Protein AF-A0A965K8I3-F1 (afdb_monomer)

Radius of gyration: 24.64 Å; Cα contacts (8 Å, |Δi|>4): 904; chains: 1; bounding box: 89×52×78 Å

Secondary structure (DSSP, 8-state):
-TTT--B-TTS-B-SHHHHHTHHHHH-B--EEEEEE-TTT-PEEEEEEEEE--BPPPPP-BS--HHHHHHHHHHHHHHHHHTTEEEEEEEEE-TTT-BEEEEEEES---TT-GGG--TTTTS-HHHH-EE--GGGGHHHHHHHHHHTTS--TT-EEE-TTSSEEEETTEEEEPPTT---SEEEHHHHHHTT-HHHHHHHHHHHTTHHHHHHHHTTTTS----SSSS----EE--GGG--TTHHHHHHTT-SEEEEHHHHHHHHHHHHTTSBPPPPBSB--SS------B-S-HHHHHHHHHHHHHHHHTSTTGGG--TTSEEEEEEEEEEEEETTEEEEEEEEEEEEEEEEETTEEEEEEEEEEEESS---GGGTHHHHHHHHHHHHHHHTTPPPPPTT---S--------

Nearest PDB structures (foldseek):
  5ksh-assembly2_B  TM=9.068E-01  e=1.281E-31  Neisseria gonorrhoeae
  5ksh-assembly1_A  TM=9.200E-01  e=1.058E-30  Neisseria gonorrhoeae
  8gpw-assembly1_A  TM=9.018E-01  e=2.435E-30  Klebsiella pneumoniae
  8vep-assembly1_A  TM=9.266E-01  e=6.345E-26  Neisseria gonorrhoeae
  6hzj-assembly1_A  TM=9.253E-01  e=4.436E-25  Neisseria gonorrhoeae FA6140

Sequence (411 aa):
GPIIGCTDIDNNGLFGLEQKYNEQLSGTPSIQKLQQDAKSKHFYFEEEVIDSGTPGTPVTLSIDANLQFMIQKHLDTFLQEIDAKEGGAIVMDPYTGQITAMVAYPIFDPNNLSAIDLETTKCRPVTQAFELGSVIKVFSAFAAIEEGVVTPDELIDCENKLETRVDGIRVRTAQGSENGIIPFSQVIEQSNNIGTVKVVKRVGKALYDYYKKVGFGDYTHIELSGEHKGFVNHPDNWSALSIYSLSYGYEITTTLIQLARAISVFANGGYLVQPSIMKKDTYPLLQNKIVSDLTLQQLNEILELSVRQGTGKRAHVHGYRVKGKTGTANVLENGQYNERKNLYTFIGWIEKDEYKKVIVTYVKEANRKSYAAQITAPLFKKIAESVLVNDRIIPMPQDYPLTLDANVKEH

Foldseek 3Di:
DQACAAADPVQQGDFHPSPLCVVQQVWFDWDWDWDADPPPRDTDPPIDGPGGTTHHDDFAFLADPQLQVLLQVLVVVQCVVLVFQKKWKWKADLQFLGTHYTYIPPADDNVDPVPDDPVRNHSQLFQDKFQFFLQLLLLLLQLLVQVVLFDQADWFALPLDQWDQDVNHIDGFDPVLRDGTGGNLVCSLQSRLSRLLVRSVSSPQCSQVSCVLLQFQAFLPESIPNGDRWFADHNVRDDPCRSSQSSGGHSTIDGNSSLLQSQSCLVNVQAGHRHYRGDDPDGPRRPRRHGDNVSSVRSQVSQQCSCVPGLLVLLDDALKGKGKDKTKDFGQDPNDGDPQKIKIKMWIWIDDDSDIMTMIMITIGGVDDDGNSVRVSNSNNSSNVSVCVVVVPDGHPPPDPPDPPDDDDDD

Structure (mmCIF, N/CA/C/O backbone):
data_AF-A0A965K8I3-F1
#
_entry.id   AF-A0A965K8I3-F1
#
loop_
_atom_site.group_PDB
_atom_site.id
_atom_site.type_symbol
_atom_site.label_atom_id
_atom_site.label_alt_id
_atom_site.label_comp_id
_atom_site.label_asym_id
_atom_site.label_entity_id
_atom_site.label_seq_id
_atom_site.pdbx_PDB_ins_code
_atom_site.Cartn_x
_atom_site.Cartn_y
_atom_site.Cartn_z
_atom_site.occupancy
_atom_site.B_iso_or_equiv
_atom_site.auth_seq_id
_atom_site.auth_comp_id
_atom_site.auth_asym_id
_atom_site.auth_atom_id
_atom_site.pdbx_PDB_model_num
ATOM 1 N N . GLY A 1 1 ? 17.757 1.136 -11.641 1.00 86.88 1 GLY A N 1
ATOM 2 C CA . GLY A 1 1 ? 18.199 -0.153 -11.087 1.00 86.88 1 GLY A CA 1
ATOM 3 C C . GLY A 1 1 ? 17.032 -1.104 -10.886 1.00 86.88 1 GLY A C 1
ATOM 4 O O . GLY A 1 1 ? 16.751 -1.856 -11.803 1.00 86.88 1 GLY A O 1
ATOM 5 N N . PRO A 1 2 ? 16.307 -1.056 -9.752 1.00 90.31 2 PRO A N 1
ATOM 6 C CA . PRO A 1 2 ? 15.493 -2.192 -9.279 1.00 90.31 2 PRO A CA 1
ATOM 7 C C . PRO A 1 2 ? 14.340 -2.679 -10.174 1.00 90.31 2 PRO A C 1
ATOM 9 O O . PRO A 1 2 ? 13.941 -3.832 -10.055 1.00 90.31 2 PRO A O 1
ATOM 12 N N . ILE A 1 3 ? 13.782 -1.826 -11.043 1.00 94.56 3 ILE A N 1
ATOM 13 C CA . ILE A 1 3 ? 12.758 -2.237 -12.023 1.00 94.56 3 ILE A CA 1
ATOM 14 C C . ILE A 1 3 ? 13.427 -2.875 -13.243 1.00 94.56 3 ILE A C 1
ATOM 16 O O . ILE A 1 3 ? 13.195 -4.041 -13.537 1.00 94.56 3 ILE A O 1
ATOM 20 N N . ILE A 1 4 ? 14.257 -2.098 -13.947 1.00 94.75 4 ILE A N 1
ATOM 21 C CA . ILE A 1 4 ? 14.858 -2.503 -15.225 1.00 94.75 4 ILE A CA 1
ATOM 22 C C . ILE A 1 4 ? 15.815 -3.681 -15.020 1.00 94.75 4 ILE A C 1
ATOM 24 O O . ILE A 1 4 ? 15.684 -4.684 -15.705 1.00 94.75 4 ILE A O 1
ATOM 28 N N . GLY A 1 5 ? 16.692 -3.615 -14.019 1.00 93.00 5 GLY A N 1
ATOM 29 C CA . GLY A 1 5 ? 17.759 -4.591 -13.820 1.00 93.00 5 GLY A CA 1
ATOM 30 C C . GLY A 1 5 ? 19.043 -4.209 -14.553 1.00 93.00 5 GLY A C 1
ATOM 31 O O . GLY A 1 5 ? 19.333 -3.022 -14.706 1.00 93.00 5 GLY A O 1
ATOM 32 N N . CYS A 1 6 ? 19.821 -5.220 -14.929 1.00 92.94 6 CYS A N 1
ATOM 33 C CA . CYS A 1 6 ? 21.050 -5.106 -15.715 1.00 92.94 6 CYS A CA 1
ATOM 34 C C . CYS A 1 6 ? 21.355 -6.436 -16.423 1.00 92.94 6 CYS A C 1
ATOM 36 O O . CYS A 1 6 ? 20.731 -7.459 -16.117 1.00 92.94 6 CYS A O 1
ATOM 38 N N . THR A 1 7 ? 22.332 -6.416 -17.328 1.00 94.00 7 THR A N 1
ATOM 39 C CA . THR A 1 7 ? 22.845 -7.582 -18.058 1.00 94.00 7 THR A CA 1
ATOM 40 C C . THR A 1 7 ? 24.258 -7.962 -17.605 1.00 94.00 7 THR A C 1
ATOM 42 O O . THR A 1 7 ? 24.923 -7.194 -16.905 1.00 94.00 7 THR A O 1
ATOM 45 N N . ASP A 1 8 ? 24.723 -9.150 -17.988 1.00 92.00 8 ASP A N 1
ATOM 46 C CA . ASP A 1 8 ? 26.136 -9.531 -17.909 1.00 92.00 8 ASP A CA 1
ATOM 47 C C . ASP A 1 8 ? 26.945 -9.004 -19.113 1.00 92.00 8 ASP A C 1
ATOM 49 O O . ASP A 1 8 ? 26.445 -8.247 -19.950 1.00 92.00 8 ASP A O 1
ATOM 53 N N . ILE A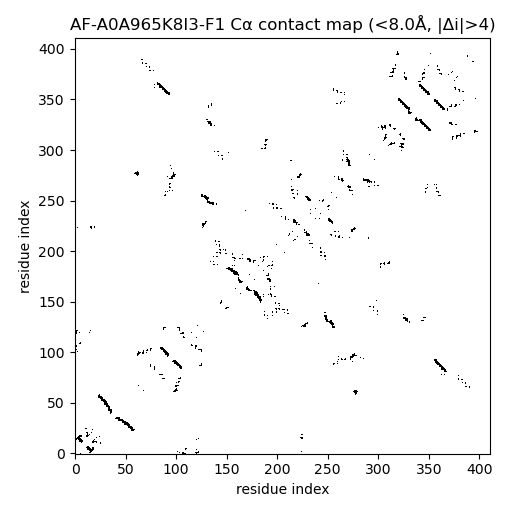 1 9 ? 28.223 -9.392 -19.184 1.00 92.31 9 ILE A N 1
ATOM 54 C CA . ILE A 1 9 ? 29.138 -9.021 -20.276 1.00 92.31 9 ILE A CA 1
ATOM 55 C C . ILE A 1 9 ? 28.743 -9.617 -21.636 1.00 92.31 9 ILE A C 1
ATOM 57 O O . ILE A 1 9 ? 29.205 -9.126 -22.663 1.00 92.31 9 ILE A O 1
ATOM 61 N N . ASP A 1 10 ? 27.890 -10.642 -21.633 1.00 91.75 10 ASP A N 1
ATOM 62 C CA . ASP A 1 10 ? 27.387 -11.347 -22.810 1.00 91.75 10 ASP A CA 1
ATOM 63 C C . ASP A 1 10 ? 25.968 -10.867 -23.189 1.00 91.75 10 ASP A C 1
ATOM 65 O O . ASP A 1 10 ? 25.325 -11.446 -24.064 1.00 91.75 10 ASP A O 1
ATOM 69 N N . ASN A 1 11 ? 25.487 -9.780 -22.566 1.00 91.44 11 ASN A N 1
ATOM 70 C CA . ASN A 1 11 ? 24.145 -9.205 -22.713 1.00 91.44 11 ASN A CA 1
ATOM 71 C C . ASN A 1 11 ? 22.990 -10.118 -22.264 1.00 91.44 11 ASN A C 1
ATOM 73 O O . ASN A 1 11 ? 21.851 -9.909 -22.681 1.00 91.44 11 ASN A O 1
ATOM 77 N N . ASN A 1 12 ? 23.236 -11.082 -21.375 1.00 93.69 12 ASN A N 1
ATOM 78 C CA . ASN A 1 12 ? 22.156 -11.839 -20.743 1.00 93.69 12 ASN A CA 1
ATOM 79 C C . ASN A 1 12 ? 21.614 -11.078 -19.530 1.00 93.69 12 ASN A C 1
ATOM 81 O O . ASN A 1 12 ? 22.368 -10.652 -18.653 1.00 93.69 12 ASN A O 1
ATOM 85 N N . GLY A 1 13 ? 20.297 -10.933 -19.443 1.00 93.50 13 GLY A N 1
ATOM 86 C CA . GLY A 1 13 ? 19.612 -10.287 -18.331 1.00 93.50 13 GLY A CA 1
ATOM 87 C C . GLY A 1 13 ? 19.814 -11.007 -16.995 1.00 93.50 13 GLY A C 1
ATOM 88 O O . GLY A 1 13 ? 19.452 -12.172 -16.833 1.00 93.50 13 GLY A O 1
ATOM 89 N N . LEU A 1 14 ? 20.339 -10.285 -16.002 1.00 90.38 14 LEU A N 1
ATOM 90 C CA . LEU A 1 14 ? 20.657 -10.817 -14.672 1.00 90.38 14 LEU A CA 1
ATOM 91 C C . LEU A 1 14 ? 19.556 -10.564 -13.641 1.00 90.38 14 LEU A C 1
ATOM 93 O O . LEU A 1 14 ? 19.257 -11.432 -12.822 1.00 90.38 14 LEU A O 1
ATOM 97 N N . PHE A 1 15 ? 18.943 -9.379 -13.676 1.00 88.75 15 PHE A N 1
ATOM 98 C CA . PHE A 1 15 ? 17.912 -8.965 -12.720 1.00 88.75 15 PHE A CA 1
ATOM 99 C C . PHE A 1 15 ? 16.780 -8.201 -13.408 1.00 88.75 15 PHE A C 1
ATOM 101 O O . PHE A 1 15 ? 16.904 -7.790 -14.558 1.00 88.75 15 PHE A O 1
ATOM 108 N N . GLY A 1 16 ? 15.691 -7.962 -12.675 1.00 91.69 16 GLY A N 1
ATOM 109 C CA . GLY A 1 16 ? 14.613 -7.073 -13.107 1.00 91.69 16 GLY A CA 1
ATOM 110 C C . GLY A 1 16 ? 13.923 -7.523 -14.395 1.00 91.69 16 GLY A C 1
ATOM 111 O O . GLY A 1 16 ? 13.713 -8.716 -14.630 1.00 91.69 16 GLY A O 1
ATOM 112 N N . LEU A 1 17 ? 13.541 -6.545 -15.209 1.00 95.19 17 LEU A N 1
ATOM 113 C CA . LEU A 1 17 ? 12.929 -6.761 -16.515 1.00 95.19 17 LEU A CA 1
ATOM 114 C C . LEU A 1 17 ? 13.910 -7.333 -17.539 1.00 95.19 17 LEU A C 1
ATOM 116 O O . LEU A 1 17 ? 13.472 -8.150 -18.341 1.00 95.19 17 LEU A O 1
ATOM 120 N N . GLU A 1 18 ? 15.199 -6.982 -17.471 1.00 95.19 18 GLU A N 1
ATOM 121 C CA . GLU A 1 18 ? 16.233 -7.572 -18.337 1.00 95.19 18 GLU A CA 1
ATOM 122 C C . GLU A 1 18 ? 16.231 -9.097 -18.205 1.00 95.19 18 GLU A C 1
ATOM 124 O O . GLU A 1 18 ? 16.158 -9.815 -19.195 1.00 95.19 18 GLU A O 1
ATOM 129 N N . GLN A 1 19 ? 16.212 -9.618 -16.973 1.00 93.56 19 GLN A N 1
ATOM 130 C CA . GLN A 1 19 ? 16.121 -11.062 -16.743 1.00 93.56 19 GLN A CA 1
ATOM 131 C C . GLN A 1 19 ? 14.771 -11.634 -17.179 1.00 93.56 19 GLN A C 1
ATOM 133 O O . GLN A 1 19 ? 14.709 -12.683 -17.818 1.00 93.56 19 GLN A O 1
ATOM 138 N N . LYS A 1 20 ? 13.671 -10.975 -16.799 1.00 93.69 20 LYS A N 1
ATOM 139 C CA . LYS A 1 20 ? 12.321 -11.504 -17.028 1.00 93.69 20 LYS A CA 1
ATOM 140 C C . LYS A 1 20 ? 11.957 -11.582 -18.509 1.00 93.69 20 LYS A C 1
ATOM 142 O O . LYS A 1 20 ? 11.250 -12.504 -18.902 1.00 93.69 20 LYS A O 1
ATOM 147 N N . TYR A 1 21 ? 12.426 -10.625 -19.301 1.00 95.00 21 TYR A N 1
ATOM 148 C CA . TYR A 1 21 ? 12.152 -10.515 -20.730 1.00 95.00 21 TYR A CA 1
ATOM 149 C C . TYR A 1 21 ? 13.385 -10.816 -21.585 1.00 95.00 21 TYR A C 1
ATOM 151 O O . TYR A 1 21 ? 13.388 -10.463 -22.758 1.00 95.00 21 TYR A O 1
ATOM 159 N N . ASN A 1 22 ? 14.404 -11.493 -21.037 1.00 95.62 22 ASN A N 1
ATOM 160 C CA . ASN A 1 22 ? 15.665 -11.751 -21.736 1.00 95.62 22 ASN A CA 1
ATOM 161 C C . ASN A 1 22 ? 15.444 -12.363 -23.125 1.00 95.62 22 ASN A C 1
ATOM 163 O O . ASN A 1 22 ? 15.979 -11.857 -24.096 1.00 95.62 22 ASN A O 1
ATOM 167 N N . GLU A 1 23 ? 14.588 -13.385 -23.231 1.00 93.38 23 GLU A N 1
ATOM 168 C CA . GLU A 1 23 ? 14.261 -14.043 -24.507 1.00 93.38 23 GLU A CA 1
ATOM 169 C C . GLU A 1 23 ? 13.629 -13.086 -25.531 1.00 93.38 23 GLU A C 1
ATOM 171 O O . GLU A 1 23 ? 13.936 -13.140 -26.719 1.00 93.38 23 GLU A O 1
ATOM 176 N N . GLN A 1 24 ? 12.764 -12.178 -25.076 1.00 94.00 24 GLN A N 1
ATOM 177 C CA . GLN A 1 24 ? 12.137 -11.187 -25.945 1.00 94.00 24 GLN A CA 1
ATOM 178 C C . GLN A 1 24 ? 13.137 -10.093 -26.358 1.00 94.00 24 GLN A C 1
ATOM 180 O O . GLN A 1 24 ? 13.102 -9.629 -27.498 1.00 94.00 24 GLN A O 1
ATOM 185 N N . LEU A 1 25 ? 14.001 -9.662 -25.436 1.00 95.81 25 LEU A N 1
ATOM 186 C CA . LEU A 1 25 ? 14.908 -8.523 -25.599 1.00 95.81 25 LEU A CA 1
ATOM 187 C C . LEU A 1 25 ? 16.207 -8.875 -26.335 1.00 95.81 25 LEU A C 1
ATOM 189 O O . LEU A 1 25 ? 16.768 -8.001 -26.993 1.00 95.81 25 LEU A O 1
ATOM 193 N N . SER A 1 26 ? 16.683 -10.119 -26.250 1.00 94.06 26 SER A N 1
ATOM 194 C CA . SER A 1 26 ? 17.978 -10.530 -26.808 1.00 94.06 26 SER A CA 1
ATOM 195 C C . SER A 1 26 ? 17.953 -10.739 -28.323 1.00 94.06 26 SER A C 1
ATOM 197 O O . SER A 1 26 ? 18.958 -10.504 -28.994 1.00 94.06 26 SER A O 1
ATOM 199 N N . GLY A 1 27 ? 16.815 -11.165 -28.878 1.00 92.12 27 GLY A N 1
ATOM 200 C CA . GLY A 1 27 ? 16.742 -11.579 -30.277 1.00 92.12 27 GLY A CA 1
ATOM 201 C C . GLY A 1 27 ? 17.617 -12.808 -30.562 1.00 92.12 27 GLY A C 1
ATOM 202 O O . GLY A 1 27 ? 17.865 -13.633 -29.683 1.00 92.12 27 GLY A O 1
ATOM 203 N N . THR A 1 28 ? 18.087 -12.945 -31.801 1.00 92.44 28 THR A N 1
ATOM 204 C CA . THR A 1 28 ? 19.004 -14.018 -32.216 1.00 92.44 28 THR A CA 1
ATOM 205 C C . THR A 1 28 ? 20.233 -13.433 -32.919 1.00 92.44 28 THR A C 1
ATOM 207 O O . THR A 1 28 ? 20.097 -12.467 -33.676 1.00 92.44 28 THR A O 1
ATOM 210 N N . PRO A 1 29 ? 21.443 -13.969 -32.668 1.00 91.06 29 PRO A N 1
ATOM 211 C CA . PRO A 1 29 ? 22.675 -13.432 -33.236 1.00 91.06 29 PRO A CA 1
ATOM 212 C C . PRO A 1 29 ? 22.781 -13.717 -34.738 1.00 91.06 29 PRO A C 1
ATOM 214 O O . PRO A 1 29 ? 22.357 -14.770 -35.210 1.00 91.06 29 PRO A O 1
ATOM 217 N N . SER A 1 30 ? 23.427 -12.816 -35.482 1.00 92.25 30 SER A N 1
ATOM 218 C CA . SER A 1 30 ? 23.815 -13.086 -36.868 1.00 92.25 30 SER A CA 1
ATOM 219 C C . SER A 1 30 ? 25.024 -14.021 -36.918 1.00 92.25 30 SER A C 1
ATOM 221 O O . SER A 1 30 ? 26.031 -13.765 -36.249 1.00 92.25 30 SER A O 1
ATOM 223 N N . ILE A 1 31 ? 24.970 -15.056 -37.752 1.00 92.19 31 ILE A N 1
ATOM 224 C CA . ILE A 1 31 ? 26.076 -15.986 -37.985 1.00 92.19 31 ILE A CA 1
ATOM 225 C C . ILE A 1 31 ? 26.701 -15.668 -39.339 1.00 92.19 31 ILE A C 1
ATOM 227 O O . ILE A 1 31 ? 26.070 -15.807 -40.388 1.00 92.19 31 ILE A O 1
ATOM 231 N N . GLN A 1 32 ? 27.970 -15.275 -39.311 1.00 90.06 32 GLN A N 1
ATOM 232 C CA . GLN A 1 32 ? 28.747 -14.951 -40.500 1.00 90.06 32 GLN A CA 1
ATOM 233 C C . GLN A 1 32 ? 29.959 -15.867 -40.602 1.00 90.06 32 GLN A C 1
ATOM 235 O O . GLN A 1 32 ? 30.596 -16.204 -39.600 1.00 90.06 32 GLN A O 1
ATOM 240 N N . LYS A 1 33 ? 30.298 -16.250 -41.827 1.00 88.06 33 LYS A N 1
ATOM 241 C CA . LYS A 1 33 ? 31.497 -17.017 -42.135 1.00 88.06 33 LYS A CA 1
ATOM 242 C C . LYS A 1 33 ? 32.486 -16.119 -42.858 1.00 88.06 33 LYS A C 1
ATOM 244 O O . LYS A 1 33 ? 32.183 -15.549 -43.900 1.00 88.06 33 LYS A O 1
ATOM 249 N N . LEU A 1 34 ? 33.675 -16.019 -42.270 1.00 86.62 34 LEU A N 1
ATOM 250 C CA . LEU A 1 34 ? 34.791 -15.218 -42.761 1.00 86.62 34 LEU A CA 1
ATOM 251 C C . LEU A 1 34 ? 35.991 -16.130 -43.012 1.00 86.62 34 LEU A C 1
ATOM 253 O O . LEU A 1 34 ? 36.260 -17.049 -42.235 1.00 86.62 34 LEU A O 1
ATOM 257 N N . GLN A 1 35 ? 36.737 -15.865 -44.080 1.00 83.31 35 GLN A N 1
ATOM 258 C CA . GLN A 1 35 ? 38.001 -16.549 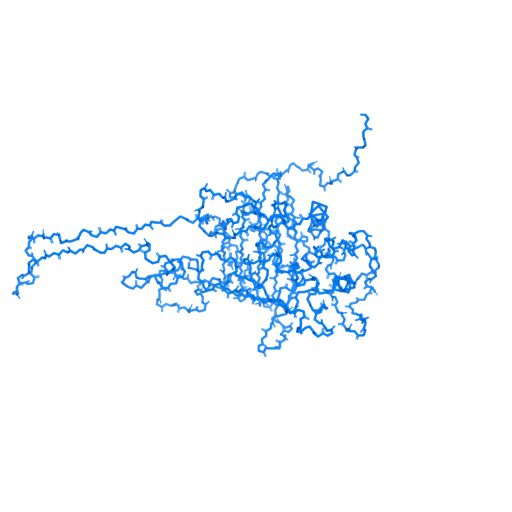-44.341 1.00 83.31 35 GLN A CA 1
ATOM 259 C C . GLN A 1 35 ? 39.140 -15.787 -43.654 1.00 83.31 35 GLN A C 1
ATOM 261 O O . GLN A 1 35 ? 39.283 -14.584 -43.851 1.00 83.31 35 GLN A O 1
ATOM 266 N N . GLN A 1 36 ? 39.962 -16.467 -42.851 1.00 83.25 36 GLN A N 1
ATOM 267 C CA . GLN A 1 36 ? 41.091 -15.855 -42.140 1.00 83.25 36 GLN A CA 1
ATOM 268 C C . GLN A 1 36 ? 42.424 -16.443 -42.617 1.00 83.25 36 GLN A C 1
ATOM 270 O O . GLN A 1 36 ? 42.586 -17.662 -42.674 1.00 83.25 36 GLN A O 1
ATOM 275 N N . ASP A 1 37 ? 43.400 -15.585 -42.916 1.00 80.94 37 ASP A N 1
ATOM 276 C CA . ASP A 1 37 ? 44.777 -16.010 -43.183 1.00 80.94 37 ASP A CA 1
ATOM 277 C C . ASP A 1 37 ? 45.452 -16.516 -41.898 1.00 80.94 37 ASP A C 1
ATOM 279 O O . ASP A 1 37 ? 45.578 -15.786 -40.908 1.00 80.94 37 ASP A O 1
ATOM 283 N N . ALA A 1 38 ? 45.974 -17.743 -41.940 1.00 77.38 38 ALA A N 1
ATOM 284 C CA . ALA A 1 38 ? 46.673 -18.378 -40.828 1.00 77.38 38 ALA A CA 1
ATOM 285 C C . ALA A 1 38 ? 47.950 -17.637 -40.378 1.00 77.38 38 ALA A C 1
ATOM 287 O O . ALA A 1 38 ? 48.324 -17.740 -39.208 1.00 77.38 38 ALA A O 1
ATOM 288 N N . LYS A 1 39 ? 48.642 -16.908 -41.269 1.00 78.50 39 LYS A N 1
ATOM 289 C CA . LYS A 1 39 ? 49.904 -16.213 -40.935 1.00 78.50 39 LYS A CA 1
ATOM 290 C C . LYS A 1 39 ? 49.701 -14.764 -40.515 1.00 78.50 39 LYS A C 1
ATOM 292 O O . LYS A 1 39 ? 50.341 -14.318 -39.565 1.00 78.50 39 LYS A O 1
ATOM 297 N N . SER A 1 40 ? 48.851 -14.023 -41.223 1.00 78.00 40 SER A N 1
ATOM 298 C CA . SER A 1 40 ? 48.667 -12.587 -40.983 1.00 78.00 40 SER A CA 1
ATOM 299 C C . SER A 1 40 ? 47.541 -12.267 -39.996 1.00 78.00 40 SER A C 1
ATOM 301 O O . SER A 1 40 ? 47.433 -11.115 -39.578 1.00 78.00 40 SER A O 1
ATOM 303 N N . LYS A 1 41 ? 46.703 -13.252 -39.625 1.00 74.31 41 LYS A N 1
ATOM 304 C CA . LYS A 1 41 ? 45.453 -13.082 -38.856 1.00 74.31 41 LYS A CA 1
ATOM 305 C C . LYS A 1 41 ? 44.444 -12.113 -39.488 1.00 74.31 41 LYS A C 1
ATOM 307 O O . LYS A 1 41 ? 43.446 -11.794 -38.843 1.00 74.31 41 LYS A O 1
ATOM 312 N N . HIS A 1 42 ? 44.677 -11.656 -40.719 1.00 74.00 42 HIS A N 1
ATOM 313 C CA . HIS A 1 42 ? 43.748 -10.789 -41.432 1.00 74.00 42 HIS A CA 1
ATOM 314 C C . HIS A 1 42 ? 42.569 -11.612 -41.957 1.00 74.00 42 HIS A C 1
ATOM 316 O O . HIS A 1 42 ? 42.737 -12.750 -42.401 1.00 74.00 42 HIS A O 1
ATOM 322 N N . PHE A 1 43 ? 41.378 -11.023 -41.896 1.00 74.12 43 PHE A N 1
ATOM 323 C CA . PHE A 1 43 ? 40.175 -11.574 -42.507 1.00 74.12 43 PHE A CA 1
ATOM 324 C C . PHE A 1 43 ? 40.102 -11.118 -43.969 1.00 74.12 43 PHE A C 1
ATOM 326 O O . PHE A 1 43 ? 40.270 -9.933 -44.258 1.00 74.12 43 PHE A O 1
ATOM 333 N N . TYR A 1 44 ? 39.876 -12.054 -44.889 1.00 67.62 44 TYR A N 1
ATOM 334 C CA . TYR A 1 44 ? 39.547 -11.763 -46.280 1.00 67.62 44 TYR A CA 1
ATOM 335 C C . TYR A 1 44 ? 38.033 -11.563 -46.401 1.00 67.62 44 TYR A C 1
ATOM 337 O O . TYR A 1 44 ? 37.250 -12.336 -45.853 1.00 67.62 44 TYR A O 1
ATOM 345 N N . PHE A 1 45 ? 37.633 -10.510 -47.112 1.00 64.25 45 PHE A N 1
ATOM 346 C CA . PHE A 1 45 ? 36.280 -9.938 -47.104 1.00 64.25 45 PHE A CA 1
ATOM 347 C C . PHE A 1 45 ? 35.216 -10.717 -47.904 1.00 64.25 45 PHE A C 1
ATOM 349 O O . PHE A 1 45 ? 34.213 -10.128 -48.301 1.00 64.25 45 PHE A O 1
ATOM 356 N N . GLU A 1 46 ? 35.395 -12.014 -48.165 1.00 67.56 46 GLU A N 1
ATOM 357 C CA . GLU A 1 46 ? 34.273 -12.840 -48.635 1.00 67.56 46 GLU A CA 1
ATOM 358 C C . GLU A 1 46 ? 33.374 -13.159 -47.434 1.00 67.56 46 GLU A C 1
ATOM 360 O O . GLU A 1 46 ? 33.514 -14.192 -46.780 1.00 67.56 46 GLU A O 1
ATOM 365 N N . GLU A 1 47 ? 32.508 -12.201 -47.103 1.00 77.12 47 GLU A N 1
ATOM 366 C CA . GLU A 1 47 ? 31.500 -12.313 -46.053 1.00 77.12 47 GLU A CA 1
ATOM 367 C C . GLU A 1 47 ? 30.325 -13.154 -46.558 1.00 77.12 47 GLU A C 1
ATOM 369 O O . GLU A 1 47 ? 29.544 -12.727 -47.409 1.00 77.12 47 GLU A O 1
ATOM 374 N N . GLU A 1 48 ? 30.202 -14.368 -46.028 1.00 87.00 48 GLU A N 1
ATOM 375 C CA . GLU A 1 48 ? 29.035 -15.220 -46.242 1.00 87.00 48 GLU A CA 1
ATOM 376 C C . GLU A 1 48 ? 28.145 -15.144 -44.996 1.00 87.00 48 GLU A C 1
ATOM 378 O O . GLU A 1 48 ? 28.486 -15.674 -43.934 1.00 87.00 48 GLU A O 1
ATOM 383 N N . VAL A 1 49 ? 26.997 -14.473 -45.111 1.00 88.50 49 VAL A N 1
ATOM 384 C CA . VAL A 1 49 ? 25.977 -14.467 -44.055 1.00 88.50 49 VAL A CA 1
ATOM 385 C C . VAL A 1 49 ? 25.245 -15.808 -44.090 1.00 88.50 49 VAL A C 1
ATOM 387 O O . VAL A 1 49 ? 24.499 -16.085 -45.027 1.00 88.50 49 VAL A O 1
ATOM 390 N N . ILE A 1 50 ? 25.473 -16.642 -43.074 1.00 91.75 50 ILE A N 1
ATOM 391 C CA . ILE A 1 50 ? 24.801 -17.940 -42.907 1.00 91.75 50 ILE A CA 1
ATOM 392 C C . ILE A 1 50 ? 23.406 -17.729 -42.313 1.00 91.75 50 ILE A C 1
ATOM 394 O O . ILE A 1 50 ? 22.445 -18.359 -42.747 1.00 91.75 50 ILE A O 1
ATOM 398 N N . ASP A 1 51 ? 23.305 -16.833 -41.332 1.00 91.06 51 ASP A N 1
ATOM 399 C CA . ASP A 1 51 ? 22.056 -16.430 -40.691 1.00 91.06 51 ASP A CA 1
ATOM 400 C C . ASP A 1 51 ? 22.137 -14.938 -40.351 1.00 91.06 51 ASP A C 1
ATOM 402 O O . ASP A 1 51 ? 23.121 -14.479 -39.767 1.00 91.06 51 ASP A O 1
ATOM 406 N N . SER A 1 52 ? 21.124 -14.159 -40.724 1.00 91.19 52 SER A N 1
ATOM 407 C CA . SER A 1 52 ? 21.067 -12.733 -40.392 1.00 91.19 52 SER A CA 1
ATOM 408 C C . SER A 1 52 ? 20.693 -12.476 -38.931 1.00 91.19 52 SER A C 1
ATOM 410 O O . SER A 1 52 ? 20.857 -11.349 -38.463 1.00 91.19 52 SER A O 1
ATOM 412 N N . GLY A 1 53 ? 20.181 -13.487 -38.223 1.00 92.81 53 GLY A N 1
ATOM 413 C CA . GLY A 1 53 ? 19.576 -13.323 -36.909 1.00 92.81 53 GLY A CA 1
ATOM 414 C C . GLY A 1 53 ? 18.329 -12.434 -36.953 1.00 92.81 53 GLY A C 1
ATOM 415 O O . GLY A 1 53 ? 17.817 -12.068 -38.018 1.00 92.81 53 GLY A O 1
ATOM 416 N N . THR A 1 54 ? 17.838 -12.067 -35.773 1.00 94.69 54 THR A N 1
ATOM 417 C CA . THR A 1 54 ? 16.657 -11.215 -35.587 1.00 94.69 54 THR A CA 1
ATOM 418 C C . THR A 1 54 ? 16.878 -10.256 -34.420 1.00 94.69 54 THR A C 1
ATOM 420 O O . THR A 1 54 ? 17.251 -10.718 -33.342 1.00 94.69 54 THR A O 1
ATOM 423 N N . PRO A 1 55 ? 16.596 -8.949 -34.563 1.00 93.69 55 PRO A N 1
ATOM 424 C CA . PRO A 1 55 ? 16.639 -8.022 -33.435 1.00 93.69 55 PRO A CA 1
ATOM 425 C C . PRO A 1 55 ? 15.669 -8.420 -32.315 1.00 93.69 55 PRO A C 1
ATOM 427 O O . PRO A 1 55 ? 14.609 -8.993 -32.574 1.00 93.69 55 PRO A O 1
ATOM 430 N N . GLY A 1 56 ? 16.012 -8.062 -31.078 1.00 94.38 56 GLY A N 1
ATOM 431 C CA . GLY A 1 56 ? 15.094 -8.161 -29.947 1.00 94.38 56 GLY A CA 1
ATOM 432 C C . GLY A 1 56 ? 13.856 -7.278 -30.114 1.00 94.38 56 GLY A C 1
ATOM 433 O O . GLY A 1 56 ? 13.872 -6.257 -30.807 1.00 94.38 56 GLY A O 1
ATOM 434 N N . THR A 1 57 ? 12.765 -7.666 -29.460 1.00 95.88 57 THR A N 1
ATOM 435 C CA . THR A 1 57 ? 11.499 -6.927 -29.476 1.00 95.88 57 THR A CA 1
ATOM 436 C C . THR A 1 57 ? 11.399 -6.021 -28.247 1.00 95.88 57 THR A C 1
ATOM 438 O O . THR A 1 57 ? 11.410 -6.524 -27.121 1.00 95.88 57 THR A O 1
ATOM 441 N N . PRO A 1 58 ? 11.245 -4.696 -28.414 1.00 94.75 58 PRO A N 1
ATOM 442 C CA . PRO A 1 58 ? 11.218 -3.776 -27.285 1.00 94.75 58 PRO A CA 1
ATOM 443 C C . PRO A 1 58 ? 9.991 -3.992 -26.393 1.00 94.75 58 PRO A C 1
ATOM 445 O O . PRO A 1 58 ? 8.902 -4.334 -26.856 1.00 94.75 58 PRO A O 1
ATOM 448 N N . VAL A 1 59 ? 10.161 -3.713 -25.103 1.00 94.44 59 VAL A N 1
ATOM 449 C CA . VAL A 1 59 ? 9.065 -3.593 -24.137 1.00 94.44 59 VAL A CA 1
ATOM 450 C C . VAL A 1 59 ? 8.764 -2.123 -23.875 1.00 94.44 59 VAL A C 1
ATOM 452 O O . VAL A 1 59 ? 9.672 -1.304 -23.761 1.00 94.44 59 VAL A O 1
ATOM 455 N N . THR A 1 60 ? 7.483 -1.775 -23.752 1.00 95.94 60 THR A N 1
ATOM 456 C CA . THR A 1 60 ? 7.067 -0.423 -23.351 1.00 95.94 60 THR A CA 1
ATOM 457 C C . THR A 1 60 ? 6.475 -0.470 -21.951 1.00 95.94 60 THR A C 1
ATOM 459 O O . THR A 1 60 ? 5.531 -1.217 -21.694 1.00 95.94 60 THR A O 1
ATOM 462 N N . LEU A 1 61 ? 7.024 0.331 -21.041 1.00 97.31 61 LEU A N 1
ATOM 463 C CA . LEU A 1 61 ? 6.568 0.404 -19.653 1.00 97.31 61 LEU A CA 1
ATOM 464 C C . LEU A 1 61 ? 5.485 1.467 -19.481 1.00 97.31 61 LEU A C 1
ATOM 466 O O . LEU A 1 61 ? 5.439 2.450 -20.220 1.00 97.31 61 LEU A O 1
ATOM 470 N N . SER A 1 62 ? 4.635 1.285 -18.472 1.00 97.12 62 SER A N 1
ATOM 471 C CA . SER A 1 62 ? 3.689 2.311 -18.019 1.00 97.12 62 SER A CA 1
ATOM 472 C C . SER A 1 62 ? 4.351 3.385 -17.147 1.00 97.12 62 SER A C 1
ATOM 474 O O . SER A 1 62 ? 3.714 4.380 -16.814 1.00 97.12 62 SER A O 1
ATOM 476 N N . ILE A 1 63 ? 5.619 3.183 -16.773 1.00 98.00 63 ILE A N 1
ATOM 477 C CA . ILE A 1 63 ? 6.404 4.118 -15.969 1.00 98.00 63 ILE A CA 1
ATOM 478 C C . ILE A 1 63 ? 6.658 5.407 -16.750 1.00 98.00 63 ILE A C 1
ATOM 480 O O . ILE A 1 63 ? 7.249 5.388 -17.830 1.00 98.00 63 ILE A O 1
ATOM 484 N N . ASP A 1 64 ? 6.279 6.535 -16.157 1.00 97.88 64 ASP A N 1
ATOM 485 C CA . ASP A 1 64 ? 6.686 7.856 -16.619 1.00 97.88 64 ASP A CA 1
ATOM 486 C C . ASP A 1 64 ? 8.077 8.161 -16.048 1.00 97.88 64 ASP A C 1
ATOM 488 O O . ASP A 1 64 ? 8.262 8.273 -14.835 1.00 97.88 64 ASP A O 1
ATOM 492 N N . ALA A 1 65 ? 9.075 8.280 -16.926 1.00 97.06 65 ALA A N 1
ATOM 493 C CA . ALA A 1 65 ? 10.464 8.481 -16.524 1.00 97.06 65 ALA A CA 1
ATOM 494 C C . ALA A 1 65 ? 10.693 9.803 -15.765 1.00 97.06 65 ALA A C 1
ATOM 496 O O . ALA A 1 65 ? 11.515 9.840 -14.846 1.00 97.06 65 ALA A O 1
ATOM 497 N N . ASN A 1 66 ? 9.962 10.870 -16.105 1.00 97.31 66 ASN A N 1
ATOM 498 C CA . ASN A 1 66 ? 10.086 12.159 -15.422 1.00 97.31 66 ASN A CA 1
ATOM 499 C C . ASN A 1 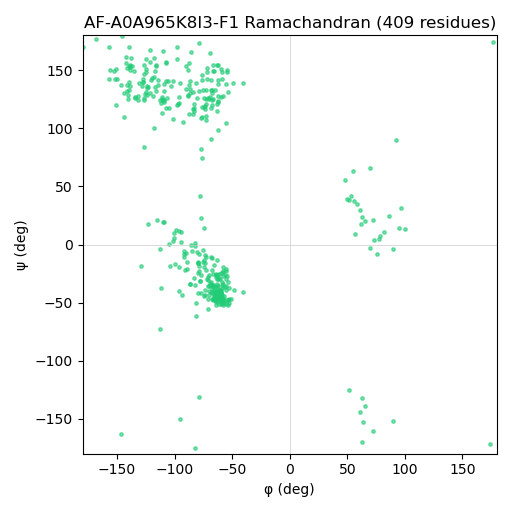66 ? 9.492 12.066 -14.019 1.00 97.31 66 ASN A C 1
ATOM 501 O O . ASN A 1 66 ? 10.132 12.465 -13.042 1.00 97.31 66 ASN A O 1
ATOM 505 N N . LEU A 1 67 ? 8.295 11.487 -13.908 1.00 98.06 67 LEU A N 1
ATOM 506 C CA . LEU A 1 67 ? 7.635 11.275 -12.625 1.00 98.06 67 LEU A CA 1
ATOM 507 C C . LEU A 1 67 ? 8.459 10.353 -11.718 1.00 98.06 67 LEU A C 1
ATOM 509 O O . LEU A 1 67 ? 8.693 10.680 -10.553 1.00 98.06 67 LEU A O 1
ATOM 513 N N . GLN A 1 68 ? 8.956 9.241 -12.263 1.00 98.19 68 GLN A N 1
ATOM 514 C CA . GLN A 1 68 ? 9.847 8.303 -11.583 1.00 98.19 68 GLN A CA 1
ATOM 515 C C . GLN A 1 68 ? 11.080 9.018 -11.013 1.00 98.19 68 GLN A C 1
ATOM 517 O O . GLN A 1 68 ? 11.414 8.823 -9.844 1.00 98.19 68 GLN A O 1
ATOM 522 N N . PHE A 1 69 ? 11.737 9.869 -11.810 1.00 97.31 69 PHE A N 1
ATOM 523 C CA . PHE A 1 69 ? 12.905 10.637 -11.378 1.00 97.31 69 PHE A CA 1
ATOM 524 C C . PHE A 1 69 ? 12.571 11.628 -10.254 1.00 97.31 69 PHE A C 1
ATOM 526 O O . PHE A 1 69 ? 13.266 11.660 -9.235 1.00 97.31 69 PHE A O 1
ATOM 533 N N . MET A 1 70 ? 11.498 12.414 -10.405 1.00 97.75 70 MET A N 1
ATOM 534 C CA . MET A 1 70 ? 11.073 13.386 -9.389 1.00 97.75 70 MET A CA 1
ATOM 535 C C . MET A 1 70 ? 10.764 12.702 -8.054 1.00 97.75 70 MET A C 1
ATOM 537 O O . MET A 1 70 ? 11.246 13.129 -7.002 1.00 97.75 70 MET A O 1
ATOM 541 N N . ILE A 1 71 ? 10.013 11.600 -8.099 1.00 98.12 71 ILE A N 1
ATOM 542 C CA . ILE A 1 71 ? 9.641 10.833 -6.909 1.00 98.12 71 ILE A CA 1
ATOM 543 C C . ILE A 1 71 ? 10.871 10.185 -6.266 1.00 98.12 71 ILE A C 1
ATOM 545 O O . ILE A 1 71 ? 11.001 10.250 -5.044 1.00 98.12 71 ILE A O 1
ATOM 549 N N . GLN A 1 72 ? 11.789 9.607 -7.050 1.00 97.88 72 GLN A N 1
ATOM 550 C CA . GLN A 1 72 ? 13.018 9.011 -6.513 1.00 97.88 72 GLN A CA 1
ATOM 551 C C . GLN A 1 72 ? 13.849 10.068 -5.782 1.00 97.88 72 GLN A C 1
ATOM 553 O O . GLN A 1 72 ? 14.244 9.851 -4.641 1.00 97.88 72 GLN A O 1
ATOM 558 N N . LYS A 1 73 ? 14.024 11.254 -6.377 1.00 96.88 73 LYS A N 1
ATOM 559 C CA . LYS A 1 73 ? 14.751 12.360 -5.740 1.00 96.88 73 LYS A CA 1
ATOM 560 C C . LYS A 1 73 ? 14.107 12.790 -4.421 1.00 96.88 73 LYS A C 1
ATOM 562 O O . LYS A 1 73 ? 14.817 13.053 -3.447 1.00 96.88 73 LYS A O 1
ATOM 567 N N . HIS A 1 74 ? 12.776 12.871 -4.373 1.00 95.75 74 HIS A N 1
ATOM 568 C CA . HIS A 1 74 ? 12.061 13.173 -3.135 1.00 95.75 74 HIS A CA 1
ATOM 569 C C . HIS A 1 74 ? 12.252 12.088 -2.080 1.00 95.75 74 HIS A C 1
ATOM 571 O O . HIS A 1 74 ? 12.501 12.432 -0.926 1.00 95.75 74 HIS A O 1
ATOM 577 N N . LEU A 1 75 ? 12.162 10.815 -2.467 1.00 97.06 75 LEU A N 1
ATOM 578 C CA . LEU A 1 75 ? 12.364 9.681 -1.572 1.00 97.06 75 LEU A CA 1
ATOM 579 C C . LEU A 1 75 ? 13.784 9.676 -0.994 1.00 97.06 75 LEU A C 1
ATOM 581 O O . LEU 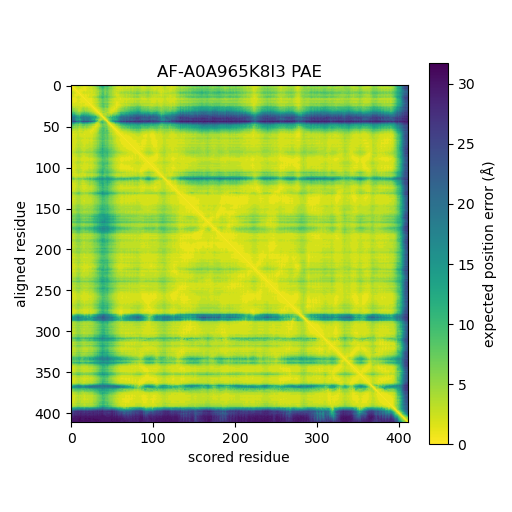A 1 75 ? 13.930 9.626 0.223 1.00 97.06 75 LEU A O 1
ATOM 585 N N . ASP A 1 76 ? 14.805 9.788 -1.845 1.00 96.12 76 ASP A N 1
ATOM 586 C CA . ASP A 1 76 ? 16.214 9.760 -1.442 1.00 96.12 76 ASP A CA 1
ATOM 587 C C . ASP A 1 76 ? 16.529 10.887 -0.458 1.00 96.12 76 ASP A C 1
ATOM 589 O O . ASP A 1 76 ? 17.043 10.639 0.631 1.00 96.12 76 ASP A O 1
ATOM 593 N N . THR A 1 77 ? 16.150 12.121 -0.813 1.00 94.81 77 THR A N 1
ATOM 594 C CA . THR A 1 77 ? 16.352 13.298 0.048 1.00 94.81 77 THR A CA 1
ATOM 595 C C . THR A 1 77 ? 15.661 13.100 1.395 1.00 94.81 77 THR A C 1
ATOM 597 O O . THR A 1 77 ? 16.259 13.307 2.447 1.00 94.81 77 THR A O 1
ATOM 600 N N . PHE A 1 78 ? 14.403 12.654 1.370 1.00 94.25 78 PHE A N 1
ATOM 601 C CA . PHE A 1 78 ? 13.601 12.490 2.575 1.00 94.25 78 PHE A CA 1
ATOM 602 C C . PHE A 1 78 ? 14.161 11.409 3.506 1.00 94.25 78 PHE A C 1
ATOM 604 O O . PHE A 1 78 ? 14.213 11.617 4.714 1.00 94.25 78 PHE A O 1
ATOM 611 N N . LEU A 1 79 ? 14.584 10.264 2.962 1.00 94.56 79 LEU A N 1
ATOM 612 C CA . LEU A 1 79 ? 15.143 9.161 3.747 1.00 94.56 79 LEU A CA 1
ATOM 613 C C . LEU A 1 79 ? 16.518 9.501 4.322 1.00 94.56 79 LEU A C 1
ATOM 615 O O . LEU A 1 79 ? 16.792 9.126 5.460 1.00 94.56 79 LEU A O 1
ATOM 619 N N . GLN A 1 80 ? 17.344 10.247 3.585 1.00 94.00 80 GLN A N 1
ATOM 620 C CA . GLN A 1 80 ? 18.624 10.753 4.085 1.00 94.00 80 GLN A CA 1
ATOM 621 C C . GLN A 1 80 ? 18.430 11.750 5.237 1.00 94.00 80 GLN A C 1
ATOM 623 O O . GLN A 1 80 ? 19.111 11.644 6.253 1.00 94.00 80 GLN A O 1
ATOM 628 N N . GLU A 1 81 ? 17.473 12.679 5.122 1.00 92.31 81 GLU A N 1
ATOM 629 C CA . GLU A 1 81 ? 17.173 13.677 6.165 1.00 92.31 81 GLU A CA 1
ATOM 630 C C . GLU A 1 81 ? 16.773 13.045 7.506 1.00 92.31 81 GLU A C 1
ATOM 632 O O . GLU A 1 81 ? 17.091 13.582 8.570 1.00 92.31 81 GLU A O 1
ATOM 637 N N . ILE A 1 82 ? 16.069 11.912 7.469 1.00 92.25 82 ILE A N 1
ATOM 638 C CA . ILE A 1 82 ? 15.600 11.205 8.672 1.00 92.25 82 ILE A CA 1
ATOM 639 C C . ILE A 1 82 ? 16.465 9.995 9.043 1.00 92.25 82 ILE A C 1
ATOM 641 O O . ILE A 1 82 ? 16.117 9.282 9.992 1.00 92.25 82 ILE A O 1
ATOM 645 N N . ASP A 1 83 ? 17.552 9.769 8.300 1.00 93.00 83 ASP A N 1
ATOM 646 C CA . ASP A 1 83 ? 18.469 8.638 8.450 1.00 93.00 83 ASP A CA 1
ATOM 647 C C . ASP A 1 83 ? 17.702 7.306 8.546 1.00 93.00 83 ASP A C 1
ATOM 649 O O . ASP A 1 83 ? 17.746 6.579 9.542 1.00 93.00 83 ASP A O 1
ATOM 653 N N . ALA A 1 84 ? 16.869 7.058 7.531 1.00 94.81 84 ALA A N 1
ATOM 654 C CA . ALA A 1 84 ? 16.087 5.838 7.403 1.00 94.81 84 ALA A CA 1
ATOM 655 C C . ALA A 1 84 ? 16.796 4.810 6.525 1.00 94.81 84 ALA A C 1
ATOM 657 O O . ALA A 1 84 ? 17.341 5.123 5.468 1.00 94.81 84 ALA A O 1
ATOM 658 N N . LYS A 1 85 ? 16.730 3.549 6.951 1.00 94.19 85 LYS A N 1
ATOM 659 C CA . LYS A 1 85 ? 17.422 2.440 6.287 1.00 94.19 85 LYS A CA 1
ATOM 660 C C . LYS A 1 85 ? 16.813 2.061 4.940 1.00 94.19 85 LYS A C 1
ATOM 662 O O . LYS A 1 85 ? 17.525 1.624 4.042 1.00 94.19 85 LYS A O 1
ATOM 667 N N . GLU A 1 86 ? 15.492 2.142 4.829 1.00 95.31 86 GLU A N 1
ATOM 668 C CA . GLU A 1 86 ? 14.761 1.632 3.673 1.00 95.31 86 GLU A CA 1
ATOM 669 C C . GLU A 1 86 ? 13.459 2.414 3.468 1.00 95.31 86 GLU A C 1
ATOM 671 O O . GLU A 1 86 ? 12.833 2.887 4.422 1.00 95.31 86 GLU A O 1
ATOM 676 N N . GLY A 1 87 ? 13.028 2.537 2.218 1.00 96.31 87 GLY A N 1
ATOM 677 C CA . GLY A 1 87 ? 11.733 3.115 1.890 1.00 96.31 87 GLY A CA 1
ATOM 678 C C . GLY A 1 87 ? 11.344 2.892 0.439 1.00 96.31 87 GLY A C 1
ATOM 679 O O . GLY A 1 87 ? 12.089 2.321 -0.358 1.00 96.31 87 GLY A O 1
ATOM 680 N N . GLY A 1 88 ? 10.146 3.335 0.087 1.00 97.38 88 GLY A N 1
ATOM 681 C CA . GLY A 1 88 ? 9.652 3.227 -1.275 1.00 97.38 88 GLY A CA 1
ATOM 682 C C . GLY A 1 88 ? 8.263 3.806 -1.445 1.00 97.38 88 GLY A C 1
ATOM 683 O O . GLY A 1 88 ? 7.574 4.142 -0.475 1.00 97.38 88 GLY A O 1
ATOM 684 N N . ALA A 1 89 ? 7.857 3.918 -2.702 1.00 98.38 89 ALA A N 1
ATOM 685 C CA . ALA A 1 89 ? 6.544 4.403 -3.070 1.00 98.38 89 ALA A CA 1
ATOM 686 C C . ALA A 1 89 ? 6.070 3.795 -4.389 1.00 98.38 89 ALA A C 1
ATOM 688 O O . ALA A 1 89 ? 6.877 3.474 -5.261 1.00 98.38 89 ALA A O 1
ATOM 689 N N . ILE A 1 90 ? 4.756 3.667 -4.527 1.00 98.75 90 ILE A N 1
ATOM 690 C CA . ILE A 1 90 ? 4.072 3.277 -5.760 1.00 98.75 90 ILE A CA 1
ATOM 691 C C . ILE A 1 90 ? 3.053 4.359 -6.093 1.00 98.75 90 ILE A C 1
ATOM 693 O O . ILE A 1 90 ? 2.301 4.778 -5.212 1.00 98.75 90 ILE A O 1
ATOM 697 N N . VAL A 1 91 ? 3.008 4.761 -7.361 1.00 98.81 91 VAL A N 1
ATOM 698 C CA . VAL A 1 91 ? 1.913 5.530 -7.954 1.00 98.81 91 VAL A CA 1
ATOM 699 C C . VAL A 1 91 ? 1.219 4.642 -8.974 1.00 98.81 91 VAL A C 1
ATOM 701 O O . VAL A 1 91 ? 1.861 4.109 -9.883 1.00 98.81 91 VAL A O 1
ATOM 704 N N . MET A 1 92 ? -0.086 4.467 -8.802 1.00 98.56 92 MET A N 1
ATOM 705 C CA . MET A 1 92 ? -0.898 3.579 -9.618 1.00 98.56 92 MET A CA 1
ATOM 706 C C . MET A 1 92 ? -2.159 4.285 -10.102 1.00 98.56 92 MET A C 1
ATOM 708 O O . MET A 1 92 ? -2.834 5.004 -9.361 1.00 98.56 92 MET A O 1
ATOM 712 N N . ASP A 1 93 ? -2.494 4.043 -11.359 1.00 97.06 93 ASP A N 1
ATOM 713 C CA . ASP A 1 93 ? -3.796 4.363 -11.906 1.00 97.06 93 ASP A CA 1
ATOM 714 C C . ASP A 1 93 ? -4.846 3.358 -11.392 1.00 97.06 93 ASP A C 1
ATOM 716 O O . ASP A 1 93 ? -4.713 2.155 -11.639 1.00 97.06 93 ASP A O 1
ATOM 720 N N . PRO A 1 94 ? -5.879 3.803 -10.656 1.00 96.38 94 PRO A N 1
ATOM 721 C CA . PRO A 1 94 ? -6.791 2.882 -9.989 1.00 96.38 94 PRO A CA 1
ATOM 722 C C . PRO A 1 94 ? -7.741 2.164 -10.953 1.00 96.38 94 PRO A C 1
ATOM 724 O O . PRO A 1 94 ? -8.257 1.107 -10.602 1.00 96.38 94 PRO A O 1
ATOM 727 N N . TYR A 1 95 ? -7.979 2.702 -12.150 1.00 94.38 95 TYR A N 1
ATOM 728 C CA . TYR A 1 95 ? -8.901 2.110 -13.122 1.00 94.38 95 TYR A CA 1
ATOM 729 C C . TYR A 1 95 ? -8.212 1.060 -13.989 1.00 94.38 95 TYR A C 1
ATOM 731 O O . TYR A 1 95 ? -8.817 0.067 -14.374 1.00 94.38 95 TYR A O 1
ATOM 739 N N . THR A 1 96 ? -6.936 1.264 -14.294 1.00 94.31 96 THR A N 1
ATOM 740 C CA . THR A 1 96 ? -6.191 0.393 -15.213 1.00 94.31 96 THR A CA 1
ATOM 741 C C . THR A 1 96 ? -5.231 -0.559 -14.507 1.00 94.31 96 THR A C 1
ATOM 743 O O . THR A 1 96 ? -4.778 -1.533 -15.107 1.00 94.31 96 THR A O 1
ATOM 746 N N . GLY A 1 97 ? -4.883 -0.275 -13.248 1.00 95.38 97 GLY A N 1
ATOM 747 C CA . GLY A 1 97 ? -3.821 -0.967 -12.519 1.00 95.38 97 GLY A CA 1
ATOM 748 C C . GLY A 1 97 ? -2.411 -0.596 -12.991 1.00 95.38 97 GLY A C 1
ATOM 749 O O . GLY A 1 97 ? -1.435 -1.162 -12.500 1.00 95.38 97 GLY A O 1
ATOM 750 N N . GLN A 1 98 ? -2.258 0.342 -13.930 1.00 96.75 98 GLN A N 1
ATOM 751 C CA . GLN A 1 98 ? -0.935 0.727 -14.407 1.00 96.75 98 GLN A CA 1
ATOM 752 C C . GLN A 1 98 ? -0.128 1.454 -13.347 1.00 96.75 98 GLN A C 1
ATOM 754 O O . GLN A 1 98 ? -0.590 2.410 -12.722 1.00 96.75 98 GLN A O 1
ATOM 759 N N . ILE A 1 99 ? 1.118 1.026 -13.206 1.00 98.38 99 ILE A N 1
ATOM 760 C CA . ILE A 1 99 ? 2.100 1.655 -12.343 1.00 98.38 99 ILE A CA 1
ATOM 761 C C . ILE A 1 99 ? 2.801 2.750 -13.141 1.00 98.38 99 ILE A C 1
ATOM 763 O O . ILE A 1 99 ? 3.533 2.458 -14.087 1.00 98.38 99 ILE A O 1
ATOM 767 N N . THR A 1 100 ? 2.578 4.006 -12.761 1.00 98.00 100 THR A N 1
ATOM 768 C CA . THR A 1 100 ? 3.209 5.165 -13.413 1.00 98.00 100 THR A CA 1
ATOM 769 C C . THR A 1 100 ? 4.523 5.559 -12.749 1.00 98.00 100 THR A C 1
ATOM 771 O O . THR A 1 100 ? 5.376 6.159 -13.397 1.00 98.00 100 THR A O 1
ATOM 774 N N . ALA A 1 101 ? 4.723 5.178 -11.485 1.00 98.56 101 ALA A N 1
ATOM 775 C CA . ALA A 1 101 ? 6.011 5.255 -10.807 1.00 98.56 101 ALA A CA 1
ATOM 776 C C . ALA A 1 101 ? 6.124 4.179 -9.717 1.00 98.56 101 ALA A C 1
ATOM 778 O O . ALA A 1 101 ? 5.158 3.894 -9.005 1.00 98.56 101 ALA A O 1
ATOM 779 N N . MET A 1 102 ? 7.313 3.603 -9.551 1.00 98.44 102 MET A N 1
ATOM 780 C CA . MET A 1 102 ? 7.638 2.679 -8.462 1.00 98.44 102 MET A CA 1
ATOM 781 C C . MET A 1 102 ? 9.085 2.894 -8.026 1.00 98.44 102 MET A C 1
ATOM 783 O O . MET A 1 102 ? 10.028 2.556 -8.735 1.00 98.44 102 MET A O 1
ATOM 787 N N . VAL A 1 103 ? 9.277 3.453 -6.840 1.00 97.62 103 VAL A N 1
ATOM 788 C CA . VAL A 1 103 ? 10.601 3.800 -6.314 1.00 97.62 103 VAL A CA 1
ATOM 789 C C . VAL A 1 103 ? 10.921 2.987 -5.071 1.00 97.62 103 VAL A C 1
ATOM 791 O O . VAL A 1 103 ? 10.030 2.562 -4.328 1.00 97.62 103 VAL A O 1
ATOM 794 N N . ALA A 1 104 ? 12.209 2.789 -4.836 1.00 96.00 104 ALA A N 1
ATOM 795 C CA . ALA A 1 104 ? 12.727 2.102 -3.666 1.00 96.00 104 ALA A CA 1
ATOM 796 C C . ALA A 1 104 ? 14.008 2.792 -3.196 1.00 96.00 104 ALA A C 1
ATOM 798 O O . ALA A 1 104 ? 14.638 3.525 -3.953 1.00 96.00 104 ALA A O 1
ATOM 799 N N . TYR A 1 105 ? 14.388 2.533 -1.956 1.00 95.06 105 TYR A N 1
ATOM 800 C CA . TYR A 1 105 ? 15.663 2.916 -1.377 1.00 95.06 105 TYR A CA 1
ATOM 801 C C . TYR A 1 105 ? 16.090 1.831 -0.378 1.00 95.06 105 TYR A C 1
ATOM 803 O O . TYR A 1 105 ? 15.236 1.378 0.392 1.00 95.06 105 TYR A O 1
ATOM 811 N N . PRO A 1 106 ? 17.369 1.417 -0.353 1.00 93.19 106 PRO A N 1
ATOM 812 C CA . PRO A 1 106 ? 18.442 1.836 -1.261 1.00 93.19 106 PRO A CA 1
ATOM 813 C C . PRO A 1 106 ? 18.250 1.304 -2.693 1.00 93.19 106 PRO A C 1
ATOM 815 O O . PRO A 1 106 ? 17.460 0.387 -2.932 1.00 93.19 106 PRO A O 1
ATOM 818 N N . ILE A 1 107 ? 18.988 1.892 -3.637 1.00 90.62 107 ILE A N 1
ATOM 819 C CA . ILE A 1 107 ? 19.055 1.477 -5.046 1.00 90.62 107 ILE A CA 1
ATOM 820 C C . ILE A 1 107 ? 20.492 1.123 -5.435 1.00 90.62 107 ILE A C 1
ATOM 822 O O . ILE A 1 107 ? 21.432 1.467 -4.724 1.00 90.62 107 ILE A O 1
ATOM 826 N N . PHE A 1 108 ? 20.649 0.493 -6.597 1.00 90.56 108 PHE A N 1
ATOM 827 C CA . PHE A 1 108 ? 21.938 0.287 -7.254 1.00 90.56 108 PHE A CA 1
ATOM 828 C C . PHE A 1 108 ? 21.995 1.020 -8.599 1.00 90.56 108 PHE A C 1
ATOM 830 O O . PHE A 1 108 ? 20.956 1.235 -9.244 1.00 90.56 108 PHE A O 1
ATOM 837 N N . ASP A 1 109 ? 23.213 1.361 -9.025 1.00 91.56 109 ASP A N 1
ATOM 838 C CA . ASP A 1 109 ? 23.494 1.856 -10.371 1.00 91.56 109 ASP A CA 1
ATOM 839 C C . ASP A 1 109 ? 23.670 0.667 -11.331 1.00 91.56 109 ASP A C 1
ATOM 841 O O . ASP A 1 109 ? 24.650 -0.072 -11.207 1.00 91.56 109 ASP A O 1
ATOM 845 N N . PRO A 1 110 ? 22.749 0.456 -12.289 1.00 90.75 110 PRO A N 1
ATOM 846 C CA . PRO A 1 110 ? 22.855 -0.650 -13.234 1.00 90.75 110 PRO A CA 1
ATOM 847 C C . PRO A 1 110 ? 24.033 -0.517 -14.210 1.00 90.75 110 PRO A C 1
ATOM 849 O O . PRO A 1 110 ? 24.366 -1.500 -14.862 1.00 90.75 110 PRO A O 1
ATOM 852 N N . ASN A 1 111 ? 24.686 0.650 -14.290 1.00 91.00 111 ASN A N 1
ATOM 853 C CA . ASN A 1 111 ? 25.866 0.863 -15.133 1.00 91.00 111 ASN A CA 1
ATOM 854 C C . ASN A 1 111 ? 27.189 0.552 -14.413 1.00 91.00 111 ASN A C 1
ATOM 856 O O . ASN A 1 111 ? 28.244 0.556 -15.045 1.00 91.00 111 ASN A O 1
ATOM 860 N N . ASN A 1 112 ? 27.159 0.286 -13.101 1.00 89.50 112 ASN A N 1
ATOM 861 C CA . ASN A 1 112 ? 28.346 -0.049 -12.319 1.00 89.50 112 ASN A CA 1
ATOM 862 C C . ASN A 1 112 ? 28.161 -1.367 -11.553 1.00 89.50 112 ASN A C 1
ATOM 864 O O . ASN A 1 112 ? 27.858 -1.391 -10.359 1.00 89.50 112 ASN A O 1
ATOM 868 N N . LEU A 1 113 ? 28.417 -2.478 -12.245 1.00 83.12 113 LEU A N 1
ATOM 869 C CA . LEU A 1 113 ? 28.288 -3.828 -11.686 1.00 83.12 113 LEU A CA 1
ATOM 870 C C . LEU A 1 113 ? 29.413 -4.194 -10.706 1.00 83.12 113 LEU A C 1
ATOM 872 O O . LEU A 1 113 ? 29.265 -5.135 -9.934 1.00 83.12 113 LEU A O 1
ATOM 876 N N . SER A 1 114 ? 30.528 -3.453 -10.694 1.00 84.69 114 SER A N 1
ATOM 877 C CA . SER A 1 114 ? 31.679 -3.770 -9.834 1.00 84.69 114 SER A CA 1
ATOM 878 C C . SER A 1 114 ? 31.399 -3.587 -8.336 1.00 84.69 114 SER A C 1
ATOM 880 O O . SER A 1 114 ? 32.073 -4.188 -7.503 1.00 84.69 114 SER A O 1
ATOM 882 N N . ALA A 1 115 ? 30.390 -2.779 -7.999 1.00 79.44 115 ALA A N 1
ATOM 883 C CA . ALA A 1 115 ? 29.992 -2.443 -6.634 1.00 79.44 115 ALA A CA 1
ATOM 884 C C . ALA A 1 115 ? 28.585 -2.964 -6.280 1.00 79.44 115 ALA A C 1
ATOM 886 O O . ALA A 1 115 ? 27.936 -2.426 -5.382 1.00 79.44 115 ALA A O 1
ATOM 887 N N . ILE A 1 116 ? 28.080 -3.968 -7.009 1.00 84.94 116 ILE A N 1
ATOM 888 C CA . ILE A 1 116 ? 26.704 -4.438 -6.837 1.00 84.94 116 ILE A CA 1
ATOM 889 C C . ILE A 1 116 ? 26.537 -5.217 -5.524 1.00 84.94 116 ILE A C 1
ATOM 891 O O . ILE A 1 116 ? 27.170 -6.245 -5.293 1.00 84.94 116 ILE A O 1
ATOM 895 N N . ASP A 1 117 ? 25.646 -4.731 -4.663 1.00 88.69 117 ASP A N 1
ATOM 896 C CA . ASP A 1 117 ? 25.148 -5.468 -3.503 1.00 88.69 117 ASP A CA 1
ATOM 897 C C . ASP A 1 117 ? 23.795 -6.092 -3.866 1.00 88.69 117 ASP A C 1
ATOM 899 O O . ASP A 1 117 ? 22.841 -5.374 -4.183 1.00 88.69 117 ASP A O 1
ATOM 903 N N . LEU A 1 118 ? 23.695 -7.424 -3.797 1.00 87.31 118 LEU A N 1
ATOM 904 C CA . LEU A 1 118 ? 22.474 -8.178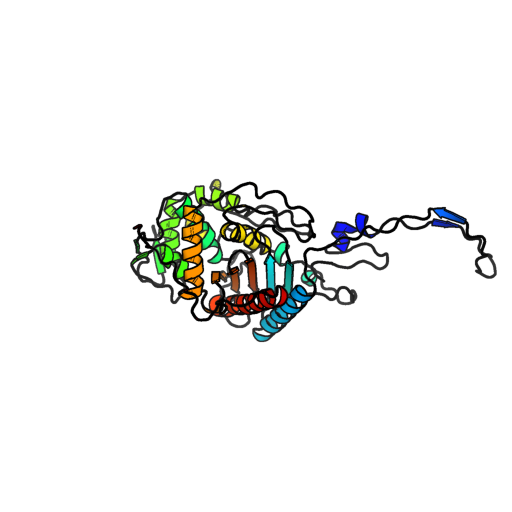 -4.102 1.00 87.31 118 LEU A CA 1
ATOM 905 C C . LEU A 1 118 ? 21.270 -7.736 -3.259 1.00 87.31 118 LEU A C 1
ATOM 907 O O . LEU A 1 118 ? 20.129 -7.863 -3.702 1.00 87.31 118 LEU A O 1
ATOM 911 N N . GLU A 1 119 ? 21.475 -7.190 -2.060 1.00 88.25 119 GLU A N 1
ATOM 912 C CA . GLU A 1 119 ? 20.361 -6.645 -1.284 1.00 88.25 119 GLU A CA 1
ATOM 913 C C . GLU A 1 119 ? 19.781 -5.380 -1.925 1.00 88.25 119 GLU A C 1
ATOM 915 O O . GLU A 1 119 ? 18.576 -5.132 -1.847 1.00 88.25 119 GLU A O 1
ATOM 920 N N . THR A 1 120 ? 20.597 -4.570 -2.595 1.00 88.62 120 THR A N 1
ATOM 921 C CA . THR A 1 120 ? 20.161 -3.317 -3.236 1.00 88.62 120 THR A CA 1
ATOM 922 C C . THR A 1 120 ? 19.477 -3.528 -4.589 1.00 88.62 120 THR A C 1
ATOM 924 O O . THR A 1 120 ? 18.773 -2.632 -5.057 1.00 88.62 120 THR A O 1
ATOM 927 N N . THR A 1 121 ? 19.601 -4.717 -5.191 1.00 89.44 121 THR A N 1
ATOM 928 C CA . THR A 1 121 ? 18.976 -5.037 -6.488 1.00 89.44 121 THR A CA 1
ATOM 929 C C . THR A 1 121 ? 17.490 -5.377 -6.387 1.00 89.44 121 THR A C 1
ATOM 931 O O . THR A 1 121 ? 16.767 -5.290 -7.380 1.00 89.44 121 THR A O 1
ATOM 934 N N . LYS A 1 122 ? 17.002 -5.723 -5.190 1.00 90.25 122 LYS A N 1
ATOM 935 C CA . LYS A 1 122 ? 15.615 -6.148 -4.960 1.00 90.25 122 LYS A CA 1
ATOM 936 C C . LYS A 1 122 ? 14.619 -5.008 -5.184 1.00 90.25 122 LYS A C 1
ATOM 938 O O . LYS A 1 122 ? 14.726 -3.939 -4.578 1.00 90.25 122 LYS A O 1
ATOM 943 N N . CYS A 1 123 ? 13.572 -5.273 -5.966 1.00 93.25 123 CYS A N 1
ATOM 944 C CA . CYS A 1 123 ? 12.421 -4.379 -6.092 1.00 93.25 123 CYS A CA 1
ATOM 945 C C . CYS A 1 123 ? 11.515 -4.487 -4.852 1.00 93.25 123 CYS A C 1
ATOM 947 O O . CYS A 1 123 ? 10.446 -5.097 -4.875 1.00 93.25 123 CYS A O 1
ATOM 949 N N . ARG A 1 124 ? 11.964 -3.900 -3.738 1.00 94.94 124 ARG A N 1
ATOM 950 C CA . ARG A 1 124 ? 11.345 -4.039 -2.406 1.00 94.94 124 ARG A CA 1
ATOM 951 C C . ARG A 1 124 ? 9.826 -3.824 -2.344 1.00 94.94 124 ARG A C 1
ATOM 953 O O . ARG A 1 124 ? 9.187 -4.610 -1.648 1.00 94.94 124 ARG A O 1
ATOM 960 N N . PRO A 1 125 ? 9.211 -2.865 -3.074 1.00 96.50 125 PRO A N 1
ATOM 961 C CA . PRO A 1 125 ? 7.751 -2.722 -3.099 1.00 96.50 125 PRO A CA 1
ATOM 962 C C . PRO A 1 125 ? 6.984 -3.993 -3.520 1.00 96.50 125 PRO A C 1
ATOM 964 O O . PRO A 1 125 ? 5.799 -4.123 -3.209 1.00 96.50 125 PRO A O 1
ATOM 967 N N . VAL A 1 126 ? 7.661 -4.917 -4.210 1.00 97.25 126 VAL A N 1
ATOM 968 C CA . VAL A 1 126 ? 7.131 -6.181 -4.740 1.00 97.25 126 VAL A CA 1
ATOM 969 C C . VAL A 1 126 ? 7.712 -7.401 -4.015 1.00 97.25 126 VAL A C 1
ATOM 971 O O . VAL A 1 126 ? 7.000 -8.375 -3.774 1.00 97.25 126 VAL A O 1
ATOM 974 N N . THR A 1 127 ? 8.995 -7.364 -3.647 1.00 95.69 127 THR A N 1
ATOM 975 C CA . THR A 1 127 ? 9.719 -8.539 -3.132 1.00 95.69 127 THR A CA 1
ATOM 976 C C . THR A 1 127 ? 9.687 -8.686 -1.609 1.00 95.69 127 THR A C 1
ATOM 978 O O . THR A 1 127 ? 10.171 -9.687 -1.087 1.00 95.69 127 THR A O 1
ATOM 981 N N . GLN A 1 128 ? 9.183 -7.695 -0.868 1.00 95.19 128 GLN A N 1
ATOM 982 C CA . GLN A 1 128 ? 9.117 -7.732 0.595 1.00 95.19 128 GLN A CA 1
ATOM 983 C C . GLN A 1 128 ? 7.683 -7.551 1.086 1.00 95.19 128 GLN A C 1
ATOM 985 O O . GLN A 1 128 ? 6.961 -6.668 0.623 1.00 95.19 128 GLN A O 1
ATOM 990 N N . ALA A 1 129 ? 7.296 -8.374 2.060 1.00 95.56 129 ALA A N 1
ATOM 991 C CA . ALA A 1 129 ? 6.035 -8.242 2.772 1.00 95.56 129 ALA A CA 1
ATOM 992 C C . ALA A 1 129 ? 6.280 -7.974 4.254 1.00 95.56 129 ALA A C 1
ATOM 994 O O . ALA A 1 129 ? 7.202 -8.524 4.859 1.00 95.56 129 ALA A O 1
ATOM 995 N N . PHE A 1 130 ? 5.415 -7.155 4.839 1.00 94.81 130 PHE A N 1
ATOM 996 C CA . PHE A 1 130 ? 5.495 -6.773 6.241 1.00 94.81 130 PHE A CA 1
ATOM 997 C C . PHE A 1 130 ? 4.118 -6.780 6.888 1.00 94.81 130 PHE A C 1
ATOM 999 O O . PHE A 1 130 ? 3.101 -6.651 6.205 1.00 94.81 130 PHE A O 1
ATOM 1006 N N . GLU A 1 131 ? 4.095 -6.855 8.215 1.00 95.62 131 GLU A N 1
ATOM 1007 C CA . GLU A 1 131 ? 2.936 -6.426 8.992 1.00 95.62 131 GLU A CA 1
ATOM 1008 C C . GLU A 1 131 ? 2.900 -4.895 8.983 1.00 95.62 131 GLU A C 1
ATOM 1010 O O . GLU A 1 131 ? 3.852 -4.234 9.401 1.00 95.62 131 GLU A O 1
ATOM 1015 N N . LEU A 1 132 ? 1.827 -4.316 8.442 1.00 90.50 132 LEU A N 1
ATOM 1016 C CA . LEU A 1 132 ? 1.758 -2.877 8.138 1.00 90.50 132 LEU A CA 1
ATOM 1017 C C . LEU A 1 132 ? 0.882 -2.108 9.138 1.00 90.50 132 LEU A C 1
ATOM 1019 O O . LEU A 1 132 ? 0.737 -0.885 9.041 1.00 90.50 132 LEU A O 1
ATOM 1023 N N . GLY A 1 133 ? 0.326 -2.807 10.132 1.00 93.31 133 GLY A N 1
ATOM 1024 C CA . GLY A 1 133 ? -0.427 -2.209 11.225 1.00 93.31 133 GLY A CA 1
ATOM 1025 C C . GLY A 1 133 ? -1.684 -1.483 10.742 1.00 93.31 133 GLY A C 1
ATOM 1026 O O . GLY A 1 133 ? -2.470 -2.003 9.953 1.00 93.31 133 GLY A O 1
ATOM 1027 N N . SER A 1 134 ? -1.887 -0.249 11.213 1.00 95.81 134 SER A N 1
ATOM 1028 C CA . SER A 1 134 ? -3.184 0.441 11.119 1.00 95.81 134 SER A CA 1
ATOM 1029 C C . SER A 1 134 ? -3.705 0.745 9.711 1.00 95.81 134 SER A C 1
ATOM 1031 O O . SER A 1 134 ? -4.887 1.063 9.593 1.00 95.81 134 SER A O 1
ATOM 1033 N N . VAL A 1 135 ? -2.897 0.635 8.650 1.00 97.31 135 VAL A N 1
ATOM 1034 C CA . VAL A 1 135 ? -3.435 0.705 7.277 1.00 97.31 135 VAL A CA 1
ATOM 1035 C C . VAL A 1 135 ? -4.387 -0.454 6.980 1.00 97.31 135 VAL A C 1
ATOM 1037 O O . VAL A 1 135 ? -5.322 -0.286 6.204 1.00 97.31 135 VAL A O 1
ATOM 1040 N N . ILE A 1 136 ? -4.226 -1.594 7.662 1.00 98.06 136 ILE A N 1
ATOM 1041 C CA . ILE A 1 136 ? -5.109 -2.754 7.508 1.00 98.06 136 ILE A CA 1
ATOM 1042 C C . ILE A 1 136 ? -6.530 -2.471 8.015 1.00 98.06 136 ILE A C 1
ATOM 1044 O O . ILE A 1 136 ? -7.489 -3.030 7.492 1.00 98.06 136 ILE A O 1
ATOM 1048 N N . LYS A 1 137 ? -6.699 -1.520 8.943 1.00 98.19 137 LYS A N 1
ATOM 1049 C CA . LYS A 1 137 ? -8.016 -1.145 9.482 1.00 98.19 137 LYS A CA 1
ATOM 1050 C C . LYS A 1 137 ? -8.996 -0.647 8.430 1.00 98.19 137 LYS A C 1
ATOM 1052 O O . LYS A 1 137 ? -10.194 -0.740 8.658 1.00 98.19 137 LYS A O 1
ATOM 1057 N N . VAL A 1 138 ? -8.506 -0.129 7.303 1.00 98.38 138 VAL A N 1
ATOM 1058 C CA . VAL A 1 138 ? -9.362 0.234 6.166 1.00 98.38 138 VAL A CA 1
ATOM 1059 C C . VAL A 1 138 ? -10.111 -0.999 5.664 1.00 98.38 138 VAL A C 1
ATOM 1061 O O . VAL A 1 138 ? -11.319 -0.957 5.463 1.00 98.38 138 VAL A O 1
ATOM 1064 N N . PHE A 1 139 ? -9.406 -2.123 5.543 1.00 98.62 139 PHE A N 1
ATOM 1065 C CA . PHE A 1 139 ? -9.968 -3.387 5.078 1.00 98.62 139 PHE A CA 1
ATOM 1066 C C . PHE A 1 139 ? -10.767 -4.099 6.178 1.00 98.62 139 PHE A C 1
ATOM 1068 O O . PHE A 1 139 ? -11.774 -4.732 5.882 1.00 98.62 139 PHE A O 1
ATOM 1075 N N . SER A 1 140 ? -10.390 -3.936 7.451 1.00 98.44 140 SER A N 1
ATOM 1076 C CA . SER A 1 140 ? -11.217 -4.391 8.578 1.00 98.44 140 SER A CA 1
ATOM 1077 C C . SER A 1 140 ? -12.550 -3.637 8.654 1.00 98.44 140 SER A C 1
ATOM 1079 O O . SER A 1 140 ? -13.587 -4.238 8.921 1.00 98.44 140 SER A O 1
ATOM 1081 N N . ALA A 1 141 ? -12.532 -2.322 8.413 1.00 98.62 141 ALA A N 1
ATOM 1082 C CA . ALA A 1 141 ? -13.731 -1.492 8.347 1.00 98.62 141 ALA A CA 1
ATOM 1083 C C . ALA A 1 141 ? -14.587 -1.847 7.132 1.00 98.62 141 ALA A C 1
ATOM 1085 O O . ALA A 1 141 ? -15.799 -1.958 7.274 1.00 98.62 141 ALA A O 1
ATOM 1086 N N . PHE A 1 142 ? -13.961 -2.098 5.978 1.00 98.69 142 PHE A N 1
ATOM 1087 C CA . PHE A 1 142 ? -14.643 -2.646 4.808 1.00 98.69 142 PHE A CA 1
ATOM 1088 C C . PHE A 1 142 ? -15.394 -3.933 5.148 1.00 98.69 142 PHE A C 1
ATOM 1090 O O . PHE A 1 142 ? -16.594 -3.992 4.916 1.00 98.69 142 PHE A O 1
ATOM 1097 N N . ALA A 1 143 ? -14.731 -4.913 5.766 1.00 98.69 143 ALA A N 1
ATOM 1098 C CA . ALA A 1 143 ? -15.381 -6.159 6.165 1.00 98.69 143 ALA A CA 1
ATOM 1099 C C . ALA A 1 143 ? -16.557 -5.924 7.128 1.00 98.69 143 ALA A C 1
ATOM 1101 O O . ALA A 1 143 ? -17.619 -6.514 6.969 1.00 98.69 143 ALA A O 1
ATOM 1102 N N . ALA A 1 144 ? -16.384 -5.045 8.120 1.00 98.75 144 ALA A N 1
ATOM 1103 C CA . ALA A 1 144 ? -17.414 -4.778 9.120 1.00 98.75 144 ALA A CA 1
ATOM 1104 C C . ALA A 1 144 ? -18.645 -4.052 8.557 1.00 98.75 144 ALA A C 1
ATOM 1106 O O . ALA A 1 144 ? -19.772 -4.372 8.934 1.00 98.75 144 ALA A O 1
ATOM 1107 N N . ILE A 1 145 ? -18.429 -3.080 7.673 1.00 98.69 145 ILE A N 1
ATOM 1108 C CA . ILE A 1 145 ? -19.504 -2.309 7.047 1.00 98.69 145 ILE A CA 1
ATOM 1109 C C . ILE A 1 145 ? -20.212 -3.156 5.984 1.00 98.69 145 ILE A C 1
ATOM 1111 O O . ILE A 1 145 ? -21.438 -3.188 5.963 1.00 98.69 145 ILE A O 1
ATOM 1115 N N . GLU A 1 146 ? -19.463 -3.882 5.148 1.00 98.44 146 GLU A N 1
ATOM 1116 C CA . GLU A 1 146 ? -20.044 -4.711 4.085 1.00 98.44 146 GLU A CA 1
ATOM 1117 C C . GLU A 1 146 ? -20.852 -5.889 4.652 1.00 98.44 146 GLU A C 1
ATOM 1119 O O . GLU A 1 146 ? -21.905 -6.207 4.108 1.00 98.44 146 GLU A O 1
ATOM 1124 N N . GLU A 1 147 ? -20.435 -6.476 5.783 1.00 98.31 147 GLU A N 1
ATOM 1125 C CA . GLU A 1 147 ? -21.262 -7.462 6.505 1.00 98.31 147 GLU A CA 1
ATOM 1126 C C . GLU A 1 147 ? -22.431 -6.854 7.288 1.00 98.31 147 GLU A C 1
ATOM 1128 O O . GLU A 1 147 ? -23.221 -7.575 7.898 1.00 98.31 147 GLU A O 1
ATOM 1133 N N . GLY A 1 148 ? -22.547 -5.525 7.334 1.00 98.12 148 GLY A N 1
ATOM 1134 C CA . GLY A 1 148 ? -23.620 -4.844 8.054 1.00 98.12 148 GLY A CA 1
ATOM 1135 C C . GLY A 1 148 ? -23.587 -5.048 9.573 1.00 98.12 148 GLY A C 1
ATOM 1136 O O . GLY A 1 148 ? -24.603 -4.843 10.236 1.00 98.12 148 GLY A O 1
ATOM 1137 N N . VAL A 1 149 ? -22.443 -5.436 10.154 1.00 98.56 149 VAL A N 1
ATOM 1138 C CA . VAL A 1 149 ? -22.303 -5.628 11.616 1.00 98.56 149 VAL A CA 1
ATOM 1139 C C . VAL A 1 149 ? -22.088 -4.317 12.382 1.00 98.56 149 VAL A C 1
ATOM 1141 O O . VAL A 1 149 ? -22.014 -4.322 13.618 1.00 98.56 149 VAL A O 1
ATOM 1144 N N . VAL A 1 150 ? -21.926 -3.212 11.650 1.00 98.62 150 VAL A N 1
ATOM 1145 C CA . VAL A 1 150 ? -21.744 -1.851 12.161 1.00 98.62 150 VAL A CA 1
ATOM 1146 C C . VAL A 1 150 ? -22.170 -0.836 11.096 1.00 98.62 150 VAL A C 1
ATOM 1148 O O . VAL A 1 150 ? -22.010 -1.082 9.901 1.00 98.62 150 VAL A O 1
ATOM 1151 N N . THR A 1 151 ? -22.647 0.334 11.517 1.00 98.19 151 THR A N 1
ATOM 1152 C CA . THR A 1 151 ? -22.768 1.515 10.644 1.00 98.19 151 THR A CA 1
ATOM 1153 C C . THR A 1 151 ? -21.702 2.553 11.009 1.00 98.19 151 THR A C 1
ATOM 1155 O O . THR A 1 151 ? -21.238 2.573 12.151 1.00 98.19 151 THR A O 1
ATOM 1158 N N . PRO A 1 152 ? -21.301 3.457 10.094 1.00 97.81 152 PRO A N 1
ATOM 1159 C CA . PRO A 1 152 ? -20.317 4.500 10.406 1.00 97.81 152 PRO A CA 1
ATOM 1160 C C . PRO A 1 152 ? -20.676 5.380 11.614 1.00 97.81 152 PRO A C 1
ATOM 1162 O O . PRO A 1 152 ? -19.774 5.852 12.307 1.00 97.81 152 PRO A O 1
ATOM 1165 N N . ASP A 1 153 ? -21.970 5.569 11.881 1.00 98.00 153 ASP A N 1
ATOM 1166 C CA . ASP A 1 153 ? -22.484 6.398 12.978 1.00 98.00 153 ASP A CA 1
ATOM 1167 C C . ASP A 1 153 ? -22.734 5.618 14.275 1.00 98.00 153 ASP A C 1
ATOM 1169 O O . ASP A 1 153 ? -23.052 6.219 15.305 1.00 98.00 153 ASP A O 1
ATOM 1173 N N . GLU A 1 154 ? -22.586 4.288 14.261 1.00 98.56 154 GLU A N 1
ATOM 1174 C CA . GLU A 1 154 ? -22.741 3.485 15.469 1.00 98.56 154 GLU A CA 1
ATOM 1175 C C . GLU A 1 154 ? -21.720 3.927 16.522 1.00 98.56 154 GLU A C 1
ATOM 1177 O O . GLU A 1 154 ? -20.515 3.986 16.271 1.00 98.56 154 GLU A O 1
ATOM 1182 N N . LEU A 1 155 ? -22.215 4.231 17.720 1.00 98.62 155 LEU A N 1
ATOM 1183 C CA . LEU A 1 155 ? -21.395 4.665 18.838 1.00 98.62 155 LEU A CA 1
ATOM 1184 C C . LEU A 1 155 ? -20.659 3.481 19.469 1.00 98.62 155 LEU A C 1
ATOM 1186 O O . LEU A 1 155 ? -21.269 2.567 20.023 1.00 98.62 155 LEU A O 1
ATOM 1190 N N . ILE A 1 156 ? -19.330 3.540 19.440 1.00 98.56 156 ILE A N 1
ATOM 1191 C CA . ILE A 1 156 ? -18.440 2.519 19.982 1.00 98.56 156 ILE A CA 1
ATOM 1192 C C . ILE A 1 156 ? -17.715 3.078 21.201 1.00 98.56 156 ILE A C 1
ATOM 1194 O O . ILE A 1 156 ? -16.984 4.066 21.117 1.00 98.56 156 ILE A O 1
ATOM 1198 N N . ASP A 1 157 ? -17.874 2.410 22.341 1.00 98.00 157 ASP A N 1
ATOM 1199 C CA . ASP A 1 157 ? -17.121 2.742 23.546 1.00 98.00 157 ASP A CA 1
ATOM 1200 C C . ASP A 1 157 ? -15.653 2.310 23.411 1.00 98.00 157 ASP A C 1
ATOM 1202 O O . ASP A 1 157 ? -15.334 1.115 23.410 1.00 98.00 157 ASP A O 1
ATOM 1206 N N . CYS A 1 158 ? -14.750 3.282 23.318 1.00 97.31 158 CYS A N 1
ATOM 1207 C CA . CYS A 1 158 ? -13.307 3.073 23.259 1.00 97.31 158 CYS A CA 1
ATOM 1208 C C . CYS A 1 158 ? -12.612 3.215 24.629 1.00 97.31 158 CYS A C 1
ATOM 1210 O O . CYS A 1 158 ? -11.381 3.216 24.693 1.00 97.31 158 CYS A O 1
ATOM 1212 N N . GLU A 1 159 ? -13.387 3.267 25.720 1.00 96.94 159 GLU A N 1
ATOM 1213 C CA . GLU A 1 159 ? -12.982 3.213 27.136 1.00 96.94 159 GLU A CA 1
ATOM 1214 C C . GLU A 1 159 ? -12.221 4.434 27.670 1.00 96.94 159 GLU A C 1
ATOM 1216 O O . GLU A 1 159 ? -11.883 4.471 28.854 1.00 96.94 159 GLU A O 1
ATOM 1221 N N . ASN A 1 160 ? -11.925 5.423 26.822 1.00 96.75 160 ASN A N 1
ATOM 1222 C CA . ASN A 1 160 ? -11.129 6.613 27.138 1.00 96.75 160 ASN A CA 1
ATOM 1223 C C . ASN A 1 160 ? -9.796 6.287 27.834 1.00 96.75 160 ASN A C 1
ATOM 1225 O O . ASN A 1 160 ? -9.379 6.948 28.787 1.00 96.75 160 ASN A O 1
ATOM 1229 N N . LYS A 1 161 ? -9.142 5.211 27.387 1.00 96.12 161 LYS A N 1
ATOM 1230 C CA . LYS A 1 161 ? -7.892 4.704 27.959 1.00 96.12 161 LYS A CA 1
ATOM 1231 C C . LYS A 1 161 ? -6.908 4.360 26.854 1.00 96.12 161 LYS A C 1
ATOM 1233 O O . LYS A 1 161 ? -7.288 3.886 25.787 1.00 96.12 161 LYS A O 1
ATOM 1238 N N . LEU A 1 162 ? -5.622 4.511 27.164 1.00 96.25 162 LEU A N 1
ATOM 1239 C CA . LEU A 1 162 ? -4.541 4.034 26.302 1.00 96.25 162 LEU A CA 1
ATOM 1240 C C . LEU A 1 162 ? -4.580 2.507 26.144 1.00 96.25 162 LEU A C 1
ATOM 1242 O O . LEU A 1 162 ? -4.165 1.963 25.122 1.00 96.25 162 LEU A O 1
ATOM 1246 N N . GLU A 1 163 ? -5.076 1.807 27.161 1.00 97.00 163 GLU A N 1
ATOM 1247 C CA . GLU A 1 163 ? -5.102 0.356 27.221 1.00 97.00 163 GLU A CA 1
ATOM 1248 C C . GLU A 1 163 ? -6.284 -0.153 28.044 1.00 97.00 163 GLU A C 1
ATOM 1250 O O . GLU A 1 163 ? -6.635 0.420 29.076 1.00 97.00 163 GLU A O 1
ATOM 1255 N N . THR A 1 164 ? -6.875 -1.259 27.597 1.00 96.94 164 THR A N 1
ATOM 1256 C CA . THR A 1 164 ? -7.955 -1.956 28.300 1.00 96.94 164 THR A CA 1
ATOM 1257 C C . THR A 1 164 ? -7.858 -3.471 28.092 1.00 96.94 164 THR A C 1
ATOM 1259 O O . THR A 1 164 ? -6.966 -3.964 27.394 1.00 96.94 164 THR A O 1
ATOM 1262 N N . ARG A 1 165 ? -8.786 -4.223 28.690 1.00 96.00 165 ARG A N 1
ATOM 1263 C CA . ARG A 1 165 ? -9.010 -5.637 28.378 1.00 96.00 165 ARG A CA 1
ATOM 1264 C C . ARG A 1 165 ? -10.350 -5.814 27.674 1.00 96.00 165 ARG A C 1
ATOM 1266 O O . ARG A 1 165 ? -11.377 -5.431 28.216 1.00 96.00 165 ARG A O 1
ATOM 1273 N N . VAL A 1 166 ? -10.334 -6.441 26.503 1.00 95.00 166 VAL A N 1
ATOM 1274 C CA . VAL A 1 166 ? -11.536 -6.856 25.767 1.00 95.00 166 VAL A CA 1
ATOM 1275 C C . VAL A 1 166 ? -11.587 -8.383 25.814 1.00 95.00 166 VAL A C 1
ATOM 1277 O O . VAL A 1 166 ? -10.700 -9.047 25.284 1.00 95.00 166 VAL A O 1
ATOM 1280 N N . ASP A 1 167 ? -12.585 -8.938 26.499 1.00 93.81 167 ASP A N 1
ATOM 1281 C CA . ASP A 1 167 ? -12.706 -10.369 26.845 1.00 93.81 167 ASP A CA 1
ATOM 1282 C C . ASP A 1 167 ? -11.459 -10.920 27.555 1.00 93.81 167 ASP A C 1
ATOM 1284 O O . ASP A 1 167 ? -10.937 -11.988 27.247 1.00 93.81 167 ASP A O 1
ATOM 1288 N N . GLY A 1 168 ? -10.908 -10.140 28.486 1.00 92.62 168 GLY A N 1
ATOM 1289 C CA . GLY A 1 168 ? -9.691 -10.515 29.204 1.00 92.62 168 GLY A CA 1
ATOM 1290 C C . GLY A 1 168 ? -8.397 -10.359 28.395 1.00 92.62 168 GLY A C 1
ATOM 1291 O O . GLY A 1 168 ? -7.325 -10.417 28.996 1.00 92.62 168 GLY A O 1
ATOM 1292 N N . ILE A 1 169 ? -8.452 -10.069 27.091 1.00 94.88 169 ILE A N 1
ATOM 1293 C CA . ILE A 1 169 ? -7.276 -9.832 26.244 1.00 94.88 169 ILE A CA 1
ATOM 1294 C C . ILE A 1 169 ? -6.869 -8.361 26.284 1.00 94.88 169 ILE A C 1
ATOM 1296 O O . ILE A 1 169 ? -7.690 -7.471 26.075 1.00 94.88 169 ILE A O 1
ATOM 1300 N N . ARG A 1 170 ? -5.587 -8.098 26.552 1.00 95.81 170 ARG A N 1
ATOM 1301 C CA . ARG A 1 170 ? -5.016 -6.745 26.595 1.00 95.81 170 ARG A CA 1
ATOM 1302 C C . ARG A 1 170 ? -5.014 -6.132 25.192 1.00 95.81 170 ARG A C 1
ATOM 1304 O O . ARG A 1 170 ? -4.405 -6.687 24.284 1.00 95.81 170 ARG A O 1
ATOM 1311 N N . VAL A 1 171 ? -5.632 -4.963 25.044 1.00 96.62 171 VAL A N 1
ATOM 1312 C CA . VAL A 1 171 ? -5.634 -4.174 23.806 1.00 96.62 171 VAL A CA 1
ATOM 1313 C C . VAL A 1 171 ? -5.156 -2.767 24.127 1.00 96.62 171 VAL A C 1
ATOM 1315 O O . VAL A 1 171 ? -5.703 -2.103 25.008 1.00 96.62 171 VAL A O 1
ATOM 1318 N N . ARG A 1 172 ? -4.141 -2.311 23.395 1.00 94.88 172 ARG A N 1
ATOM 1319 C CA . ARG A 1 172 ? -3.540 -0.984 23.543 1.00 94.88 172 ARG A CA 1
ATOM 1320 C C . ARG A 1 172 ? -3.739 -0.172 22.271 1.00 94.88 172 ARG A C 1
ATOM 1322 O O . ARG A 1 172 ? -3.521 -0.690 21.177 1.00 94.88 172 ARG A O 1
ATOM 1329 N N . THR A 1 173 ? -4.131 1.089 22.409 1.00 94.19 173 THR A N 1
ATOM 1330 C CA . THR A 1 173 ? -4.209 2.061 21.310 1.00 94.19 173 THR A CA 1
ATOM 1331 C C . THR A 1 173 ? -2.965 2.960 21.276 1.00 94.19 173 THR A C 1
ATOM 1333 O O . THR A 1 173 ? -2.115 2.896 22.167 1.00 94.19 173 THR A O 1
ATOM 1336 N N . ALA A 1 174 ? -2.804 3.751 20.216 1.00 87.25 174 ALA A N 1
ATOM 1337 C CA . ALA A 1 174 ? -1.721 4.727 20.131 1.00 87.25 174 ALA A CA 1
ATOM 1338 C C . ALA A 1 174 ? -1.976 5.908 21.083 1.00 87.25 174 ALA A C 1
ATOM 1340 O O . ALA A 1 174 ? -3.121 6.247 21.372 1.00 87.25 174 ALA A O 1
ATOM 1341 N N . GLN A 1 175 ? -0.904 6.544 21.555 1.00 86.38 175 GLN A N 1
ATOM 1342 C CA . GLN A 1 175 ? -1.025 7.763 22.353 1.00 86.38 175 GLN A CA 1
ATOM 1343 C C . GLN A 1 175 ? -1.616 8.892 21.497 1.00 86.38 175 GLN A C 1
ATOM 1345 O O . GLN A 1 175 ? -1.160 9.110 20.373 1.00 86.38 175 GLN A O 1
ATOM 1350 N N . GLY A 1 176 ? -2.609 9.603 22.028 1.00 86.44 176 GLY A N 1
ATOM 1351 C CA . GLY A 1 176 ? -3.418 10.581 21.296 1.00 86.44 176 GLY A CA 1
ATOM 1352 C C . GLY A 1 176 ? -4.668 9.987 20.637 1.00 86.44 176 GLY A C 1
ATOM 1353 O O . GLY A 1 176 ? -5.458 10.738 20.073 1.00 86.44 176 GLY A O 1
ATOM 1354 N N . SER A 1 177 ? -4.859 8.668 20.720 1.00 90.69 177 SER A N 1
ATOM 1355 C CA . SER A 1 177 ? -6.056 7.959 20.253 1.00 90.69 177 SER A CA 1
ATOM 1356 C C . SER A 1 177 ? -6.900 7.435 21.421 1.00 90.69 177 SER A C 1
ATOM 1358 O O . SER A 1 177 ? -7.665 6.489 21.245 1.00 90.69 177 SER A O 1
ATOM 1360 N N . GLU A 1 178 ? -6.732 7.965 22.634 1.00 94.31 178 GLU A N 1
ATOM 1361 C CA . GLU A 1 178 ? -7.605 7.687 23.772 1.00 94.31 178 GLU A CA 1
ATOM 1362 C C . GLU A 1 178 ? -8.940 8.408 23.555 1.00 94.31 178 GLU A C 1
ATOM 1364 O O . GLU A 1 178 ? -9.029 9.631 23.631 1.00 94.31 178 GLU A O 1
ATOM 1369 N N . ASN A 1 179 ? -9.987 7.649 23.236 1.00 96.00 179 ASN A N 1
ATOM 1370 C CA . ASN A 1 179 ? -11.313 8.190 22.956 1.00 96.00 179 ASN A CA 1
ATOM 1371 C C . ASN A 1 179 ? -12.348 7.523 23.862 1.00 96.00 179 ASN A C 1
ATOM 1373 O O . ASN A 1 179 ? -12.192 6.356 24.216 1.00 96.00 179 ASN A O 1
ATOM 1377 N N . GLY A 1 180 ? -13.401 8.256 24.227 1.00 97.25 180 GLY A N 1
ATOM 1378 C CA . GLY A 1 180 ? -14.571 7.704 24.911 1.00 97.25 180 GLY A CA 1
ATOM 1379 C C . GLY A 1 180 ? -15.505 6.986 23.938 1.00 97.25 180 GLY A C 1
ATOM 1380 O O . GLY A 1 180 ? -15.074 6.176 23.121 1.00 97.25 180 GLY A O 1
ATOM 1381 N N . ILE A 1 181 ? -16.791 7.308 24.011 1.00 98.25 181 ILE A N 1
ATOM 1382 C CA . ILE A 1 181 ? -17.795 6.802 23.077 1.00 98.25 181 ILE A CA 1
ATOM 1383 C C . ILE A 1 181 ? -17.779 7.686 21.828 1.00 98.25 181 ILE A C 1
ATOM 1385 O O . ILE A 1 181 ? -18.065 8.879 21.919 1.00 98.25 181 ILE A O 1
ATOM 1389 N N . ILE A 1 182 ? -17.430 7.109 20.680 1.00 97.81 182 ILE A N 1
ATOM 1390 C CA . ILE A 1 182 ? -17.322 7.820 19.398 1.00 97.81 182 ILE A CA 1
ATOM 1391 C C . ILE A 1 182 ? -17.951 6.999 18.263 1.00 97.81 182 ILE A C 1
ATOM 1393 O O . ILE A 1 182 ? -17.986 5.772 18.366 1.00 97.81 182 ILE A O 1
ATOM 1397 N N . PRO A 1 183 ? -18.426 7.635 17.177 1.00 98.38 183 PRO A N 1
ATOM 1398 C CA . PRO A 1 183 ? -18.867 6.928 15.975 1.00 98.38 183 PRO A CA 1
ATOM 1399 C C . PRO A 1 183 ? -17.792 5.988 15.414 1.00 98.38 183 PRO A C 1
ATOM 1401 O O . PRO A 1 183 ? -16.597 6.294 15.486 1.00 98.38 183 PRO A O 1
ATOM 1404 N N . PHE A 1 184 ? -18.188 4.871 14.800 1.00 98.44 184 PHE A N 1
ATOM 1405 C CA . PHE A 1 184 ? -17.246 3.935 14.177 1.00 98.44 184 PHE A CA 1
ATOM 1406 C C . PHE A 1 184 ? -16.373 4.594 13.095 1.00 98.44 184 PHE A C 1
ATOM 1408 O O . PHE A 1 184 ? -15.184 4.288 12.983 1.00 98.44 184 PHE A O 1
ATOM 1415 N N . SER A 1 185 ? -16.913 5.566 12.360 1.00 97.31 185 SER A N 1
ATOM 1416 C CA . SER A 1 185 ? -16.142 6.411 11.441 1.00 97.31 185 SER A CA 1
ATOM 1417 C C . SER A 1 185 ? -14.938 7.065 12.134 1.00 97.31 185 SER A C 1
ATOM 1419 O O . SER A 1 185 ? -13.806 6.959 11.651 1.00 97.31 185 SER A O 1
ATOM 1421 N N . GLN A 1 186 ? -15.148 7.638 13.323 1.00 96.88 186 GLN A N 1
ATOM 1422 C CA . GLN A 1 186 ? -14.091 8.238 14.136 1.00 96.88 186 GLN A CA 1
ATOM 1423 C C . GLN A 1 186 ? -13.142 7.199 14.742 1.00 96.88 186 GLN A C 1
ATOM 1425 O O . GLN A 1 186 ? -11.955 7.482 14.903 1.00 96.88 186 GLN A O 1
ATOM 1430 N N . VAL A 1 187 ? -13.609 5.981 15.045 1.00 97.62 187 VAL A N 1
ATOM 1431 C CA . VAL A 1 187 ? -12.731 4.883 15.498 1.00 97.62 187 VAL A CA 1
ATOM 1432 C C . VAL A 1 187 ? -11.644 4.606 14.459 1.00 97.62 187 VAL A C 1
ATOM 1434 O O . VAL A 1 187 ? -10.469 4.448 14.811 1.00 97.62 187 VAL A O 1
ATOM 1437 N N . ILE A 1 188 ? -12.018 4.568 13.178 1.00 97.25 188 ILE A N 1
ATOM 1438 C CA . ILE A 1 188 ? -11.078 4.361 12.072 1.00 97.25 188 ILE A CA 1
ATOM 1439 C C . ILE A 1 188 ? -10.234 5.617 11.830 1.00 97.25 188 ILE A C 1
ATOM 1441 O O . ILE A 1 188 ? -9.012 5.503 11.708 1.00 97.25 188 ILE A O 1
ATOM 1445 N N . GLU A 1 189 ? -10.847 6.804 11.840 1.00 94.31 189 GLU A N 1
ATOM 1446 C CA . GLU A 1 189 ? -10.184 8.108 11.678 1.00 94.31 189 GLU A CA 1
ATOM 1447 C C . GLU A 1 189 ? -9.059 8.335 12.705 1.00 94.31 189 GLU A C 1
ATOM 1449 O O . GLU A 1 189 ? -7.919 8.642 12.345 1.00 94.31 189 GLU A O 1
ATOM 1454 N N . GLN A 1 190 ? -9.370 8.137 13.988 1.00 93.44 190 GLN A N 1
ATOM 1455 C CA . GLN A 1 190 ? -8.451 8.286 15.120 1.00 93.44 190 GLN A CA 1
ATOM 1456 C C . GLN A 1 190 ? -7.582 7.043 15.322 1.00 93.44 190 GLN A C 1
ATOM 1458 O O . GLN A 1 190 ? -6.707 7.013 16.186 1.00 93.44 190 GLN A O 1
ATOM 1463 N N . SER A 1 191 ? -7.777 6.013 14.493 1.00 95.06 191 SER A N 1
ATOM 1464 C CA . SER A 1 191 ? -7.007 4.776 14.507 1.00 95.06 191 SER A CA 1
ATOM 1465 C C . SER A 1 191 ? -7.064 4.037 15.851 1.00 95.06 191 SER A C 1
ATOM 1467 O O . SER A 1 191 ? -6.097 3.366 16.222 1.00 95.06 191 SER A O 1
ATOM 1469 N N . ASN A 1 192 ? -8.195 4.082 16.559 1.00 96.94 192 ASN A N 1
ATOM 1470 C CA . ASN A 1 192 ? -8.340 3.498 17.892 1.00 96.94 192 ASN A CA 1
ATOM 1471 C C . ASN A 1 192 ? -8.415 1.956 17.840 1.00 96.94 192 ASN A C 1
ATOM 1473 O O . ASN A 1 192 ? -9.326 1.386 17.239 1.00 96.94 192 ASN A O 1
ATOM 1477 N N . ASN A 1 193 ? -7.443 1.251 18.436 1.00 97.62 193 ASN A N 1
ATOM 1478 C CA . ASN A 1 193 ? -7.394 -0.225 18.415 1.00 97.62 193 ASN A CA 1
ATOM 1479 C C . ASN A 1 193 ? -8.521 -0.880 19.225 1.00 97.62 193 ASN A C 1
ATOM 1481 O O . ASN A 1 193 ? -9.024 -1.921 18.815 1.00 97.62 193 ASN A O 1
ATOM 1485 N N . ILE A 1 194 ? -8.935 -0.274 20.341 1.00 98.25 194 ILE A N 1
ATOM 1486 C CA . ILE A 1 194 ? -9.963 -0.819 21.238 1.00 98.25 194 ILE A CA 1
ATOM 1487 C C . ILE A 1 194 ? -11.305 -0.888 20.505 1.00 98.25 194 ILE A C 1
ATOM 1489 O O . ILE A 1 194 ? -11.904 -1.961 20.428 1.00 98.25 194 ILE A O 1
ATOM 1493 N N . GLY A 1 195 ? -11.739 0.224 19.905 1.00 98.25 195 GLY A N 1
ATOM 1494 C CA . GLY A 1 195 ? -12.970 0.267 19.115 1.00 98.25 195 GLY A CA 1
ATOM 1495 C C . GLY A 1 195 ? -12.907 -0.638 17.883 1.00 98.25 195 GLY A C 1
ATOM 1496 O O . GLY A 1 195 ? -13.861 -1.361 17.604 1.00 98.25 195 GLY A O 1
ATOM 1497 N N . THR A 1 196 ? -11.755 -0.673 17.195 1.00 98.38 196 THR A N 1
ATOM 1498 C CA . THR A 1 196 ? -11.560 -1.542 16.018 1.00 98.38 196 THR A CA 1
ATOM 1499 C C . THR A 1 196 ? -11.777 -3.011 16.388 1.00 98.38 196 THR A C 1
ATOM 1501 O O . THR A 1 196 ? -12.553 -3.699 15.734 1.00 98.38 196 THR A O 1
ATOM 1504 N N . VAL A 1 197 ? -11.153 -3.485 17.471 1.00 98.31 197 VAL A N 1
ATOM 1505 C CA . VAL A 1 197 ? -11.319 -4.862 17.960 1.00 98.31 197 VAL A CA 1
ATOM 1506 C C . VAL A 1 197 ? -12.776 -5.148 18.320 1.00 98.31 197 VAL A C 1
ATOM 1508 O O . VAL A 1 197 ? -13.313 -6.174 17.905 1.00 98.31 197 VAL A O 1
ATOM 1511 N N . LYS A 1 198 ? -13.425 -4.259 19.088 1.00 98.38 198 LYS A N 1
ATOM 1512 C CA . LYS A 1 198 ? -14.814 -4.454 19.542 1.00 98.38 198 LYS A CA 1
ATOM 1513 C C . LYS A 1 198 ? -15.779 -4.661 18.369 1.00 98.38 198 LYS A C 1
ATOM 1515 O O . LYS A 1 198 ? -16.695 -5.473 18.484 1.00 98.38 198 LYS A O 1
ATOM 1520 N N . VAL A 1 199 ? -15.553 -3.973 17.251 1.00 98.56 199 VAL A N 1
ATOM 1521 C CA . VAL A 1 199 ? -16.362 -4.107 16.033 1.00 98.56 199 VAL A CA 1
ATOM 1522 C C . VAL A 1 199 ? -15.947 -5.319 15.199 1.00 98.56 199 VAL A C 1
ATOM 1524 O O . VAL A 1 199 ? -16.788 -6.146 14.868 1.00 98.56 199 VAL A O 1
ATOM 1527 N N . VAL A 1 200 ? -14.657 -5.487 14.900 1.00 98.06 200 VAL A N 1
ATOM 1528 C CA . VAL A 1 200 ? -14.175 -6.551 13.995 1.00 98.06 200 VAL A CA 1
ATOM 1529 C C . VAL A 1 200 ? -14.432 -7.952 14.555 1.00 98.06 200 VAL A C 1
ATOM 1531 O O . VAL A 1 200 ? -14.681 -8.888 13.799 1.00 98.06 200 VAL A O 1
ATOM 1534 N N . LYS A 1 201 ? -14.484 -8.113 15.881 1.00 97.69 201 LYS A N 1
ATOM 1535 C CA . LYS A 1 201 ? -14.919 -9.375 16.501 1.00 97.69 201 LYS A CA 1
ATOM 1536 C C . LYS A 1 201 ? -16.329 -9.807 16.091 1.00 97.69 201 LYS A C 1
ATOM 1538 O O . LYS A 1 201 ? -16.595 -11.004 16.097 1.00 97.69 201 LYS A O 1
ATOM 1543 N N . ARG A 1 202 ? -17.211 -8.866 15.736 1.00 98.19 202 ARG A N 1
ATOM 1544 C CA . ARG A 1 202 ? -18.568 -9.156 15.246 1.00 98.19 202 ARG A CA 1
ATOM 1545 C C . ARG A 1 202 ? -18.553 -9.767 13.841 1.00 98.19 202 ARG A C 1
ATOM 1547 O O . ARG A 1 202 ? -19.435 -10.554 13.534 1.00 98.19 202 ARG A O 1
ATOM 1554 N N . VAL A 1 203 ? -17.537 -9.450 13.030 1.00 98.38 203 VAL A N 1
ATOM 1555 C CA . VAL A 1 203 ? -17.306 -10.052 11.700 1.00 98.38 203 VAL A CA 1
ATOM 1556 C C . VAL A 1 203 ? -16.857 -11.510 11.834 1.00 98.38 203 VAL A C 1
ATOM 1558 O O . VAL A 1 203 ? -17.261 -12.382 11.069 1.00 98.38 203 VAL A O 1
ATOM 1561 N N . GLY A 1 204 ? -16.005 -11.797 12.822 1.00 97.38 204 GLY A N 1
ATOM 1562 C CA . GLY A 1 204 ? -15.510 -13.148 13.073 1.00 97.38 204 GLY A CA 1
ATOM 1563 C C . GLY A 1 204 ? -14.646 -13.688 11.927 1.00 97.38 204 GLY A C 1
ATOM 1564 O O . GLY A 1 204 ? -13.798 -12.980 11.384 1.00 97.38 204 GLY A O 1
ATOM 1565 N N . LYS A 1 205 ? -14.829 -14.969 11.579 1.00 97.44 205 LYS 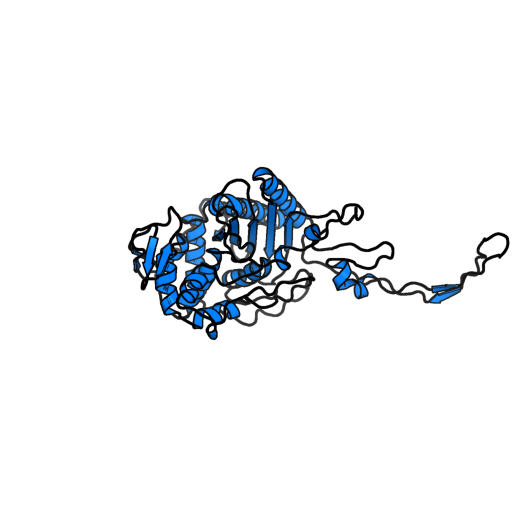A N 1
ATOM 1566 C CA . LYS A 1 205 ? -13.987 -15.670 10.590 1.00 97.44 205 LYS A CA 1
ATOM 1567 C C . LYS A 1 205 ? -14.087 -15.096 9.173 1.00 97.44 205 LYS A C 1
ATOM 1569 O O . LYS A 1 205 ? -13.102 -15.179 8.445 1.00 97.44 205 LYS A O 1
ATOM 1574 N N . ALA A 1 206 ? -15.204 -14.448 8.830 1.00 98.19 206 ALA A N 1
ATOM 1575 C CA . ALA A 1 206 ? -15.403 -13.813 7.526 1.00 98.19 206 ALA A CA 1
ATOM 1576 C C . ALA A 1 206 ? -14.339 -12.744 7.216 1.00 98.19 206 ALA A C 1
ATOM 1578 O O . ALA A 1 206 ? -14.054 -12.485 6.051 1.00 98.19 206 ALA A O 1
ATOM 1579 N N . LEU A 1 207 ? -13.670 -12.172 8.232 1.00 98.56 207 LEU A N 1
ATOM 1580 C CA . LEU A 1 207 ? -12.563 -11.228 8.033 1.00 98.56 207 LEU A CA 1
ATOM 1581 C C . LEU A 1 207 ? -11.478 -11.789 7.098 1.00 98.56 207 LEU A C 1
ATOM 1583 O O . LEU A 1 207 ? -10.922 -11.047 6.287 1.00 98.56 207 LEU A O 1
ATOM 1587 N N . TYR A 1 208 ? -11.193 -13.092 7.195 1.00 98.62 208 TYR A N 1
ATOM 1588 C CA . TYR A 1 208 ? -10.247 -13.755 6.302 1.00 98.62 208 TYR A CA 1
ATOM 1589 C C . TYR A 1 208 ? -10.691 -13.645 4.842 1.00 98.62 208 TYR A C 1
ATOM 1591 O O . TYR A 1 208 ? -9.896 -13.238 3.995 1.00 98.62 208 TYR A O 1
ATOM 1599 N N . ASP A 1 209 ? -11.963 -13.927 4.561 1.00 98.38 209 ASP A N 1
ATOM 1600 C CA . ASP A 1 209 ? -12.514 -13.888 3.209 1.00 98.38 209 ASP A CA 1
ATOM 1601 C C . ASP A 1 209 ? -12.430 -12.480 2.622 1.00 98.38 209 ASP A C 1
ATOM 1603 O O . ASP A 1 209 ? -12.035 -12.330 1.470 1.00 98.38 209 ASP A O 1
ATOM 1607 N N . TYR A 1 210 ? -12.676 -11.432 3.415 1.00 98.44 210 TYR A N 1
ATOM 1608 C CA . TYR A 1 210 ? -12.496 -10.042 2.976 1.00 98.44 210 TYR A CA 1
ATOM 1609 C C . TYR A 1 210 ? -11.039 -9.691 2.668 1.00 98.44 210 TYR A C 1
ATOM 1611 O O . TYR A 1 210 ? -10.768 -9.028 1.663 1.00 98.44 210 TYR A O 1
ATOM 1619 N N . TYR A 1 211 ? -10.084 -10.159 3.476 1.00 98.62 211 TYR A N 1
ATOM 1620 C CA . TYR A 1 211 ? -8.659 -9.986 3.179 1.00 98.62 211 TYR A CA 1
ATOM 1621 C C . TYR A 1 211 ? -8.248 -10.718 1.898 1.00 98.62 211 TYR A C 1
ATOM 1623 O O . TYR A 1 211 ? -7.517 -10.155 1.080 1.00 98.62 211 TYR A O 1
ATOM 1631 N N . LYS A 1 212 ? -8.763 -11.930 1.667 1.00 98.06 212 LYS A N 1
ATOM 1632 C CA . LYS A 1 212 ? -8.568 -12.649 0.401 1.00 98.06 212 LYS A CA 1
ATOM 1633 C C . LYS A 1 212 ? -9.248 -11.936 -0.771 1.00 98.06 212 LYS A C 1
ATOM 1635 O O . LYS A 1 212 ? -8.638 -11.818 -1.831 1.00 98.06 212 LYS A O 1
ATOM 1640 N N . LYS A 1 213 ? -10.450 -11.384 -0.574 1.00 97.12 213 LYS A N 1
ATOM 1641 C CA . LYS A 1 213 ? -11.244 -10.670 -1.591 1.00 97.12 213 LYS A CA 1
ATOM 1642 C C . LYS A 1 213 ? -10.498 -9.470 -2.176 1.00 97.12 213 LYS A C 1
ATOM 1644 O O . LYS A 1 213 ? -10.578 -9.236 -3.376 1.00 97.12 213 LYS A O 1
ATOM 1649 N N . VAL A 1 214 ? -9.735 -8.743 -1.354 1.00 96.94 214 VAL A N 1
ATOM 1650 C CA . VAL A 1 214 ? -8.887 -7.619 -1.806 1.00 96.94 214 VAL A CA 1
ATOM 1651 C C . VAL A 1 214 ? -7.495 -8.050 -2.298 1.00 96.94 214 VAL A C 1
ATOM 1653 O O . VAL A 1 214 ? -6.709 -7.212 -2.741 1.00 96.94 214 VAL A O 1
ATOM 1656 N N . GLY A 1 215 ? -7.189 -9.351 -2.265 1.00 96.44 215 GLY A N 1
ATOM 1657 C CA . GLY A 1 215 ? -5.977 -9.945 -2.834 1.00 96.44 215 GLY A CA 1
ATOM 1658 C C . GLY A 1 215 ? -4.808 -10.134 -1.864 1.00 96.44 215 GLY A C 1
ATOM 1659 O O . GLY A 1 215 ? -3.686 -10.367 -2.319 1.00 96.44 215 GLY A O 1
ATOM 1660 N N . PHE A 1 216 ? -5.014 -10.034 -0.547 1.00 98.44 216 PHE A N 1
ATOM 1661 C CA . PHE A 1 216 ? -3.940 -10.296 0.414 1.00 98.44 216 PHE A CA 1
ATOM 1662 C C . PHE A 1 216 ? -3.600 -11.787 0.509 1.00 98.44 216 PHE A C 1
ATOM 1664 O O . PHE A 1 216 ? -4.461 -12.667 0.459 1.00 98.44 216 PHE A O 1
ATOM 1671 N N . GLY A 1 217 ? -2.309 -12.081 0.665 1.00 96.75 217 GLY A N 1
ATOM 1672 C CA . GLY A 1 217 ? -1.805 -13.453 0.741 1.00 96.75 217 GLY A CA 1
ATOM 1673 C C . GLY A 1 217 ? -1.695 -14.180 -0.607 1.00 96.75 217 GLY A C 1
ATOM 1674 O O . GLY A 1 217 ? -1.364 -15.363 -0.589 1.00 96.75 217 GLY A O 1
ATOM 1675 N N . ASP A 1 218 ? -1.961 -13.505 -1.734 1.00 97.06 218 ASP A N 1
ATOM 1676 C CA . ASP A 1 218 ? -1.806 -14.035 -3.098 1.00 97.06 218 ASP A CA 1
ATOM 1677 C C . ASP A 1 218 ? -0.906 -13.147 -3.966 1.00 97.06 218 ASP A C 1
ATOM 1679 O O . ASP A 1 218 ? -0.730 -11.956 -3.705 1.00 97.06 218 ASP A O 1
ATOM 1683 N N . TYR A 1 219 ? -0.361 -13.722 -5.036 1.00 97.62 219 TYR A N 1
ATOM 1684 C CA . TYR A 1 219 ? 0.369 -12.966 -6.051 1.00 97.62 219 TYR A CA 1
ATOM 1685 C C . TYR A 1 219 ? -0.550 -11.948 -6.746 1.00 97.62 219 TYR A C 1
ATOM 1687 O O . TYR A 1 219 ? -1.701 -12.235 -7.077 1.00 97.62 219 TYR A O 1
ATOM 1695 N N . THR A 1 220 ? -0.036 -10.743 -6.985 1.00 96.62 220 THR A N 1
ATOM 1696 C CA . THR A 1 220 ? -0.676 -9.750 -7.858 1.00 96.62 220 THR A CA 1
ATOM 1697 C C . THR A 1 220 ? -0.425 -10.048 -9.331 1.00 96.62 220 THR A C 1
ATOM 1699 O O . THR A 1 220 ? -1.150 -9.521 -10.172 1.00 96.62 220 THR A O 1
ATOM 1702 N N . HIS A 1 221 ? 0.559 -10.906 -9.633 1.00 95.62 221 HIS A N 1
ATOM 1703 C CA . HIS A 1 221 ? 0.994 -11.246 -10.986 1.00 95.62 221 HIS A CA 1
ATOM 1704 C C . HIS A 1 221 ? 1.514 -10.034 -11.766 1.00 95.62 221 HIS A C 1
ATOM 1706 O O . HIS A 1 221 ? 1.407 -9.986 -12.993 1.00 95.62 221 HIS A O 1
ATOM 1712 N N . ILE A 1 222 ? 2.083 -9.053 -11.056 1.00 96.19 222 ILE A N 1
ATOM 1713 C CA . ILE A 1 222 ? 2.808 -7.951 -11.685 1.00 96.19 222 ILE A CA 1
ATOM 1714 C C . ILE A 1 222 ? 3.974 -8.502 -12.509 1.00 96.19 222 ILE A C 1
ATOM 1716 O O . ILE A 1 222 ? 4.592 -9.521 -12.178 1.00 96.19 222 ILE A O 1
ATOM 1720 N N . GLU A 1 223 ? 4.325 -7.820 -13.592 1.00 95.00 223 GLU A N 1
ATOM 1721 C CA . GLU A 1 223 ? 5.347 -8.281 -14.519 1.00 95.00 223 GLU A CA 1
ATOM 1722 C C . GLU A 1 223 ? 6.786 -8.054 -14.005 1.00 95.00 223 GLU A C 1
ATOM 1724 O O . GLU A 1 223 ? 7.679 -7.726 -14.771 1.00 95.00 223 GLU A O 1
ATOM 1729 N N . LEU A 1 224 ? 7.040 -8.305 -12.715 1.00 94.25 224 LEU A N 1
ATOM 1730 C CA . LEU A 1 224 ? 8.359 -8.269 -12.073 1.00 94.25 224 LEU A CA 1
ATOM 1731 C C . LEU A 1 224 ? 8.702 -9.624 -11.435 1.00 94.25 224 LEU A C 1
ATOM 1733 O O . LEU A 1 224 ? 7.820 -10.443 -11.180 1.00 94.25 224 LEU A O 1
ATOM 1737 N N . SER A 1 225 ? 9.992 -9.888 -11.243 1.00 89.44 225 SER A N 1
ATOM 1738 C CA . SER A 1 225 ? 10.495 -11.130 -10.639 1.00 89.44 225 SER A CA 1
ATOM 1739 C C . SER A 1 225 ? 10.564 -11.031 -9.113 1.00 89.44 225 SER A C 1
ATOM 1741 O O . SER A 1 225 ? 10.681 -9.942 -8.552 1.00 89.44 225 SER A O 1
ATOM 1743 N N . GLY A 1 226 ? 10.526 -12.181 -8.434 1.00 91.19 226 GLY A N 1
ATOM 1744 C CA . GLY A 1 226 ? 10.696 -12.253 -6.977 1.00 91.19 226 GLY A CA 1
ATOM 1745 C C . GLY A 1 226 ? 9.508 -11.728 -6.168 1.00 91.19 226 GLY A C 1
ATOM 1746 O O . GLY A 1 226 ? 9.686 -11.362 -5.008 1.00 91.19 226 GLY A O 1
ATOM 1747 N N . GLU A 1 227 ? 8.315 -11.666 -6.766 1.00 95.94 227 GLU A N 1
ATOM 1748 C CA . GLU A 1 227 ? 7.102 -11.237 -6.073 1.00 95.94 227 GLU A CA 1
ATOM 1749 C C . GLU A 1 227 ? 6.876 -12.050 -4.794 1.00 95.94 227 GLU A C 1
ATOM 1751 O O . GLU A 1 227 ? 6.942 -13.280 -4.791 1.00 95.94 227 GLU A O 1
ATOM 1756 N N . HIS A 1 228 ? 6.604 -11.354 -3.693 1.00 97.44 228 HIS A N 1
ATOM 1757 C CA . HIS A 1 228 ? 6.237 -11.991 -2.440 1.00 97.44 228 HIS A CA 1
ATOM 1758 C C . HIS A 1 228 ? 4.710 -12.027 -2.316 1.00 97.44 228 HIS A C 1
ATOM 1760 O O . HIS A 1 228 ? 4.048 -10.997 -2.404 1.00 97.44 228 HIS A O 1
ATOM 1766 N N . LYS A 1 229 ? 4.127 -13.203 -2.060 1.00 96.81 229 LYS A N 1
ATOM 1767 C CA . LYS A 1 229 ? 2.661 -13.351 -1.944 1.00 96.81 229 LYS A CA 1
ATOM 1768 C C . LYS A 1 229 ? 2.069 -12.793 -0.643 1.00 96.81 229 LYS A C 1
ATOM 1770 O O . LYS A 1 229 ? 0.861 -12.644 -0.522 1.00 96.81 229 LYS A O 1
ATOM 1775 N N . GLY A 1 230 ? 2.905 -12.496 0.349 1.00 97.00 230 GLY A N 1
ATOM 1776 C CA . GLY A 1 230 ? 2.452 -12.104 1.687 1.00 97.00 230 GLY A CA 1
ATOM 1777 C C . GLY A 1 230 ? 1.865 -13.289 2.456 1.00 97.00 230 GLY A C 1
ATOM 1778 O O . GLY A 1 230 ? 2.146 -14.448 2.146 1.00 97.00 230 GLY A O 1
ATOM 1779 N N . PHE A 1 231 ? 1.069 -13.007 3.480 1.00 97.19 231 PHE A N 1
ATOM 1780 C CA . PHE A 1 231 ? 0.453 -14.024 4.329 1.00 97.19 231 PHE A CA 1
ATOM 1781 C C . PHE A 1 231 ? -0.792 -13.469 5.015 1.00 97.19 231 PHE A C 1
ATOM 1783 O O . PHE A 1 231 ? -0.790 -12.328 5.460 1.00 97.19 231 PHE A O 1
ATOM 1790 N N . VAL A 1 232 ? -1.824 -14.297 5.159 1.00 97.94 232 VAL A N 1
ATOM 1791 C CA . VAL A 1 232 ? -2.984 -14.019 6.012 1.00 97.94 232 VAL A CA 1
ATOM 1792 C C . VAL A 1 232 ? -3.225 -15.267 6.851 1.00 97.94 232 VAL A C 1
ATOM 1794 O O . VAL A 1 232 ? -3.370 -16.351 6.281 1.00 97.94 232 VAL A O 1
ATOM 1797 N N . ASN A 1 233 ? -3.255 -15.140 8.181 1.00 97.38 233 ASN A N 1
ATOM 1798 C CA . ASN A 1 233 ? -3.467 -16.300 9.042 1.00 97.38 233 ASN A CA 1
ATOM 1799 C C . ASN A 1 233 ? -4.849 -16.928 8.797 1.00 97.38 233 ASN A C 1
ATOM 1801 O O . ASN A 1 233 ? -5.874 -16.261 8.945 1.00 97.38 233 ASN A O 1
ATOM 1805 N N . HIS A 1 234 ? -4.876 -18.207 8.414 1.00 97.81 234 HIS A N 1
ATOM 1806 C CA . HIS A 1 234 ? -6.110 -18.927 8.094 1.00 97.81 234 HIS A CA 1
ATOM 1807 C C . HIS A 1 234 ? -6.963 -19.153 9.359 1.00 97.81 234 HIS A C 1
ATOM 1809 O O . HIS A 1 234 ? -6.385 -19.490 10.397 1.00 97.81 234 HIS A O 1
ATOM 1815 N N . PRO A 1 235 ? -8.308 -19.045 9.301 1.00 97.81 235 PRO A N 1
ATOM 1816 C CA . PRO A 1 235 ? -9.193 -19.196 10.462 1.00 97.81 235 PRO A CA 1
ATOM 1817 C C . PRO A 1 235 ? -9.065 -20.497 11.259 1.00 97.81 235 PRO A C 1
ATOM 1819 O O . PRO A 1 235 ? -9.439 -20.531 12.431 1.00 97.81 235 PRO A O 1
ATOM 1822 N N . ASP A 1 236 ? -8.554 -21.562 10.646 1.00 97.75 236 ASP A N 1
ATOM 1823 C CA . ASP A 1 236 ? -8.312 -22.848 11.321 1.00 97.75 236 ASP A CA 1
ATOM 1824 C C . ASP A 1 236 ? -7.089 -22.821 12.247 1.00 97.75 236 ASP A C 1
ATOM 1826 O O . ASP A 1 236 ? -6.985 -23.637 13.159 1.00 97.75 236 ASP A O 1
ATOM 1830 N N . ASN A 1 237 ? -6.193 -21.852 12.053 1.00 97.12 237 ASN A N 1
ATOM 1831 C CA . ASN A 1 237 ? -4.994 -21.649 12.866 1.00 97.12 237 ASN A CA 1
ATOM 1832 C C . ASN A 1 237 ? -5.175 -20.527 13.900 1.00 97.12 237 ASN A C 1
ATOM 1834 O O . ASN A 1 237 ? -4.210 -20.122 14.552 1.00 97.12 237 ASN A O 1
ATOM 1838 N N . TRP A 1 238 ? -6.380 -19.961 14.016 1.00 97.50 238 TRP A N 1
ATOM 1839 C CA . TRP A 1 238 ? -6.617 -18.827 14.899 1.00 97.50 238 TRP A CA 1
ATOM 1840 C C . TRP A 1 238 ? -6.566 -19.245 16.364 1.00 97.50 238 TRP A C 1
ATOM 1842 O O . TRP A 1 238 ? -7.306 -20.115 16.823 1.00 97.50 238 TRP A O 1
ATOM 1852 N N . SER A 1 239 ? -5.726 -18.546 17.119 1.00 96.00 239 SER A N 1
ATOM 1853 C CA . SER A 1 239 ? -5.806 -18.534 18.574 1.00 96.00 239 SER A CA 1
ATOM 1854 C C . SER A 1 239 ? -6.920 -17.585 19.032 1.00 96.00 239 SER A C 1
ATOM 1856 O O . SER A 1 239 ? -7.459 -16.801 18.247 1.00 96.00 239 SER A O 1
ATOM 1858 N N . ALA A 1 240 ? -7.206 -17.562 20.337 1.00 92.50 240 ALA A N 1
ATOM 1859 C CA . ALA A 1 240 ? -8.100 -16.558 20.923 1.00 92.50 240 ALA A CA 1
ATOM 1860 C C . ALA A 1 240 ? -7.631 -15.102 20.680 1.00 92.50 240 ALA A C 1
ATOM 1862 O O . ALA A 1 240 ? -8.436 -14.178 20.777 1.00 92.50 240 ALA A O 1
ATOM 1863 N N . LEU A 1 241 ? -6.348 -14.890 20.350 1.00 95.44 241 LEU A N 1
ATOM 1864 C CA . LEU A 1 241 ? -5.765 -13.577 20.061 1.00 95.44 241 LEU A CA 1
ATOM 1865 C C . LEU A 1 241 ? -5.866 -13.181 18.583 1.00 95.44 241 LEU A C 1
ATOM 1867 O O . LEU A 1 241 ? -5.803 -11.993 18.273 1.00 95.44 241 LEU A O 1
ATOM 1871 N N . SER A 1 242 ? -6.041 -14.136 17.667 1.00 97.00 242 SER A N 1
ATOM 1872 C CA . SER A 1 242 ? -5.807 -13.895 16.238 1.00 97.00 242 SER A CA 1
ATOM 1873 C C . SER A 1 242 ? -6.751 -12.855 15.639 1.00 97.00 242 SER A C 1
ATOM 1875 O O . SER A 1 242 ? -6.296 -11.953 14.944 1.00 97.00 242 SER A O 1
ATOM 1877 N N . ILE A 1 243 ? -8.046 -12.881 15.978 1.00 96.94 243 ILE A N 1
ATOM 1878 C CA . ILE A 1 243 ? -9.000 -11.863 15.497 1.00 96.94 243 ILE A CA 1
ATOM 1879 C C . ILE A 1 243 ? -8.655 -10.450 15.996 1.00 96.94 243 ILE A C 1
ATOM 1881 O O . ILE A 1 243 ? -8.906 -9.465 15.303 1.00 96.94 243 ILE A O 1
ATOM 1885 N N . TYR A 1 244 ? -8.031 -10.338 17.173 1.00 97.06 244 TYR A N 1
ATOM 1886 C CA . TYR A 1 244 ? -7.586 -9.064 17.730 1.00 97.06 244 TYR A CA 1
ATOM 1887 C C . TYR A 1 244 ? -6.404 -8.548 16.916 1.00 97.06 244 TYR A C 1
ATOM 1889 O O . TYR A 1 244 ? -6.494 -7.462 16.349 1.00 97.06 244 TYR A O 1
ATOM 1897 N N . SER A 1 245 ? -5.350 -9.358 16.787 1.00 96.06 245 SER A N 1
ATOM 1898 C CA . SER A 1 245 ? -4.158 -9.053 15.988 1.00 96.06 245 SER A CA 1
ATOM 1899 C C . SER A 1 245 ? -4.517 -8.662 14.551 1.00 96.06 245 SER A C 1
ATOM 1901 O O . SER A 1 245 ? -4.126 -7.588 14.081 1.00 96.06 245 SER A O 1
ATOM 1903 N N . LEU A 1 246 ? -5.340 -9.480 13.888 1.00 97.62 246 LEU A N 1
ATOM 1904 C CA . LEU A 1 246 ? -5.776 -9.272 12.507 1.00 97.62 246 LEU A CA 1
ATOM 1905 C C . LEU A 1 246 ? -6.568 -7.978 12.339 1.00 97.62 246 LEU A C 1
ATOM 1907 O O . LEU A 1 246 ? -6.408 -7.315 11.316 1.00 97.62 246 LEU A O 1
ATOM 1911 N N . SER A 1 247 ? -7.373 -7.577 13.330 1.00 97.44 247 SER A N 1
ATOM 1912 C CA . SER A 1 247 ? -8.224 -6.382 13.228 1.00 97.44 247 SER A CA 1
ATOM 1913 C C . SER A 1 247 ? -7.443 -5.085 13.002 1.00 97.44 247 SER A C 1
ATOM 1915 O O . SER A 1 247 ? -7.952 -4.165 12.357 1.00 97.44 247 SER A O 1
ATOM 1917 N N . TYR A 1 248 ? -6.208 -5.006 13.505 1.00 95.81 248 TYR A N 1
ATOM 1918 C CA . TYR A 1 248 ? -5.353 -3.823 13.407 1.00 95.81 248 TYR A CA 1
ATOM 1919 C C . TYR A 1 248 ? -4.002 -4.092 12.725 1.00 95.81 248 TYR A C 1
ATOM 1921 O O . TYR A 1 248 ? -3.102 -3.253 12.821 1.00 95.81 248 TYR A O 1
ATOM 1929 N N . GLY A 1 249 ? -3.889 -5.203 11.985 1.00 95.88 249 GLY A N 1
ATOM 1930 C CA . GLY A 1 249 ? -2.829 -5.429 10.997 1.00 95.88 249 GLY A CA 1
ATOM 1931 C C . GLY A 1 249 ? -1.614 -6.236 11.453 1.00 95.88 249 GLY A C 1
ATOM 1932 O O . GLY A 1 249 ? -0.521 -5.974 10.950 1.00 95.88 249 GLY A O 1
ATOM 1933 N N . TYR A 1 250 ? -1.804 -7.184 12.375 1.00 95.56 250 TYR A N 1
ATOM 1934 C CA . TYR A 1 250 ? -0.834 -8.223 12.758 1.00 95.56 250 TYR A CA 1
ATOM 1935 C C . TYR A 1 250 ? -1.402 -9.621 12.458 1.00 95.56 250 TYR A C 1
ATOM 1937 O O . TYR A 1 250 ? -2.610 -9.767 12.297 1.00 95.56 250 TYR A O 1
ATOM 1945 N N . GLU A 1 251 ? -0.550 -10.641 12.357 1.00 95.62 251 GLU A N 1
ATOM 1946 C CA . GLU A 1 251 ? -0.854 -11.960 11.763 1.00 95.62 251 GLU A CA 1
ATOM 1947 C C . GLU A 1 251 ? -1.240 -11.898 10.269 1.00 95.62 251 GLU A C 1
ATOM 1949 O O . GLU A 1 251 ? -1.789 -12.842 9.691 1.00 95.62 251 GLU A O 1
ATOM 1954 N N . ILE A 1 252 ? -0.906 -10.779 9.623 1.00 96.88 252 ILE A N 1
ATOM 1955 C CA . ILE A 1 252 ? -1.083 -10.524 8.197 1.00 96.88 252 ILE A CA 1
ATOM 1956 C C . ILE A 1 252 ? 0.136 -9.767 7.672 1.00 96.88 252 ILE A C 1
ATOM 1958 O O . ILE A 1 252 ? 0.474 -8.699 8.177 1.00 96.88 252 ILE A O 1
ATOM 1962 N N . THR A 1 253 ? 0.777 -10.297 6.630 1.00 97.19 253 THR A N 1
ATOM 1963 C CA . THR A 1 253 ? 1.840 -9.594 5.906 1.00 97.19 253 THR A CA 1
ATOM 1964 C C . THR A 1 253 ? 1.413 -9.296 4.482 1.00 97.19 253 THR A C 1
ATOM 1966 O O . THR A 1 253 ? 0.832 -10.144 3.804 1.00 97.19 253 THR A O 1
ATOM 1969 N N . THR A 1 254 ? 1.708 -8.089 4.011 1.00 97.12 254 THR A N 1
ATOM 1970 C CA . THR A 1 254 ? 1.394 -7.681 2.635 1.00 97.12 254 THR A CA 1
ATOM 1971 C C . THR A 1 254 ? 2.549 -6.892 2.036 1.00 97.12 254 THR A C 1
ATOM 1973 O O . THR A 1 254 ? 3.366 -6.316 2.762 1.00 97.12 254 THR A O 1
ATOM 1976 N N . THR A 1 255 ? 2.659 -6.916 0.713 1.00 98.06 255 THR A N 1
ATOM 1977 C CA . THR A 1 255 ? 3.607 -6.090 -0.041 1.00 98.06 255 THR A CA 1
ATOM 1978 C C . THR A 1 255 ? 3.016 -4.711 -0.324 1.00 98.06 255 THR A C 1
ATOM 1980 O O . THR A 1 255 ? 1.805 -4.487 -0.217 1.00 98.06 255 THR A O 1
ATOM 1983 N N . LEU A 1 256 ? 3.860 -3.763 -0.734 1.00 97.88 256 LEU A N 1
ATOM 1984 C CA . LEU A 1 256 ? 3.391 -2.428 -1.103 1.00 97.88 256 LEU A CA 1
ATOM 1985 C C . LEU A 1 256 ? 2.484 -2.470 -2.343 1.00 97.88 256 LEU A C 1
ATOM 1987 O O . LEU A 1 256 ? 1.496 -1.740 -2.408 1.00 97.88 256 LEU A O 1
ATOM 1991 N N . ILE A 1 257 ? 2.793 -3.348 -3.305 1.00 98.50 257 ILE A N 1
ATOM 1992 C CA . ILE A 1 257 ? 1.976 -3.529 -4.512 1.00 98.50 257 ILE A CA 1
ATOM 1993 C C . ILE A 1 257 ? 0.607 -4.148 -4.199 1.00 98.50 257 ILE A C 1
ATOM 1995 O O . ILE A 1 257 ? -0.398 -3.725 -4.772 1.00 98.50 257 ILE A O 1
ATOM 1999 N N . GLN A 1 258 ? 0.529 -5.067 -3.229 1.00 98.56 258 GLN A N 1
ATOM 2000 C CA . GLN A 1 258 ? -0.749 -5.586 -2.733 1.00 98.56 258 GLN A CA 1
ATOM 2001 C C . GLN A 1 258 ? -1.583 -4.487 -2.068 1.00 98.56 258 GLN A C 1
ATOM 2003 O O . GLN A 1 258 ? -2.781 -4.404 -2.326 1.00 98.56 258 GLN A O 1
ATOM 2008 N N . LEU A 1 259 ? -0.972 -3.610 -1.262 1.00 98.44 259 LEU A N 1
ATOM 2009 C CA . LEU A 1 259 ? -1.680 -2.461 -0.688 1.00 98.44 259 LEU A CA 1
ATOM 2010 C C . LEU A 1 259 ? -2.197 -1.499 -1.763 1.00 98.44 259 LEU A C 1
ATOM 2012 O O . LEU A 1 259 ? -3.339 -1.055 -1.664 1.00 98.44 259 LEU A O 1
ATOM 2016 N N . ALA A 1 260 ? -1.384 -1.186 -2.779 1.00 98.62 260 ALA A N 1
ATOM 2017 C CA . ALA A 1 260 ? -1.784 -0.313 -3.883 1.00 98.62 260 ALA A CA 1
ATOM 2018 C C . ALA A 1 260 ? -2.984 -0.898 -4.643 1.00 98.62 260 ALA A C 1
ATOM 2020 O O . ALA A 1 260 ? -3.974 -0.202 -4.870 1.00 98.62 260 ALA A O 1
ATOM 2021 N N . ARG A 1 261 ? -2.940 -2.201 -4.947 1.00 97.94 261 ARG A N 1
ATOM 2022 C CA . ARG A 1 261 ? -4.064 -2.942 -5.531 1.00 97.94 261 ARG A CA 1
ATOM 2023 C C . ARG A 1 261 ? -5.310 -2.866 -4.651 1.00 97.94 261 ARG A C 1
ATOM 2025 O O . ARG A 1 261 ? -6.369 -2.475 -5.130 1.00 97.94 261 ARG A O 1
ATOM 2032 N N . ALA A 1 262 ? -5.185 -3.196 -3.371 1.00 98.19 262 ALA A N 1
ATOM 2033 C CA . ALA A 1 262 ? -6.319 -3.284 -2.460 1.00 98.19 262 ALA A CA 1
ATOM 2034 C C . ALA A 1 262 ? -6.993 -1.918 -2.231 1.00 98.19 262 ALA A C 1
ATOM 2036 O O . ALA A 1 262 ? -8.215 -1.824 -2.293 1.00 98.19 262 ALA A O 1
ATOM 2037 N N . ILE A 1 263 ? -6.224 -0.841 -2.020 1.00 98.31 263 ILE A N 1
ATOM 2038 C CA . ILE A 1 263 ? -6.793 0.502 -1.799 1.00 98.31 263 ILE A CA 1
ATOM 2039 C C . ILE A 1 263 ? -7.424 1.085 -3.075 1.00 98.31 263 ILE A C 1
ATOM 2041 O O . ILE A 1 263 ? -8.350 1.887 -2.985 1.00 98.31 263 ILE A O 1
ATOM 2045 N N . SER A 1 264 ? -6.971 0.661 -4.264 1.00 97.50 264 SER A N 1
ATOM 2046 C CA . SER A 1 264 ? -7.517 1.142 -5.542 1.00 97.50 264 SER A CA 1
ATOM 2047 C C . SER A 1 264 ? -8.980 0.788 -5.769 1.00 97.50 264 SER A C 1
ATOM 2049 O O . SER A 1 264 ? -9.686 1.550 -6.425 1.00 97.50 264 SER A O 1
ATOM 2051 N N . VAL A 1 265 ? -9.444 -0.299 -5.149 1.00 97.38 265 VAL A N 1
ATOM 2052 C CA . VAL A 1 265 ? -10.841 -0.743 -5.173 1.00 97.38 265 VAL A CA 1
ATOM 2053 C C . VAL A 1 265 ? -11.772 0.376 -4.696 1.00 97.38 265 VAL A C 1
ATOM 2055 O O . VAL A 1 265 ? -12.830 0.597 -5.274 1.00 97.38 265 VAL A O 1
ATOM 2058 N N . PHE A 1 266 ? -11.375 1.139 -3.676 1.00 97.75 266 PHE A N 1
ATOM 2059 C CA . PHE A 1 266 ? -12.200 2.232 -3.147 1.00 97.75 266 PHE A CA 1
ATOM 2060 C C . PHE A 1 266 ? -12.132 3.502 -4.010 1.00 97.75 266 PHE A C 1
ATOM 2062 O O . PHE A 1 266 ? -13.068 4.302 -4.024 1.00 97.75 266 PHE A O 1
ATOM 2069 N N . ALA A 1 267 ? -11.061 3.660 -4.792 1.00 96.69 267 ALA A N 1
ATOM 2070 C CA . ALA A 1 267 ? -10.890 4.779 -5.713 1.00 96.69 267 ALA A CA 1
ATOM 2071 C C . ALA A 1 267 ? -11.631 4.568 -7.050 1.00 96.69 267 ALA A C 1
ATOM 2073 O O . ALA A 1 267 ? -12.147 5.530 -7.624 1.00 96.69 267 ALA A O 1
ATOM 2074 N N . ASN A 1 268 ? -11.712 3.330 -7.549 1.00 95.56 268 ASN A N 1
ATOM 2075 C CA . ASN A 1 268 ? -12.222 3.013 -8.891 1.00 95.56 268 ASN A CA 1
ATOM 2076 C C . ASN A 1 268 ? -13.687 2.539 -8.943 1.00 95.56 268 ASN A C 1
ATOM 2078 O O . ASN A 1 268 ? -14.126 2.034 -9.974 1.00 95.56 268 ASN A O 1
ATOM 2082 N N . GLY A 1 269 ? -14.442 2.685 -7.851 1.00 94.94 269 GLY A N 1
ATOM 2083 C CA . GLY A 1 269 ? -15.853 2.284 -7.806 1.00 94.94 269 GLY A CA 1
ATOM 2084 C C . GLY A 1 269 ? -16.090 0.814 -7.444 1.00 94.94 269 GLY A C 1
ATOM 2085 O O . GLY A 1 269 ? -17.138 0.264 -7.780 1.00 94.94 269 GLY A O 1
ATOM 2086 N N . GLY A 1 270 ? -15.148 0.174 -6.749 1.00 96.69 270 GLY A N 1
ATOM 2087 C CA . GLY A 1 270 ? -15.329 -1.141 -6.130 1.00 96.69 270 GLY A CA 1
ATOM 2088 C C . GLY A 1 270 ? -14.759 -2.312 -6.911 1.00 96.69 270 GLY A C 1
ATOM 2089 O O . GLY A 1 270 ? -15.092 -3.449 -6.584 1.00 96.69 270 GLY A O 1
ATOM 2090 N N . TYR A 1 271 ? -13.925 -2.078 -7.921 1.00 96.19 271 TYR A N 1
ATOM 2091 C CA . TYR A 1 271 ? -13.435 -3.119 -8.822 1.00 96.19 271 TYR A CA 1
ATOM 2092 C C . TYR A 1 271 ? -12.000 -3.521 -8.498 1.00 96.19 271 TYR A C 1
ATOM 2094 O O . TYR A 1 271 ? -11.123 -2.684 -8.283 1.00 96.19 271 TYR A O 1
ATOM 2102 N N . LEU A 1 272 ? -11.731 -4.823 -8.501 1.00 93.94 272 LEU A N 1
ATOM 2103 C CA . LEU A 1 272 ? -10.378 -5.321 -8.295 1.00 93.94 272 LEU A CA 1
ATOM 2104 C C . LEU A 1 272 ? -9.593 -5.299 -9.613 1.00 93.94 272 LEU A C 1
ATOM 2106 O O . LEU A 1 272 ? -9.928 -6.018 -10.550 1.00 93.94 272 LEU A O 1
ATOM 2110 N N . VAL A 1 273 ? -8.512 -4.519 -9.666 1.00 93.75 273 VAL A N 1
ATOM 2111 C CA . VAL A 1 273 ? -7.616 -4.446 -10.835 1.00 93.75 273 VAL A CA 1
ATOM 2112 C C . VAL A 1 273 ? -6.383 -5.335 -10.669 1.00 93.75 273 VAL A C 1
ATOM 2114 O O . VAL A 1 273 ? -6.016 -5.715 -9.551 1.00 93.75 273 VAL A O 1
ATOM 2117 N N . GLN A 1 274 ? -5.731 -5.671 -11.783 1.00 94.44 274 GLN A N 1
ATOM 2118 C CA . GLN A 1 274 ? -4.413 -6.306 -11.789 1.00 94.44 274 GLN A CA 1
ATOM 2119 C C . GLN A 1 274 ? -3.332 -5.233 -11.991 1.00 94.44 274 GLN A C 1
ATOM 2121 O O . GLN A 1 274 ? -3.352 -4.557 -13.021 1.00 94.44 274 GLN A O 1
ATOM 2126 N N . PRO A 1 275 ? -2.383 -5.072 -11.052 1.00 96.25 275 PRO A N 1
ATOM 2127 C CA . PRO A 1 275 ? -1.275 -4.146 -11.227 1.00 96.25 275 PRO A CA 1
ATOM 2128 C C . PRO A 1 275 ? -0.388 -4.518 -12.420 1.00 96.25 275 PRO A C 1
ATOM 2130 O O . PRO A 1 275 ? -0.117 -5.696 -12.644 1.00 96.25 275 PRO A O 1
ATOM 2133 N N . SER A 1 276 ? 0.084 -3.517 -13.163 1.00 96.25 276 SER A N 1
ATOM 2134 C CA . SER A 1 276 ? 0.868 -3.707 -14.388 1.00 96.25 276 SER A CA 1
ATOM 2135 C C . SER A 1 276 ? 1.999 -2.693 -14.489 1.00 96.25 276 SER A C 1
ATOM 2137 O O . SER A 1 276 ? 1.748 -1.493 -14.396 1.00 96.25 276 SER A O 1
ATOM 2139 N N . ILE A 1 277 ? 3.227 -3.155 -14.732 1.00 96.56 277 ILE A N 1
ATOM 2140 C CA . ILE A 1 277 ? 4.377 -2.282 -15.060 1.00 96.56 277 ILE A CA 1
ATOM 2141 C C . ILE A 1 277 ? 4.497 -2.039 -16.573 1.00 96.56 277 ILE A C 1
ATOM 2143 O O . ILE A 1 277 ? 5.216 -1.146 -17.024 1.00 96.56 277 ILE A O 1
ATOM 2147 N N . MET A 1 278 ? 3.793 -2.849 -17.363 1.00 95.31 278 MET A N 1
ATOM 2148 C CA . MET A 1 278 ? 3.769 -2.770 -18.818 1.00 95.31 278 MET A CA 1
ATOM 2149 C C . MET A 1 278 ? 2.709 -1.772 -19.276 1.00 95.31 278 MET A C 1
ATOM 2151 O O . MET A 1 278 ? 1.596 -1.738 -18.730 1.00 95.31 278 MET A O 1
ATOM 2155 N N . LYS A 1 279 ? 3.031 -0.999 -20.317 1.00 94.06 279 LYS A N 1
ATOM 2156 C CA . LYS A 1 279 ? 2.038 -0.196 -21.025 1.00 94.06 279 LYS A CA 1
ATOM 2157 C C . LYS A 1 279 ? 1.106 -1.143 -21.776 1.00 94.06 279 LYS A C 1
ATOM 2159 O O . LYS A 1 279 ? 1.554 -2.014 -22.513 1.00 94.06 279 LYS A O 1
ATOM 2164 N N . LYS A 1 280 ? -0.192 -0.976 -21.553 1.00 85.44 280 LYS A N 1
ATOM 2165 C CA . LYS A 1 280 ? -1.269 -1.748 -22.174 1.00 85.44 280 LYS A CA 1
ATOM 2166 C C . LYS A 1 280 ? -2.127 -0.770 -22.967 1.00 85.44 280 LYS A C 1
ATOM 2168 O O . LYS A 1 280 ? -2.541 0.250 -22.425 1.00 85.44 280 LYS A O 1
ATOM 2173 N N . ASP A 1 281 ? -2.358 -1.070 -24.240 1.00 79.25 281 ASP A N 1
ATOM 2174 C CA . ASP A 1 281 ? -3.181 -0.226 -25.119 1.00 79.25 281 ASP A CA 1
ATOM 2175 C C . ASP A 1 281 ? -4.678 -0.460 -24.898 1.00 79.25 281 ASP A C 1
ATOM 2177 O O . ASP A 1 281 ? -5.505 0.414 -25.144 1.00 79.25 281 ASP A O 1
ATOM 2181 N N . THR A 1 282 ? -5.024 -1.645 -24.397 1.00 75.94 282 THR A N 1
ATOM 2182 C CA . THR A 1 282 ? -6.382 -2.009 -24.005 1.00 75.94 282 THR A CA 1
ATOM 2183 C C . THR A 1 282 ? -6.369 -2.544 -22.587 1.00 75.94 282 THR A C 1
ATOM 2185 O O . THR A 1 282 ? -5.472 -3.289 -22.185 1.00 75.94 282 THR A O 1
ATOM 2188 N N . TYR A 1 283 ? -7.383 -2.157 -21.823 1.00 72.06 283 TYR A N 1
ATOM 2189 C CA . TYR A 1 283 ? -7.611 -2.694 -20.493 1.00 72.06 283 TYR A CA 1
ATOM 2190 C C . TYR A 1 283 ? -8.824 -3.601 -20.555 1.00 72.06 283 TYR A C 1
ATOM 2192 O O . TYR A 1 283 ? -9.795 -3.263 -21.244 1.00 72.06 283 TYR A O 1
ATOM 2200 N N . PRO A 1 284 ? -8.798 -4.741 -19.847 1.00 66.06 284 PRO A N 1
ATOM 2201 C CA . PRO A 1 284 ? -10.027 -5.473 -19.637 1.00 66.06 284 PRO A CA 1
ATOM 2202 C C . PRO A 1 284 ? -11.035 -4.512 -19.005 1.00 66.06 284 PRO A C 1
ATOM 2204 O O . PRO A 1 284 ? -10.681 -3.716 -18.131 1.00 66.06 284 PRO A O 1
ATOM 2207 N N . LEU A 1 285 ? -12.285 -4.574 -19.468 1.00 70.94 285 LEU A N 1
ATOM 2208 C CA . LEU A 1 285 ? -13.377 -3.895 -18.779 1.00 70.94 285 LEU A CA 1
ATOM 2209 C C . LEU A 1 285 ? -13.297 -4.263 -17.299 1.00 70.94 285 LEU A C 1
ATOM 2211 O O . LEU A 1 285 ? -13.016 -5.421 -16.983 1.00 70.94 285 LEU A O 1
ATOM 2215 N N . LEU A 1 286 ? -13.518 -3.288 -16.415 1.00 78.75 286 LEU A N 1
ATOM 2216 C CA . LEU A 1 286 ? -13.531 -3.534 -14.979 1.00 78.75 286 LEU A CA 1
ATOM 2217 C C . LEU A 1 286 ? -14.559 -4.629 -14.683 1.00 78.75 286 LEU A C 1
ATOM 2219 O O . LEU A 1 286 ? -15.769 -4.431 -14.763 1.00 78.75 286 LEU A O 1
ATOM 2223 N N . GLN A 1 287 ? -14.042 -5.817 -14.407 1.00 71.06 287 GLN A N 1
ATOM 2224 C CA . GLN A 1 287 ? -14.796 -6.995 -14.023 1.00 71.06 287 GLN A CA 1
ATOM 2225 C C . GLN A 1 287 ? -14.545 -7.222 -12.534 1.00 71.06 287 GLN A C 1
ATOM 2227 O O . GLN A 1 287 ? -13.536 -6.775 -11.993 1.00 71.06 287 GLN A O 1
ATOM 2232 N N . ASN A 1 288 ? -15.461 -7.925 -11.868 1.00 83.62 288 ASN A N 1
ATOM 2233 C CA . ASN A 1 288 ? -15.329 -8.277 -10.454 1.00 83.62 288 ASN A CA 1
ATOM 2234 C C . ASN A 1 288 ? -15.456 -7.070 -9.496 1.00 83.62 288 ASN A C 1
ATOM 2236 O O . ASN A 1 288 ? -14.508 -6.688 -8.806 1.00 83.62 288 ASN A O 1
ATOM 2240 N N . LYS A 1 289 ? -16.653 -6.464 -9.446 1.00 94.62 289 LYS A N 1
ATOM 2241 C CA . LYS A 1 289 ? -17.011 -5.514 -8.382 1.00 94.62 289 LYS A CA 1
ATOM 2242 C C . LYS A 1 289 ? -17.116 -6.275 -7.059 1.00 94.62 289 LYS A C 1
ATOM 2244 O O . LYS A 1 289 ? -17.916 -7.200 -6.947 1.00 94.62 289 LYS A O 1
ATOM 2249 N N . ILE A 1 290 ? -16.311 -5.898 -6.072 1.00 96.31 290 ILE A N 1
ATOM 2250 C CA . ILE A 1 290 ? -16.201 -6.599 -4.785 1.00 96.31 290 ILE A CA 1
ATOM 2251 C C . ILE A 1 290 ? -16.727 -5.797 -3.589 1.00 96.31 290 ILE A C 1
ATOM 2253 O O . ILE A 1 290 ? -16.756 -6.344 -2.485 1.00 96.31 290 ILE A O 1
ATOM 2257 N N . VAL A 1 291 ? -17.141 -4.545 -3.797 1.00 97.25 291 VAL A N 1
ATOM 2258 C CA . VAL A 1 291 ? -17.666 -3.641 -2.758 1.00 97.25 291 VAL A CA 1
ATOM 2259 C C . VAL A 1 291 ? -19.005 -3.062 -3.208 1.00 97.25 291 VAL A C 1
ATOM 2261 O O . VAL A 1 291 ? -19.137 -2.647 -4.364 1.00 97.25 291 VAL A O 1
ATOM 2264 N N . SER A 1 292 ? -19.983 -3.012 -2.308 1.00 97.88 292 SER A N 1
ATOM 2265 C CA . SER A 1 292 ? -21.248 -2.312 -2.537 1.00 97.88 292 SER A CA 1
ATOM 2266 C C . SER A 1 292 ? -21.069 -0.789 -2.651 1.00 97.88 292 SER A C 1
ATOM 2268 O O . SER A 1 292 ? -20.138 -0.206 -2.096 1.00 97.88 292 SER A O 1
ATOM 2270 N N . ASP A 1 293 ? -21.985 -0.117 -3.357 1.00 97.56 293 ASP A N 1
ATOM 2271 C CA . ASP A 1 293 ? -21.936 1.345 -3.527 1.00 97.56 293 ASP A CA 1
ATOM 2272 C C . ASP A 1 293 ? -22.082 2.102 -2.202 1.00 97.56 293 ASP A C 1
ATOM 2274 O O . ASP A 1 293 ? -21.405 3.107 -1.984 1.00 97.56 293 ASP A O 1
ATOM 2278 N N . LEU A 1 294 ? -22.903 1.580 -1.286 1.00 97.12 294 LEU A N 1
ATOM 2279 C CA . LEU A 1 294 ? -23.075 2.155 0.046 1.00 97.12 294 LEU A CA 1
ATOM 2280 C C . LEU A 1 294 ? -21.767 2.097 0.847 1.00 97.12 294 LEU A C 1
ATOM 2282 O O . LEU A 1 294 ? -21.322 3.115 1.375 1.00 97.12 294 LEU A O 1
ATOM 2286 N N . THR A 1 295 ? -21.115 0.934 0.892 1.00 98.12 295 THR A N 1
ATOM 2287 C CA . THR A 1 295 ? -19.841 0.778 1.606 1.00 98.12 295 THR A CA 1
ATOM 2288 C C . THR A 1 295 ? -18.727 1.602 0.969 1.00 98.12 295 THR A C 1
ATOM 2290 O O . THR A 1 295 ? -17.914 2.186 1.688 1.00 98.12 295 THR A O 1
ATOM 2293 N N . LEU A 1 296 ? -18.693 1.709 -0.366 1.00 97.50 296 LEU A N 1
ATOM 2294 C CA . LEU A 1 296 ? -17.756 2.591 -1.070 1.00 97.50 296 LEU A CA 1
ATOM 2295 C C . LEU A 1 296 ? -17.918 4.043 -0.631 1.00 97.50 296 LEU A C 1
ATOM 2297 O O . LEU A 1 296 ? -16.928 4.688 -0.283 1.00 97.50 296 LEU A O 1
ATOM 2301 N N . GLN A 1 297 ? -19.153 4.549 -0.623 1.00 97.44 297 GLN A N 1
ATOM 2302 C CA . GLN A 1 297 ? -19.437 5.912 -0.187 1.00 97.44 297 GLN A CA 1
ATOM 2303 C C . GLN A 1 297 ? -18.974 6.131 1.261 1.00 97.44 297 GLN A C 1
ATOM 2305 O O . GLN A 1 297 ? -18.209 7.058 1.533 1.00 97.44 297 GLN A O 1
ATOM 2310 N N . GLN A 1 298 ? -19.367 5.238 2.170 1.00 97.75 298 GLN A N 1
ATOM 2311 C CA . GLN A 1 298 ? -19.056 5.349 3.595 1.00 97.75 298 GLN A CA 1
ATOM 2312 C C . GLN A 1 298 ? -17.547 5.287 3.876 1.00 97.75 298 GLN A C 1
ATOM 2314 O O . GLN A 1 298 ? -17.019 6.099 4.636 1.00 97.75 298 GLN A O 1
ATOM 2319 N N . LEU A 1 299 ? -16.811 4.370 3.240 1.00 97.62 299 LEU A N 1
ATOM 2320 C CA . LEU A 1 299 ? -15.355 4.295 3.399 1.00 97.62 299 LEU A CA 1
ATOM 2321 C C . LEU A 1 299 ? -14.647 5.509 2.802 1.00 97.62 299 LEU A C 1
ATOM 2323 O O . LEU A 1 299 ? -13.679 5.994 3.390 1.00 97.62 299 LEU A O 1
ATOM 2327 N N . ASN A 1 300 ? -15.123 6.028 1.671 1.00 96.31 300 ASN A N 1
ATOM 2328 C CA . ASN A 1 300 ? -14.554 7.226 1.062 1.00 96.31 300 ASN A CA 1
ATOM 2329 C C . ASN A 1 300 ? -14.689 8.445 1.978 1.00 96.31 300 ASN A C 1
ATOM 2331 O O . ASN A 1 300 ? -13.728 9.206 2.116 1.00 96.31 300 ASN A O 1
ATOM 2335 N N . GLU A 1 301 ? -15.833 8.598 2.645 1.00 95.94 301 GLU A N 1
ATOM 2336 C CA . GLU A 1 301 ? -16.055 9.644 3.648 1.00 95.94 301 GLU A CA 1
ATOM 2337 C C . GLU A 1 301 ? -15.120 9.469 4.857 1.00 95.94 301 GLU A C 1
ATOM 2339 O O . GLU A 1 301 ? -14.405 10.405 5.225 1.00 95.94 301 GLU A O 1
ATOM 2344 N N . ILE A 1 302 ? -15.030 8.258 5.421 1.00 96.31 302 ILE A N 1
ATOM 2345 C CA . ILE A 1 302 ? -14.141 7.948 6.557 1.00 96.31 302 ILE A CA 1
ATOM 2346 C C . ILE A 1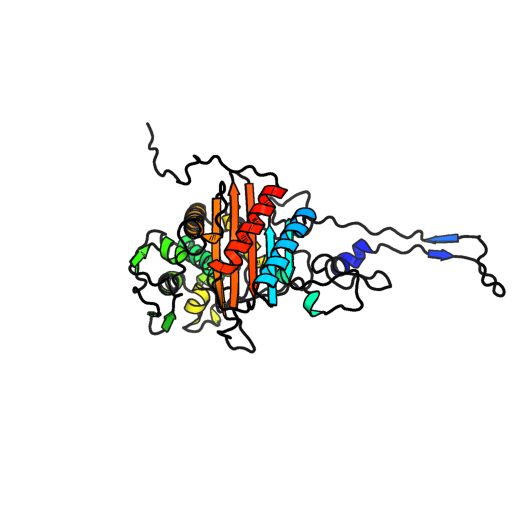 302 ? -12.670 8.252 6.223 1.00 96.31 302 ILE A C 1
ATOM 2348 O O . ILE A 1 302 ? -11.946 8.861 7.018 1.00 96.31 302 ILE A O 1
ATOM 2352 N N . LEU A 1 303 ? -12.203 7.836 5.045 1.00 97.00 303 LEU A N 1
ATOM 2353 C CA . LEU A 1 303 ? -10.812 8.018 4.625 1.00 97.00 303 LEU A CA 1
ATOM 2354 C C . LEU A 1 303 ? -10.477 9.472 4.293 1.00 97.00 303 LEU A C 1
ATOM 2356 O O . LEU A 1 303 ? -9.332 9.890 4.487 1.00 97.00 303 LEU A O 1
ATOM 2360 N N . GLU A 1 304 ? -11.446 10.251 3.821 1.00 95.62 304 GLU A N 1
ATOM 2361 C CA . GLU A 1 304 ? -11.278 11.692 3.639 1.00 95.62 304 GLU A CA 1
ATOM 2362 C C . GLU A 1 304 ? -11.193 12.415 4.984 1.00 95.62 304 GLU A C 1
ATOM 2364 O O . GLU A 1 304 ? -10.316 13.261 5.188 1.00 95.62 304 GLU A O 1
ATOM 2369 N N . LEU A 1 305 ? -12.052 12.046 5.937 1.00 91.19 305 LEU A N 1
ATOM 2370 C CA . LEU A 1 305 ? -12.017 12.581 7.298 1.00 91.19 305 LEU A CA 1
ATOM 2371 C C . LEU A 1 305 ? -10.685 12.275 7.992 1.00 91.19 305 LEU A C 1
ATOM 2373 O O . LEU A 1 305 ? -10.111 13.165 8.622 1.00 91.19 305 LEU A O 1
ATOM 2377 N N . SER A 1 306 ? -10.118 11.081 7.796 1.00 91.62 306 SER A N 1
ATOM 2378 C CA . SER A 1 306 ? -8.784 10.719 8.307 1.00 91.62 306 SER A CA 1
ATOM 2379 C C . SER A 1 306 ? -7.692 11.701 7.859 1.00 91.62 306 SER A C 1
ATOM 2381 O O . SER A 1 306 ? -6.786 12.024 8.635 1.00 91.62 306 SER A O 1
ATOM 2383 N N . VAL A 1 307 ? -7.788 12.238 6.639 1.00 92.25 307 VAL A N 1
ATOM 2384 C CA . VAL A 1 307 ? -6.833 13.226 6.118 1.00 92.25 307 VAL A CA 1
ATOM 2385 C C . VAL A 1 307 ? -7.207 14.651 6.513 1.00 92.25 307 VAL A C 1
ATOM 2387 O O . VAL A 1 307 ? -6.320 15.451 6.778 1.00 92.25 307 VAL A O 1
ATOM 2390 N N . ARG A 1 308 ? -8.487 15.006 6.612 1.00 88.50 308 ARG A N 1
ATOM 2391 C CA . ARG A 1 308 ? -8.890 16.372 6.996 1.00 88.50 308 ARG A CA 1
ATOM 2392 C C . ARG A 1 308 ? -8.748 16.637 8.496 1.00 88.50 308 ARG A C 1
ATOM 2394 O O . ARG A 1 308 ? -8.300 17.708 8.902 1.00 88.50 308 ARG A O 1
ATOM 2401 N N . GLN A 1 309 ? -9.136 15.670 9.319 1.00 83.69 309 GLN A N 1
ATOM 2402 C CA . GLN A 1 309 ? -9.354 15.832 10.762 1.00 83.69 309 GLN A CA 1
ATOM 2403 C C . GLN A 1 309 ? -8.630 14.781 11.618 1.00 83.69 309 GLN A C 1
ATOM 2405 O O . GLN A 1 309 ? -8.326 15.062 12.783 1.00 83.69 309 GLN A O 1
ATOM 2410 N N . GLY A 1 310 ? -8.222 13.665 11.016 1.00 83.00 310 GLY A N 1
ATOM 2411 C CA . GLY A 1 310 ? -7.579 12.550 11.706 1.00 83.00 310 GLY A CA 1
ATOM 2412 C C . GLY A 1 310 ? -6.050 12.529 11.690 1.00 83.00 310 GLY A C 1
ATOM 2413 O O . GLY A 1 310 ? -5.355 13.552 11.641 1.00 83.00 310 GLY A O 1
ATOM 2414 N N . THR A 1 311 ? -5.510 11.306 11.725 1.00 80.38 311 THR A N 1
ATOM 2415 C CA . THR A 1 311 ? -4.065 11.033 11.792 1.00 80.38 311 THR A CA 1
ATOM 2416 C C . THR A 1 311 ? -3.322 11.317 10.481 1.00 80.38 311 THR A C 1
ATOM 2418 O O . THR A 1 311 ? -2.091 11.305 10.462 1.00 80.38 311 THR A O 1
ATOM 2421 N N . GLY A 1 312 ? -4.038 11.557 9.379 1.00 85.44 312 GLY A N 1
ATOM 2422 C CA . GLY A 1 312 ? -3.496 11.775 8.037 1.00 85.44 312 GLY A CA 1
ATOM 2423 C C . GLY A 1 312 ? -3.280 13.238 7.638 1.00 85.44 312 GLY A C 1
ATOM 2424 O O . GLY A 1 312 ? -2.829 13.471 6.523 1.00 85.44 312 GLY A O 1
ATOM 2425 N N . LYS A 1 313 ? -3.544 14.222 8.514 1.00 89.56 313 LYS A N 1
ATOM 2426 C CA . LYS A 1 313 ? -3.512 15.680 8.221 1.00 89.56 313 LYS A CA 1
ATOM 2427 C C . LYS A 1 313 ? -2.380 16.182 7.337 1.00 89.56 313 LYS A C 1
ATOM 2429 O O . LYS A 1 313 ? -2.586 17.030 6.473 1.00 89.56 313 LYS A O 1
ATOM 2434 N N . ARG A 1 314 ? -1.167 15.670 7.536 1.00 93.31 314 ARG A N 1
ATOM 2435 C CA . ARG A 1 314 ? 0.012 16.128 6.786 1.00 93.31 314 ARG A CA 1
ATOM 2436 C C . ARG A 1 314 ? 0.050 15.661 5.326 1.00 93.31 314 ARG A C 1
ATOM 2438 O O . ARG A 1 314 ? 0.887 16.155 4.581 1.00 93.31 314 ARG A O 1
ATOM 2445 N N . ALA A 1 315 ? -0.849 14.763 4.923 1.00 94.88 315 ALA A N 1
ATOM 2446 C CA . ALA A 1 315 ? -1.028 14.330 3.539 1.00 94.88 315 ALA A CA 1
ATOM 2447 C C . ALA A 1 315 ? -1.947 15.260 2.723 1.00 94.88 315 ALA A C 1
ATOM 2449 O O . ALA A 1 315 ? -2.090 15.066 1.521 1.00 94.88 315 ALA A O 1
ATOM 2450 N N . HIS A 1 316 ? -2.570 16.265 3.350 1.00 94.19 316 HIS A N 1
ATOM 2451 C CA . HIS A 1 316 ? -3.470 17.193 2.667 1.00 94.19 316 HIS A CA 1
ATOM 2452 C C . HIS A 1 316 ? -2.750 18.012 1.579 1.00 94.19 316 HIS A C 1
ATOM 2454 O O . HIS A 1 316 ? -1.764 18.714 1.852 1.00 94.19 316 HIS A O 1
ATOM 2460 N N . VAL A 1 317 ? -3.313 17.995 0.369 1.00 94.62 317 VAL A N 1
ATOM 2461 C CA . VAL A 1 317 ? -2.866 18.775 -0.793 1.00 94.62 317 VAL A CA 1
ATOM 2462 C C . VAL A 1 317 ? -3.909 19.850 -1.098 1.00 94.62 317 VAL A C 1
ATOM 2464 O O . VAL A 1 317 ? -5.094 19.559 -1.216 1.00 94.62 317 VAL A O 1
ATOM 2467 N N . HIS A 1 318 ? -3.484 21.110 -1.190 1.00 89.75 318 HIS A N 1
ATOM 2468 C CA . HIS A 1 318 ? -4.406 22.230 -1.396 1.00 89.75 318 HIS A CA 1
ATOM 2469 C C . HIS A 1 318 ? -5.051 22.184 -2.787 1.00 89.75 318 HIS A C 1
ATOM 2471 O O . HIS A 1 318 ? -4.346 22.022 -3.778 1.00 89.75 318 HIS A O 1
ATOM 2477 N N . GLY A 1 319 ? -6.373 22.368 -2.852 1.00 89.44 319 GLY A N 1
ATOM 2478 C CA . GLY A 1 319 ? -7.135 22.333 -4.104 1.00 89.44 319 GLY A CA 1
ATOM 2479 C C . GLY A 1 319 ? -7.492 20.925 -4.593 1.00 89.44 319 GLY A C 1
ATOM 2480 O O . GLY A 1 319 ? -7.946 20.798 -5.726 1.00 89.44 319 GLY A O 1
ATOM 2481 N N . TYR A 1 320 ? -7.296 19.890 -3.765 1.00 93.62 320 TYR A N 1
ATOM 2482 C CA . TYR A 1 320 ? -7.552 18.486 -4.100 1.00 93.62 320 TYR A CA 1
ATOM 2483 C C . TYR A 1 320 ? -8.179 17.737 -2.929 1.00 93.62 320 TYR A C 1
ATOM 2485 O O . TYR A 1 320 ? -7.935 18.066 -1.765 1.00 93.62 320 TYR A O 1
ATOM 2493 N N . ARG A 1 321 ? -8.942 16.681 -3.226 1.00 95.31 321 ARG A N 1
ATOM 2494 C CA . ARG A 1 321 ? -9.421 15.754 -2.195 1.00 95.31 321 ARG A CA 1
ATOM 2495 C C . ARG A 1 321 ? -8.401 14.638 -2.030 1.00 95.31 321 ARG A C 1
ATOM 2497 O O . ARG A 1 321 ? -7.927 14.060 -3.005 1.00 95.31 321 ARG A O 1
ATOM 2504 N N . VAL A 1 322 ? -8.068 14.329 -0.782 1.00 97.31 322 VAL A N 1
ATOM 2505 C CA . VAL A 1 322 ? -7.139 13.252 -0.437 1.00 97.31 322 VAL A CA 1
ATOM 2506 C C . VAL A 1 322 ? -7.830 12.324 0.544 1.00 97.31 322 VAL A C 1
ATOM 2508 O O . VAL A 1 322 ? -8.379 12.771 1.551 1.00 97.31 322 VAL A O 1
ATOM 2511 N N . LYS A 1 323 ? -7.790 11.031 0.243 1.00 97.81 323 LYS A N 1
ATOM 2512 C CA . LYS A 1 323 ? -8.371 9.962 1.055 1.00 97.81 323 LYS A CA 1
ATOM 2513 C C . LYS A 1 323 ? -7.262 9.003 1.418 1.00 97.81 323 LYS A C 1
ATOM 2515 O O . LYS A 1 323 ? -6.499 8.596 0.544 1.00 97.81 323 LYS A O 1
ATOM 2520 N N . GLY A 1 324 ? -7.128 8.656 2.693 1.00 97.25 324 GLY A N 1
ATOM 2521 C CA . GLY A 1 324 ? -6.048 7.760 3.075 1.00 97.25 324 GLY A CA 1
ATOM 2522 C C . GLY A 1 324 ? -5.899 7.477 4.556 1.00 97.25 324 GLY A C 1
ATOM 2523 O O . GLY A 1 324 ? -6.572 8.041 5.424 1.00 97.25 324 GLY A O 1
ATOM 2524 N N . LYS A 1 325 ? -4.971 6.568 4.839 1.00 97.19 325 LYS A N 1
ATOM 2525 C CA . LYS A 1 325 ? -4.699 6.056 6.175 1.00 97.19 325 LYS A CA 1
ATOM 2526 C C . LYS A 1 325 ? -3.201 5.925 6.411 1.00 97.19 325 LYS A C 1
ATOM 2528 O O . LYS A 1 325 ? -2.460 5.414 5.576 1.00 97.19 325 LYS A O 1
ATOM 2533 N N . THR A 1 326 ? -2.775 6.350 7.596 1.00 95.75 326 THR A N 1
ATOM 2534 C CA . THR A 1 326 ? -1.432 6.101 8.128 1.00 95.75 326 THR A CA 1
ATOM 2535 C C . THR A 1 326 ? -1.375 4.784 8.902 1.00 95.75 326 THR A C 1
ATOM 2537 O O . THR A 1 326 ? -2.352 4.393 9.558 1.00 95.75 326 THR A O 1
ATOM 2540 N N . GLY A 1 327 ? -0.205 4.143 8.902 1.00 94.12 327 GLY A N 1
ATOM 2541 C CA . GLY A 1 327 ? 0.095 2.985 9.742 1.00 94.12 327 GLY A CA 1
ATOM 2542 C C . GLY A 1 327 ? 1.504 3.032 10.315 1.00 94.12 327 GLY A C 1
ATOM 2543 O O . GLY A 1 327 ? 2.449 3.410 9.634 1.00 94.12 327 GLY A O 1
ATOM 2544 N N . THR A 1 328 ? 1.637 2.641 11.580 1.00 92.88 328 THR A N 1
ATOM 2545 C CA . THR A 1 328 ? 2.930 2.377 12.217 1.00 92.88 328 THR A CA 1
ATOM 2546 C C . THR A 1 328 ? 2.897 0.955 12.763 1.00 92.88 328 THR A C 1
ATOM 2548 O O . THR A 1 328 ? 1.967 0.607 13.495 1.00 92.88 328 THR A O 1
ATOM 2551 N N . ALA A 1 329 ? 3.904 0.153 12.437 1.00 93.19 329 ALA A N 1
ATOM 2552 C CA . ALA A 1 329 ? 4.082 -1.199 12.955 1.00 93.19 329 ALA A CA 1
ATOM 2553 C C . ALA A 1 329 ? 5.482 -1.367 13.556 1.00 93.19 329 ALA A C 1
ATOM 2555 O O . ALA A 1 329 ? 6.420 -0.643 13.202 1.00 93.19 329 ALA A O 1
ATOM 2556 N N . ASN A 1 330 ? 5.623 -2.301 14.493 1.00 91.69 330 ASN A N 1
ATOM 2557 C CA . ASN A 1 330 ? 6.937 -2.742 14.958 1.00 91.69 330 ASN A CA 1
ATOM 2558 C C . ASN A 1 330 ? 7.491 -3.765 13.966 1.00 91.69 330 ASN A C 1
ATOM 2560 O O . ASN A 1 330 ? 6.757 -4.630 13.493 1.00 91.69 330 ASN A O 1
ATOM 2564 N N . VAL A 1 331 ? 8.782 -3.679 13.661 1.00 89.75 331 VAL A N 1
ATOM 2565 C CA . VAL A 1 331 ? 9.438 -4.647 12.778 1.00 89.75 331 VAL A CA 1
ATOM 2566 C C . VAL A 1 331 ? 9.601 -5.970 13.524 1.00 89.75 331 VAL A C 1
ATOM 2568 O O . VAL A 1 331 ? 10.051 -5.992 14.671 1.00 89.75 331 VAL A O 1
ATOM 2571 N N . LEU A 1 332 ? 9.239 -7.070 12.867 1.00 87.44 332 LEU A N 1
ATOM 2572 C CA . LEU A 1 332 ? 9.491 -8.423 13.348 1.00 87.44 332 LEU A CA 1
ATOM 2573 C C . LEU A 1 332 ? 10.919 -8.842 12.963 1.00 87.44 332 LEU A C 1
ATOM 2575 O O . LEU A 1 332 ? 11.257 -8.879 11.781 1.00 87.44 332 LEU A O 1
ATOM 2579 N N . GLU A 1 333 ? 11.751 -9.173 13.948 1.00 85.44 333 GLU A N 1
ATOM 2580 C CA . GLU A 1 333 ? 13.115 -9.673 13.755 1.00 85.44 333 GLU A CA 1
ATOM 2581 C C . GLU A 1 333 ? 13.281 -10.991 14.513 1.00 85.44 333 GLU A C 1
ATOM 2583 O O . GLU A 1 333 ? 13.035 -11.057 15.714 1.00 85.44 333 GLU A O 1
ATOM 2588 N N . ASN A 1 334 ? 13.686 -12.058 13.816 1.00 84.81 334 ASN A N 1
ATOM 2589 C CA . ASN A 1 334 ? 13.919 -13.383 14.411 1.00 84.81 334 ASN A CA 1
ATOM 2590 C C . ASN A 1 334 ? 12.735 -13.902 15.259 1.00 84.81 334 ASN A C 1
ATOM 2592 O O . ASN A 1 334 ? 12.926 -14.500 16.316 1.00 84.81 334 ASN A O 1
ATOM 2596 N N . GLY A 1 335 ? 11.502 -13.640 14.807 1.00 82.75 335 GLY A N 1
ATOM 2597 C CA . GLY A 1 335 ? 10.273 -14.050 15.496 1.00 82.75 335 GLY A CA 1
ATOM 2598 C C . GLY A 1 335 ? 9.869 -13.175 16.688 1.00 82.75 335 GLY A C 1
ATOM 2599 O O . GLY A 1 335 ? 8.927 -13.527 17.392 1.00 82.75 335 GLY A O 1
ATOM 2600 N N . GLN A 1 336 ? 10.541 -12.042 16.924 1.00 87.69 336 GLN A N 1
ATOM 2601 C CA . GLN A 1 336 ? 10.227 -11.113 18.013 1.00 87.69 336 GLN A CA 1
ATOM 2602 C C . GLN A 1 336 ? 10.049 -9.679 17.507 1.00 87.69 336 GLN A C 1
ATOM 2604 O O . GLN A 1 336 ? 10.761 -9.219 16.616 1.00 87.69 336 GLN A O 1
ATOM 2609 N N . TYR A 1 337 ? 9.091 -8.950 18.083 1.00 89.56 337 TYR A N 1
ATOM 2610 C CA . TYR A 1 337 ? 8.873 -7.547 17.740 1.00 89.56 337 TYR A CA 1
ATOM 2611 C C . TYR A 1 337 ? 9.957 -6.658 18.338 1.00 89.56 337 TYR A C 1
ATOM 2613 O O . TYR A 1 337 ? 10.159 -6.629 19.552 1.00 89.56 337 TYR A O 1
ATOM 2621 N N . ASN A 1 338 ? 10.606 -5.869 17.488 1.00 87.50 338 ASN A N 1
ATOM 2622 C CA . ASN A 1 338 ? 11.568 -4.870 17.915 1.00 87.50 338 ASN A CA 1
ATOM 2623 C C . ASN A 1 338 ? 10.872 -3.514 18.104 1.00 87.50 338 ASN A C 1
ATOM 2625 O O . ASN A 1 338 ? 10.561 -2.817 17.143 1.00 87.50 338 ASN A O 1
ATOM 2629 N N . GLU A 1 339 ? 10.660 -3.097 19.354 1.00 82.06 339 GLU A N 1
ATOM 2630 C CA . GLU A 1 339 ? 9.954 -1.844 19.675 1.00 82.06 339 GLU A CA 1
ATOM 2631 C C . GLU A 1 339 ? 10.707 -0.557 19.287 1.00 82.06 339 GLU A C 1
ATOM 2633 O O . GLU A 1 339 ? 10.140 0.544 19.370 1.00 82.06 339 GLU A O 1
ATOM 2638 N N . ARG A 1 340 ? 11.987 -0.679 18.909 1.00 83.81 340 ARG A N 1
ATOM 2639 C CA . ARG A 1 340 ? 12.840 0.433 18.464 1.00 83.81 340 ARG A CA 1
ATOM 2640 C C . ARG A 1 340 ? 12.877 0.570 16.946 1.00 83.81 340 ARG A C 1
ATOM 2642 O O . ARG A 1 340 ? 13.245 1.632 16.457 1.00 83.81 340 ARG A O 1
ATOM 2649 N N . LYS A 1 341 ? 12.508 -0.482 16.213 1.00 89.88 341 LYS A N 1
ATOM 2650 C CA . LYS A 1 341 ? 12.486 -0.493 14.752 1.00 89.88 341 LYS A CA 1
ATOM 2651 C C . LYS A 1 341 ? 11.049 -0.462 14.278 1.00 89.88 341 LYS A C 1
ATOM 2653 O O . LYS A 1 341 ? 10.271 -1.375 14.539 1.00 89.88 341 LYS A O 1
ATOM 2658 N N . ASN A 1 342 ? 10.703 0.601 13.569 1.00 92.75 342 ASN A N 1
ATOM 2659 C CA . ASN A 1 342 ? 9.349 0.814 13.097 1.00 92.75 342 ASN A CA 1
ATOM 2660 C C . ASN A 1 342 ? 9.276 0.835 11.577 1.00 92.75 342 ASN A C 1
ATOM 2662 O O . ASN A 1 342 ? 10.208 1.258 10.892 1.00 92.75 342 ASN A O 1
ATOM 2666 N N . LEU A 1 343 ? 8.129 0.387 11.088 1.00 94.81 343 LEU A N 1
ATOM 2667 C CA . LEU A 1 343 ? 7.691 0.526 9.716 1.00 94.81 343 LEU A CA 1
ATOM 2668 C C . LEU A 1 343 ? 6.552 1.541 9.692 1.00 94.81 343 LEU A C 1
ATOM 2670 O O . LEU A 1 343 ? 5.564 1.395 10.415 1.00 94.81 343 LEU A O 1
ATOM 2674 N N . TYR A 1 344 ? 6.709 2.576 8.883 1.00 96.12 344 TYR A N 1
ATOM 2675 C CA . TYR A 1 344 ? 5.745 3.646 8.682 1.00 96.12 344 TYR A CA 1
ATOM 2676 C C . TYR A 1 344 ? 5.146 3.514 7.295 1.00 96.12 344 TYR A C 1
ATOM 2678 O O . TYR A 1 344 ? 5.874 3.264 6.337 1.00 96.12 344 TYR A O 1
ATOM 2686 N N . THR A 1 345 ? 3.839 3.712 7.176 1.00 97.38 345 THR A N 1
ATOM 2687 C CA . THR A 1 345 ? 3.109 3.587 5.913 1.00 97.38 345 THR A CA 1
ATOM 2688 C C . THR A 1 345 ? 2.079 4.689 5.749 1.00 97.38 345 THR A C 1
ATOM 2690 O O . THR A 1 345 ? 1.538 5.216 6.727 1.00 97.38 345 THR A O 1
ATOM 2693 N N . PHE A 1 346 ? 1.816 5.065 4.504 1.00 98.06 346 PHE A N 1
ATOM 2694 C CA . PHE A 1 346 ? 0.622 5.811 4.126 1.00 98.06 346 PHE A CA 1
ATOM 2695 C C . PHE A 1 346 ? 0.037 5.174 2.867 1.00 98.06 346 PHE A C 1
ATOM 2697 O O . PHE A 1 346 ? 0.752 5.006 1.880 1.00 98.06 346 PHE A O 1
ATOM 2704 N N . ILE A 1 347 ? -1.248 4.825 2.904 1.00 98.31 347 ILE A N 1
ATOM 2705 C CA . ILE A 1 347 ? -2.013 4.391 1.728 1.00 98.31 347 ILE A CA 1
ATOM 2706 C C . ILE A 1 347 ? -3.096 5.416 1.441 1.00 98.31 347 ILE A C 1
ATOM 2708 O O . ILE A 1 347 ? -3.718 5.935 2.370 1.00 98.31 347 ILE A O 1
ATOM 2712 N N . GLY A 1 348 ? -3.354 5.693 0.173 1.00 98.12 348 GLY A N 1
ATOM 2713 C CA . GLY A 1 348 ? -4.444 6.576 -0.192 1.00 98.12 348 GLY A CA 1
ATOM 2714 C C . GLY A 1 348 ? -4.488 6.876 -1.673 1.00 98.12 348 GLY A C 1
ATOM 2715 O O . GLY A 1 348 ? -3.746 6.303 -2.470 1.00 98.12 348 GLY A O 1
ATOM 2716 N N . TRP A 1 349 ? -5.352 7.810 -2.027 1.00 98.50 349 TRP A N 1
ATOM 2717 C CA . TRP A 1 349 ? -5.389 8.389 -3.355 1.00 98.50 349 TRP A CA 1
ATOM 2718 C C . TRP A 1 349 ? -5.693 9.877 -3.279 1.00 98.50 349 TRP A C 1
ATOM 2720 O O . TRP A 1 349 ? -6.264 10.382 -2.305 1.00 98.50 349 TRP A O 1
ATOM 2730 N N . ILE A 1 350 ? -5.262 10.567 -4.323 1.00 97.88 350 ILE A N 1
ATOM 2731 C CA . ILE A 1 350 ? -5.607 11.954 -4.588 1.00 97.88 350 ILE A CA 1
ATOM 2732 C C . ILE A 1 350 ? -6.605 11.997 -5.736 1.00 97.88 350 ILE A C 1
ATOM 2734 O O . ILE A 1 350 ? -6.478 11.222 -6.688 1.00 97.88 350 ILE A O 1
ATOM 2738 N N . GLU A 1 351 ? -7.596 12.878 -5.637 1.00 95.38 351 GLU A N 1
ATOM 2739 C CA . GLU A 1 351 ? -8.618 13.026 -6.664 1.00 95.38 351 GLU A CA 1
ATOM 2740 C C . GLU A 1 351 ? -9.041 14.474 -6.916 1.00 95.38 351 GLU A C 1
ATOM 2742 O O . GLU A 1 351 ? -9.003 15.336 -6.025 1.00 95.38 351 GLU A O 1
ATOM 2747 N N . LYS A 1 352 ? -9.470 14.702 -8.157 1.00 93.06 352 LYS A N 1
ATOM 2748 C CA . LYS A 1 352 ? -10.159 15.901 -8.627 1.00 93.06 352 LYS A CA 1
ATOM 2749 C C . LYS A 1 352 ? -11.069 15.505 -9.787 1.00 93.06 352 LYS A C 1
ATOM 2751 O O . LYS A 1 352 ? -10.570 15.037 -10.807 1.00 93.06 352 LYS A O 1
ATOM 2756 N N . ASP A 1 353 ? -12.372 15.729 -9.642 1.00 89.12 353 ASP A N 1
ATOM 2757 C CA . ASP A 1 353 ? -13.370 15.278 -10.616 1.00 89.12 353 ASP A CA 1
ATOM 2758 C C . ASP A 1 353 ? -13.174 13.770 -10.912 1.00 89.12 353 ASP A C 1
ATOM 2760 O O . ASP A 1 353 ? -13.097 12.961 -9.984 1.00 89.12 353 ASP A O 1
ATOM 2764 N N . GLU A 1 354 ? -13.009 13.389 -12.179 1.00 90.12 354 GLU A N 1
ATOM 2765 C CA . GLU A 1 354 ? -12.741 12.003 -12.591 1.00 90.12 354 GLU A CA 1
ATOM 2766 C C . GLU A 1 354 ? -11.272 11.569 -12.424 1.00 90.12 354 GLU A C 1
ATOM 2768 O O . GLU A 1 354 ? -10.963 10.372 -12.443 1.00 90.12 354 GLU A O 1
ATOM 2773 N N . TYR A 1 355 ? -10.346 12.519 -12.250 1.00 95.69 355 TYR A N 1
ATOM 2774 C CA . TYR A 1 355 ? -8.924 12.223 -12.091 1.00 95.69 355 TYR A CA 1
ATOM 2775 C C . TYR A 1 355 ? -8.655 11.616 -10.717 1.00 95.69 355 TYR A C 1
ATOM 2777 O O . TYR A 1 355 ? -8.964 12.226 -9.692 1.00 95.69 355 TYR A O 1
ATOM 2785 N N . LYS A 1 356 ? -8.021 10.438 -10.694 1.00 97.19 356 LYS A N 1
ATOM 2786 C CA . LYS A 1 356 ? -7.617 9.742 -9.467 1.00 97.19 356 LYS A CA 1
ATOM 2787 C C . LYS A 1 356 ? -6.260 9.073 -9.636 1.00 97.19 356 LYS A C 1
ATOM 2789 O O . LYS A 1 356 ? -6.026 8.402 -10.640 1.00 97.19 356 LYS A O 1
ATOM 2794 N N . LYS A 1 357 ? -5.395 9.174 -8.624 1.00 98.38 357 LYS A N 1
ATOM 2795 C CA . LYS A 1 357 ? -4.147 8.394 -8.533 1.00 98.38 357 LYS A CA 1
ATOM 2796 C C . LYS A 1 357 ? -3.966 7.816 -7.143 1.00 98.38 357 LYS A C 1
ATOM 2798 O O . LYS A 1 357 ? -3.979 8.547 -6.153 1.00 98.38 357 LYS A O 1
ATOM 2803 N N . VAL A 1 358 ? -3.773 6.502 -7.085 1.00 98.75 358 VAL A N 1
ATOM 2804 C CA . VAL A 1 358 ? -3.416 5.782 -5.862 1.00 98.75 358 VAL A CA 1
ATOM 2805 C C . VAL A 1 358 ? -1.936 5.975 -5.601 1.00 98.75 358 VAL A C 1
ATOM 2807 O O . VAL A 1 358 ? -1.114 5.800 -6.498 1.00 98.75 358 VAL A O 1
ATOM 2810 N N . ILE A 1 359 ? -1.600 6.318 -4.363 1.00 98.81 359 ILE A N 1
ATOM 2811 C CA . ILE A 1 359 ? -0.226 6.482 -3.913 1.00 98.81 359 ILE A CA 1
ATOM 2812 C C . ILE A 1 359 ? -0.067 5.717 -2.604 1.00 98.81 359 ILE A C 1
ATOM 2814 O O . ILE A 1 359 ? -0.825 5.900 -1.646 1.00 98.81 359 ILE A O 1
ATOM 2818 N N . VAL A 1 360 ? 0.944 4.858 -2.557 1.00 98.50 360 VAL A N 1
ATOM 2819 C CA . VAL A 1 360 ? 1.316 4.123 -1.350 1.00 98.50 360 VAL A CA 1
ATOM 2820 C C . VAL A 1 360 ? 2.779 4.388 -1.048 1.00 98.50 360 VAL A C 1
ATOM 2822 O O . VAL A 1 360 ? 3.614 4.267 -1.938 1.00 98.50 360 VAL A O 1
ATOM 2825 N N . THR A 1 361 ? 3.095 4.732 0.198 1.00 98.31 361 THR A N 1
ATOM 2826 C CA . THR A 1 361 ? 4.464 4.994 0.656 1.00 98.31 361 THR A CA 1
ATOM 2827 C C . THR A 1 361 ? 4.798 4.161 1.884 1.00 98.31 361 THR A C 1
ATOM 2829 O O . THR A 1 361 ? 3.934 3.904 2.731 1.00 98.31 361 THR A O 1
ATOM 2832 N N . TYR A 1 362 ? 6.064 3.761 2.006 1.00 97.44 362 TYR A N 1
ATOM 2833 C CA . TYR A 1 362 ? 6.596 3.201 3.242 1.00 97.44 362 TYR A CA 1
ATOM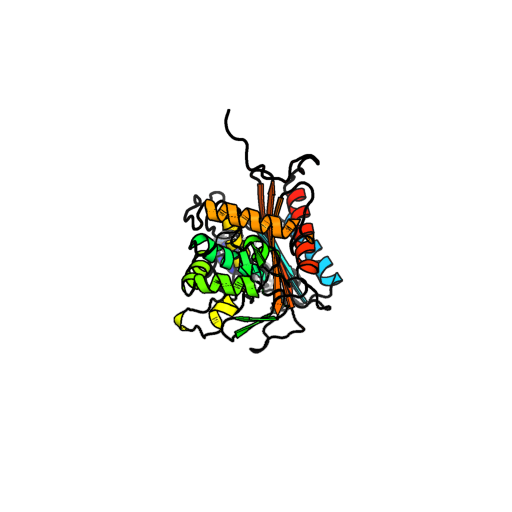 2834 C C . TYR A 1 362 ? 8.000 3.716 3.550 1.00 97.44 362 TYR A C 1
ATOM 2836 O O . TYR A 1 362 ? 8.766 4.077 2.655 1.00 97.44 362 TYR A O 1
ATOM 2844 N N . VAL A 1 363 ? 8.321 3.726 4.840 1.00 96.88 363 VAL A N 1
ATOM 2845 C CA . VAL A 1 363 ? 9.646 4.023 5.387 1.00 96.88 363 VAL A CA 1
ATOM 2846 C C . VAL A 1 363 ? 9.904 3.059 6.534 1.00 96.88 363 VAL A C 1
ATOM 2848 O O . VAL A 1 363 ? 9.047 2.890 7.402 1.00 96.88 363 VAL A O 1
ATOM 2851 N N . LYS A 1 364 ? 11.080 2.446 6.571 1.00 94.94 364 LYS A N 1
ATOM 2852 C CA . LYS A 1 364 ? 11.463 1.454 7.571 1.00 94.94 364 LYS A CA 1
ATOM 2853 C C . LYS A 1 364 ? 12.740 1.883 8.283 1.00 94.94 364 LYS A C 1
ATOM 2855 O O . LYS A 1 364 ? 13.699 2.309 7.647 1.00 94.94 364 LYS A O 1
ATOM 2860 N N . GLU A 1 365 ? 12.741 1.717 9.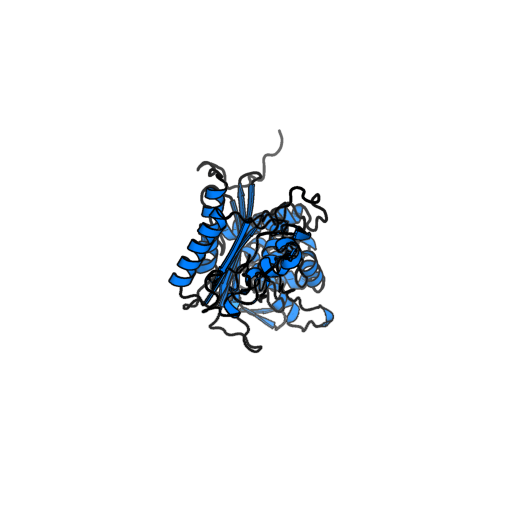606 1.00 92.19 365 GLU A N 1
ATOM 2861 C CA . GLU A 1 365 ? 13.897 1.963 10.478 1.00 92.19 365 GLU A CA 1
ATOM 2862 C C . GLU A 1 365 ? 14.466 3.388 10.327 1.00 92.19 365 GLU A C 1
ATOM 2864 O O . GLU A 1 365 ? 15.602 3.564 9.906 1.00 92.19 365 GLU A O 1
ATOM 2869 N N . ALA A 1 366 ? 13.671 4.409 10.674 1.00 87.88 366 ALA A N 1
ATOM 2870 C CA . ALA A 1 366 ? 14.170 5.780 10.843 1.00 87.88 366 ALA A CA 1
ATOM 2871 C C . ALA A 1 366 ? 14.923 5.935 12.177 1.00 87.88 366 ALA A C 1
ATOM 2873 O O . ALA A 1 366 ? 14.515 5.345 13.182 1.00 87.88 366 ALA A O 1
ATOM 2874 N N . ASN A 1 367 ? 15.968 6.768 12.211 1.00 79.62 367 ASN A N 1
ATOM 2875 C CA . ASN A 1 367 ? 16.855 6.930 13.373 1.00 79.62 367 ASN A CA 1
ATOM 2876 C C . ASN A 1 367 ? 16.116 7.384 14.654 1.00 79.62 367 ASN A C 1
ATOM 2878 O O . ASN A 1 367 ? 16.435 6.962 15.766 1.00 79.62 367 ASN A O 1
ATOM 2882 N N . ARG A 1 368 ? 15.050 8.187 14.519 1.00 74.75 368 ARG A N 1
ATOM 2883 C CA . ARG A 1 368 ? 14.176 8.553 15.646 1.00 74.75 368 ARG A CA 1
ATOM 2884 C C . ARG A 1 368 ? 12.815 7.880 15.542 1.00 74.75 368 ARG A C 1
ATOM 2886 O O . ARG A 1 368 ? 12.136 7.966 14.518 1.00 74.75 368 ARG A O 1
ATOM 2893 N N . LYS A 1 369 ? 12.375 7.288 16.657 1.00 70.75 369 LYS A N 1
ATOM 2894 C CA . LYS A 1 369 ? 10.999 6.809 16.800 1.00 70.75 369 LYS A CA 1
ATOM 2895 C C . LYS A 1 369 ? 10.036 7.976 16.598 1.00 70.75 369 LYS A C 1
ATOM 2897 O O . LYS A 1 369 ? 10.164 9.024 17.227 1.00 70.75 369 LYS A O 1
ATOM 2902 N N . SER A 1 370 ? 9.084 7.780 15.703 1.00 80.25 370 SER A N 1
ATOM 2903 C CA . SER A 1 370 ? 8.118 8.782 15.280 1.00 80.25 370 SER A CA 1
ATOM 2904 C C . SER A 1 370 ? 6.793 8.079 14.959 1.00 80.25 370 SER A C 1
ATOM 2906 O O . SER A 1 370 ? 6.565 6.939 15.365 1.00 80.25 370 SER A O 1
ATOM 2908 N N . TYR A 1 371 ? 5.900 8.752 14.246 1.00 78.25 371 TYR A N 1
ATOM 2909 C CA . TYR A 1 371 ? 4.649 8.200 13.746 1.00 78.25 371 TYR A CA 1
ATOM 2910 C C . TYR A 1 371 ? 4.575 8.399 12.235 1.00 78.25 371 TYR A C 1
ATOM 2912 O O . TYR A 1 371 ? 5.072 9.396 11.713 1.00 78.25 371 TYR A O 1
ATOM 2920 N N . ALA A 1 372 ? 3.871 7.514 11.529 1.00 77.75 372 ALA A N 1
ATOM 2921 C CA . ALA A 1 372 ? 3.647 7.650 10.088 1.00 77.75 372 ALA A CA 1
ATOM 2922 C C . ALA A 1 372 ? 3.038 9.006 9.686 1.00 77.75 372 ALA A C 1
ATOM 2924 O O . ALA A 1 372 ? 3.398 9.573 8.657 1.00 77.75 372 ALA A O 1
ATOM 2925 N N . ALA A 1 373 ? 2.205 9.592 10.551 1.00 84.56 373 ALA A N 1
ATOM 2926 C CA . ALA A 1 373 ? 1.675 10.946 10.387 1.00 84.56 373 ALA A CA 1
ATOM 2927 C C . ALA A 1 373 ? 2.763 12.023 10.205 1.00 84.56 373 ALA A C 1
ATOM 2929 O O . ALA A 1 373 ? 2.509 13.058 9.597 1.00 84.56 373 ALA A O 1
ATOM 2930 N N . GLN A 1 374 ? 3.967 11.799 10.737 1.00 87.31 374 GLN A N 1
ATOM 2931 C CA . GLN A 1 374 ? 5.102 12.719 10.665 1.00 87.31 374 GLN A CA 1
ATOM 2932 C C . GLN A 1 374 ? 6.110 12.352 9.569 1.00 87.31 374 GLN A C 1
ATOM 2934 O O . GLN A 1 374 ? 6.900 13.213 9.198 1.00 87.31 374 GLN A O 1
ATOM 2939 N N . ILE A 1 375 ? 6.066 11.117 9.059 1.00 91.00 375 ILE A N 1
ATOM 2940 C CA . ILE A 1 375 ? 7.041 10.571 8.107 1.00 91.00 375 ILE A CA 1
ATOM 2941 C C . ILE A 1 375 ? 6.385 10.342 6.739 1.00 91.00 375 ILE A C 1
ATOM 2943 O O . ILE A 1 375 ? 6.595 11.102 5.798 1.00 91.00 375 ILE A O 1
ATOM 2947 N N . THR A 1 376 ? 5.534 9.325 6.618 1.00 92.94 376 THR A N 1
ATOM 2948 C CA . THR A 1 376 ? 4.975 8.895 5.329 1.00 92.94 376 THR A CA 1
ATOM 2949 C C . THR A 1 376 ? 3.853 9.787 4.812 1.00 92.94 376 THR A C 1
ATOM 2951 O O . THR A 1 376 ? 3.689 9.879 3.600 1.00 92.94 376 THR A O 1
ATOM 2954 N N . ALA A 1 377 ? 3.113 10.486 5.680 1.00 94.50 377 ALA A N 1
ATOM 2955 C CA . ALA A 1 377 ? 2.094 11.448 5.241 1.00 94.50 377 ALA A CA 1
ATOM 2956 C C . ALA A 1 377 ? 2.699 12.679 4.516 1.00 94.50 377 ALA A C 1
ATOM 2958 O O . ALA A 1 377 ? 2.243 12.993 3.416 1.00 94.50 377 ALA A O 1
ATOM 2959 N N . PRO A 1 378 ? 3.753 13.348 5.036 1.00 94.69 378 PRO A N 1
ATOM 2960 C CA . PRO A 1 378 ? 4.480 14.371 4.275 1.00 94.69 378 PRO A CA 1
ATOM 2961 C C . PRO A 1 378 ? 5.115 13.855 2.978 1.00 94.69 378 PRO A C 1
ATOM 2963 O O . PRO A 1 378 ? 5.090 14.556 1.968 1.00 94.69 378 PRO A O 1
ATOM 2966 N N . LEU A 1 379 ? 5.670 12.637 2.991 1.00 96.62 379 LEU A N 1
ATOM 2967 C CA . LEU A 1 379 ? 6.231 12.021 1.787 1.00 96.62 379 LEU A CA 1
ATOM 2968 C C . LEU A 1 379 ? 5.146 11.789 0.726 1.00 96.62 379 LEU A C 1
ATOM 2970 O O . LEU A 1 379 ? 5.334 12.169 -0.427 1.00 96.62 379 LEU A O 1
ATOM 2974 N N . PHE A 1 380 ? 3.989 11.245 1.123 1.00 97.88 380 PHE A N 1
ATOM 2975 C CA . PHE A 1 380 ? 2.821 11.105 0.251 1.00 97.88 380 PHE A CA 1
ATOM 2976 C C . PHE A 1 380 ? 2.441 12.447 -0.372 1.00 97.88 380 PHE A C 1
ATOM 2978 O O . PHE A 1 380 ? 2.266 12.518 -1.582 1.00 97.88 380 PHE A O 1
ATOM 2985 N N . LYS A 1 381 ? 2.362 13.517 0.431 1.00 97.44 381 LYS A N 1
ATOM 2986 C CA . LYS A 1 381 ? 2.015 14.857 -0.058 1.00 97.44 381 LYS A CA 1
ATOM 2987 C C . LYS A 1 381 ? 2.968 15.331 -1.159 1.00 97.44 381 LYS A C 1
ATOM 2989 O O . LYS A 1 381 ? 2.496 15.726 -2.219 1.00 97.44 381 LYS A O 1
ATOM 2994 N N . LYS A 1 382 ? 4.287 15.247 -0.939 1.00 97.12 382 LYS A N 1
ATOM 2995 C CA . LYS A 1 382 ? 5.296 15.652 -1.941 1.00 97.12 382 LYS A CA 1
ATOM 2996 C C . LYS A 1 382 ? 5.166 14.853 -3.243 1.00 97.12 382 LYS A C 1
ATOM 2998 O O . LYS A 1 382 ? 5.287 15.404 -4.337 1.00 97.12 382 LYS A O 1
ATOM 3003 N N . ILE A 1 383 ? 4.908 13.551 -3.125 1.00 98.25 383 ILE A N 1
ATOM 3004 C CA . ILE A 1 383 ? 4.696 12.673 -4.280 1.00 98.25 383 ILE A CA 1
ATOM 3005 C C . ILE A 1 383 ? 3.411 13.057 -5.013 1.00 98.25 383 ILE A C 1
ATOM 3007 O O . ILE A 1 383 ? 3.436 13.214 -6.227 1.00 98.25 383 ILE A O 1
ATOM 3011 N N . ALA A 1 384 ? 2.312 13.267 -4.290 1.00 98.12 384 ALA A N 1
ATOM 3012 C CA . ALA A 1 384 ? 1.038 13.678 -4.865 1.00 98.12 384 ALA A CA 1
ATOM 3013 C C . ALA A 1 384 ? 1.152 15.020 -5.604 1.00 98.12 384 ALA A C 1
ATOM 3015 O O . ALA A 1 384 ? 0.669 15.140 -6.723 1.00 98.12 384 ALA A O 1
ATOM 3016 N N . GLU A 1 385 ? 1.855 16.001 -5.037 1.00 96.94 385 GLU A N 1
ATOM 3017 C CA . GLU A 1 385 ? 2.144 17.277 -5.707 1.00 96.94 385 GLU A CA 1
ATOM 3018 C C . GLU A 1 385 ? 2.941 17.069 -7.008 1.00 96.94 385 GLU A C 1
ATOM 3020 O O . GLU A 1 385 ? 2.602 17.659 -8.033 1.00 96.94 385 GLU A O 1
ATOM 3025 N N . SER A 1 386 ? 3.938 16.177 -7.005 1.00 97.38 386 SER A N 1
ATOM 3026 C CA . SER A 1 386 ? 4.714 15.836 -8.211 1.00 97.38 386 SER A CA 1
ATOM 3027 C C . SER A 1 386 ? 3.857 15.169 -9.287 1.00 97.38 386 SER A C 1
ATOM 3029 O O . SER A 1 386 ? 3.980 15.501 -10.464 1.00 97.38 386 SER A O 1
ATOM 3031 N N . VAL A 1 387 ? 2.970 14.257 -8.881 1.00 97.75 387 VAL A N 1
ATOM 3032 C CA . VAL A 1 387 ? 2.014 13.572 -9.762 1.00 97.75 387 VAL A CA 1
ATOM 3033 C C . VAL A 1 387 ? 1.086 14.583 -10.435 1.00 97.75 387 VAL A C 1
ATOM 3035 O O . VAL A 1 387 ? 0.954 14.581 -11.654 1.00 97.75 387 VAL A O 1
ATOM 3038 N N . LEU A 1 388 ? 0.508 15.505 -9.664 1.00 96.69 388 LEU A N 1
ATOM 3039 C CA . LEU A 1 388 ? -0.393 16.532 -10.190 1.00 96.69 388 LEU A CA 1
ATOM 3040 C C . LEU A 1 388 ? 0.300 17.484 -11.169 1.00 96.69 388 LEU A C 1
ATOM 3042 O O . LEU A 1 388 ? -0.277 17.830 -12.198 1.00 96.69 388 LEU A O 1
ATOM 3046 N N . VAL A 1 389 ? 1.531 17.905 -10.860 1.00 95.00 389 VAL A N 1
ATOM 3047 C CA . VAL A 1 389 ? 2.322 18.775 -11.743 1.00 95.00 389 VAL A CA 1
ATOM 3048 C C . VAL A 1 389 ? 2.687 18.048 -13.037 1.00 95.00 389 VAL A C 1
ATOM 3050 O O . VAL A 1 389 ? 2.529 18.626 -14.113 1.00 95.00 389 VAL A O 1
ATOM 3053 N N . ASN A 1 390 ? 3.130 16.790 -12.947 1.00 96.50 390 ASN A N 1
ATOM 3054 C CA . ASN A 1 390 ? 3.463 15.964 -14.109 1.00 96.50 390 ASN A CA 1
ATOM 3055 C C . ASN A 1 390 ? 2.255 15.790 -15.037 1.00 96.50 390 ASN A C 1
ATOM 3057 O O . ASN A 1 390 ? 2.345 16.037 -16.240 1.00 96.50 390 ASN A O 1
ATOM 3061 N N . ASP A 1 391 ? 1.108 15.459 -14.446 1.00 95.81 391 ASP A N 1
ATOM 3062 C CA . ASP A 1 391 ? -0.137 15.190 -15.163 1.00 95.81 391 ASP A CA 1
ATOM 3063 C C . ASP A 1 391 ? -0.891 16.485 -15.534 1.00 95.81 391 ASP A C 1
ATOM 3065 O O . ASP A 1 391 ? -1.951 16.434 -16.160 1.00 95.81 391 ASP A O 1
ATOM 3069 N N . ARG A 1 392 ? -0.334 17.658 -15.189 1.00 94.62 392 ARG A N 1
ATOM 3070 C CA . ARG A 1 392 ? -0.871 19.002 -15.475 1.00 94.62 392 ARG A CA 1
ATOM 3071 C C . ARG A 1 392 ? -2.290 19.215 -14.949 1.00 94.62 392 ARG A C 1
ATOM 3073 O O . ARG A 1 392 ? -3.106 19.896 -15.575 1.00 94.62 392 ARG A O 1
ATOM 3080 N N . ILE A 1 393 ? -2.583 18.660 -13.780 1.00 94.00 393 ILE A N 1
ATOM 3081 C CA . ILE A 1 393 ? -3.869 18.852 -13.121 1.00 94.00 393 ILE A CA 1
ATOM 3082 C C . ILE A 1 393 ? -3.851 20.202 -12.397 1.00 94.00 393 ILE A C 1
ATOM 3084 O O . ILE A 1 393 ? -2.944 20.514 -11.628 1.00 94.00 393 ILE A O 1
ATOM 3088 N N . ILE A 1 394 ? -4.849 21.035 -12.692 1.00 85.38 394 ILE A N 1
ATOM 3089 C CA . ILE A 1 394 ? -4.992 22.385 -12.130 1.00 85.38 394 ILE A CA 1
ATOM 3090 C C . ILE A 1 394 ? -5.764 22.294 -10.802 1.00 85.38 394 ILE A C 1
ATOM 3092 O O . ILE A 1 394 ? -6.769 21.579 -10.767 1.00 85.38 394 ILE A O 1
ATOM 3096 N N . PRO A 1 395 ? -5.368 23.010 -9.732 1.00 80.81 395 PRO A N 1
ATOM 3097 C CA . PRO A 1 395 ? -6.070 22.970 -8.447 1.00 80.81 395 PRO A CA 1
ATOM 3098 C C . PRO A 1 395 ? -7.511 23.490 -8.543 1.00 80.81 395 PRO A C 1
ATOM 3100 O O . PRO A 1 395 ? -7.836 24.300 -9.413 1.00 80.81 395 PRO A O 1
ATOM 3103 N N . MET A 1 396 ? -8.381 23.038 -7.636 1.00 73.12 396 MET A N 1
ATOM 3104 C CA . MET A 1 396 ? -9.722 23.616 -7.487 1.00 73.12 396 MET A CA 1
ATOM 3105 C C . MET A 1 396 ? -9.658 25.065 -6.961 1.00 73.12 396 MET A C 1
ATOM 3107 O O . MET A 1 396 ? -8.730 25.392 -6.214 1.00 73.12 396 MET A O 1
ATOM 3111 N N . PRO A 1 397 ? -10.622 25.937 -7.328 1.00 68.00 397 PRO A N 1
ATOM 3112 C CA . PRO A 1 397 ? -10.726 27.289 -6.773 1.00 68.00 397 PRO A CA 1
ATOM 3113 C C . PRO A 1 397 ? -10.792 27.271 -5.238 1.00 68.00 397 PRO A C 1
ATOM 3115 O O . PRO A 1 397 ? -11.329 26.328 -4.658 1.00 68.00 397 PRO A O 1
ATOM 3118 N N . GLN A 1 398 ? -10.295 28.325 -4.577 1.00 55.88 398 GLN A N 1
ATOM 3119 C CA . GLN A 1 398 ? -10.298 28.430 -3.106 1.00 55.88 398 GLN A CA 1
ATOM 3120 C C . GLN A 1 398 ? -11.702 28.338 -2.479 1.00 55.88 398 GLN A C 1
ATOM 3122 O O . GLN A 1 398 ? -11.811 27.903 -1.336 1.00 55.88 398 GLN A O 1
ATOM 3127 N N . ASP A 1 399 ? -12.749 28.663 -3.243 1.00 50.56 399 ASP A N 1
ATOM 3128 C CA . ASP A 1 399 ? -14.152 28.641 -2.810 1.00 50.56 399 ASP A CA 1
ATOM 3129 C C . ASP A 1 399 ? -14.885 27.328 -3.143 1.00 50.56 399 ASP A C 1
ATOM 3131 O O . ASP A 1 399 ? -16.109 27.263 -3.038 1.00 50.56 399 ASP A O 1
ATOM 3135 N N . TYR A 1 400 ? -14.179 26.272 -3.568 1.00 46.72 400 TYR A N 1
ATOM 3136 C CA . TYR A 1 400 ? -14.821 24.979 -3.811 1.00 46.72 400 TYR A CA 1
ATOM 3137 C C . TYR A 1 400 ? -15.284 24.381 -2.472 1.00 46.72 400 TYR A C 1
ATOM 3139 O O . TYR A 1 400 ? -14.438 24.106 -1.610 1.00 46.72 400 TYR A O 1
ATOM 3147 N N . PRO A 1 401 ? -16.595 24.167 -2.253 1.00 46.16 401 PRO A N 1
ATOM 3148 C CA . PRO A 1 401 ? -17.073 23.627 -0.994 1.00 46.16 401 PRO A CA 1
ATOM 3149 C C . PRO A 1 401 ? -16.499 22.221 -0.810 1.00 46.16 401 PRO A C 1
ATOM 3151 O O . PRO A 1 401 ? -16.793 21.288 -1.550 1.00 46.16 401 PRO A O 1
ATOM 3154 N N . LEU A 1 402 ? -15.655 22.063 0.210 1.00 48.41 402 LEU A N 1
ATOM 3155 C CA . LEU A 1 402 ? -15.160 20.761 0.662 1.00 48.41 402 LEU A CA 1
ATOM 3156 C C . LEU A 1 402 ? -16.247 19.983 1.432 1.00 48.41 402 LEU A C 1
ATOM 3158 O O . LEU A 1 402 ? -15.930 19.039 2.152 1.00 48.41 402 LEU A O 1
ATOM 3162 N N . THR A 1 403 ? -17.515 20.377 1.361 1.00 42.88 403 THR A N 1
ATOM 3163 C CA . THR A 1 403 ? -18.637 19.692 2.006 1.00 42.88 403 THR A CA 1
ATOM 3164 C C . THR A 1 403 ? -19.460 18.957 0.956 1.00 42.88 403 THR A C 1
ATOM 3166 O O . THR A 1 403 ? -19.903 19.535 -0.031 1.00 42.88 403 THR A O 1
ATOM 3169 N N . LEU A 1 404 ? -19.671 17.658 1.182 1.00 40.53 404 LEU A N 1
ATOM 3170 C CA . LEU A 1 404 ? -20.865 16.985 0.685 1.00 40.53 404 LEU A CA 1
ATOM 3171 C C . LEU A 1 404 ? -22.042 17.678 1.376 1.00 40.53 404 LEU A C 1
ATOM 3173 O O . LEU A 1 404 ? -22.315 17.395 2.542 1.00 40.53 404 LEU A O 1
ATOM 3177 N N . ASP A 1 405 ? -22.698 18.614 0.695 1.00 34.38 405 ASP A N 1
ATOM 3178 C CA . ASP A 1 405 ? -24.013 19.072 1.128 1.00 34.38 405 ASP A CA 1
ATOM 3179 C C . ASP A 1 405 ? -24.991 17.912 0.920 1.00 34.38 405 ASP A C 1
ATOM 3181 O O . ASP A 1 405 ? -25.585 17.714 -0.140 1.00 34.38 405 ASP A O 1
ATOM 3185 N N . ALA A 1 406 ? -25.123 17.099 1.965 1.00 41.66 406 ALA A N 1
ATOM 3186 C CA . ALA A 1 406 ? -26.316 16.315 2.186 1.00 41.66 406 ALA A CA 1
ATOM 3187 C C . ALA A 1 406 ? -27.483 17.296 2.379 1.00 41.66 406 ALA A C 1
ATOM 3189 O O . ALA A 1 406 ? -27.462 18.118 3.296 1.00 41.66 406 ALA A O 1
ATOM 3190 N N . ASN A 1 407 ? -28.512 17.138 1.543 1.00 39.25 407 ASN A N 1
ATOM 3191 C CA . ASN A 1 407 ? -29.781 17.875 1.486 1.00 39.25 407 ASN A CA 1
ATOM 3192 C C . ASN A 1 407 ? -29.819 19.089 0.548 1.00 39.25 407 ASN A C 1
ATOM 3194 O O . ASN A 1 407 ? -29.743 20.234 0.980 1.00 39.25 407 ASN A O 1
ATOM 3198 N N . VAL A 1 408 ? -30.211 18.831 -0.699 1.00 33.12 408 VAL A N 1
ATOM 3199 C CA . VAL A 1 408 ? -31.263 19.647 -1.314 1.00 33.12 408 VAL A CA 1
ATOM 3200 C C . VAL A 1 408 ? -32.421 18.710 -1.628 1.00 33.12 408 VAL A C 1
ATOM 3202 O O . VAL A 1 408 ? -32.382 17.925 -2.571 1.00 33.12 408 VAL A O 1
ATOM 3205 N N . LYS A 1 409 ? -33.420 18.749 -0.741 1.00 36.03 409 LYS A N 1
ATOM 3206 C CA . LYS A 1 409 ? -34.755 18.221 -1.006 1.00 36.03 409 LYS A CA 1
ATOM 3207 C C . LYS A 1 409 ? -35.341 18.944 -2.215 1.00 36.03 409 LYS A C 1
ATOM 3209 O O . LYS A 1 409 ? -35.160 20.149 -2.367 1.00 36.03 409 LYS A O 1
ATOM 3214 N N . GLU A 1 410 ? -36.057 18.164 -3.007 1.00 34.47 410 GLU A N 1
ATOM 3215 C CA . GLU A 1 410 ? -36.947 18.567 -4.087 1.00 34.47 410 GLU A CA 1
ATOM 3216 C C . GLU A 1 410 ? -37.792 19.806 -3.748 1.00 34.47 410 GLU A C 1
ATOM 3218 O O . GLU A 1 410 ? -38.368 19.913 -2.659 1.00 34.47 410 GLU A O 1
ATOM 3223 N N . HIS A 1 411 ? -37.926 20.680 -4.745 1.00 33.78 411 HIS A N 1
ATOM 3224 C CA . HIS A 1 411 ? -39.177 21.366 -5.040 1.00 33.78 411 HIS A CA 1
ATOM 3225 C C . HIS A 1 411 ? -39.616 21.002 -6.450 1.00 33.78 411 HIS A C 1
ATOM 3227 O O . HIS A 1 411 ? -38.732 20.969 -7.338 1.00 33.78 411 HIS A O 1
#

Mean predicted aligned error: 6.17 Å

Solvent-accessible surface area (backbone atoms only — not comparable to full-atom values): 21805 Å² total; per-residue (Å²): 61,36,64,55,29,35,58,52,98,84,65,49,34,72,33,32,39,34,36,75,40,28,78,49,52,60,41,44,76,59,41,71,46,70,47,65,43,91,86,78,70,45,71,48,88,65,73,44,74,77,37,81,47,42,80,39,53,86,84,58,60,34,52,39,68,68,56,34,50,54,45,40,53,51,50,54,54,53,33,60,77,49,52,33,69,32,35,36,38,39,33,28,36,32,78,66,18,32,27,34,28,76,39,59,38,62,66,46,62,55,91,49,72,92,75,66,50,78,80,29,51,51,44,46,50,41,46,41,55,42,49,52,11,44,45,42,33,60,57,39,47,47,39,24,42,69,70,62,76,47,54,58,74,42,74,35,71,29,77,53,36,52,58,51,64,62,95,82,41,80,41,64,33,50,90,93,28,52,38,49,75,39,32,42,35,51,28,61,22,50,56,20,42,49,31,40,32,69,51,36,59,70,50,47,71,57,48,52,56,48,43,46,73,51,42,51,41,42,74,67,75,43,82,61,73,68,66,40,34,42,37,62,66,53,75,91,75,54,54,98,56,39,66,52,39,48,29,44,16,33,75,33,24,42,16,51,52,48,49,48,42,39,57,16,16,67,73,50,77,18,28,63,50,55,45,28,51,52,53,67,97,71,70,80,74,89,51,64,70,80,51,56,71,67,49,41,53,53,50,50,52,33,24,27,42,7,17,73,76,32,56,20,42,51,33,60,50,88,49,50,51,41,33,29,39,41,7,58,21,58,40,74,53,98,91,40,73,36,90,78,35,39,35,24,22,24,44,34,35,42,35,57,92,91,50,58,39,31,40,30,31,39,40,32,40,42,74,63,88,78,51,12,42,75,51,20,17,44,51,47,26,58,44,51,54,48,51,34,60,73,71,65,59,76,66,50,63,94,82,60,76,92,60,86,75,80,80,80,78,86,128

pLDDT: mean 91.6, std 11.4, range [33.12, 98.81]